Protein AF-A0AAX4JAD9-F1 (afdb_monomer_lite)

pLDDT: mean 75.51, std 16.8, range [24.16, 95.12]

Sequence (651 aa):
MHLKKEKTKTSPIKDITSKIKRYEIIDINIVDFFQIFEHEDFYIQFYLLKTNKLTNYSINKKILHKIIEMVKNIKNFTLIKYNQIDLNVNIMTWLKKNIQNFTHPLDIISILQECEVNNEDIDFFRNYFGYNIIYKEYKKLIDLQSTENLSIILKLLDNNKICHNRLLDVYKQLNYYLENNLLDRNFLFCCRILYYLLDYDFKMFSDDYKDFLLGYSVYLIDLMFSQDTFKIFESSDLELLIELIKLIYQLGSSKYKKGIYLRCIEESIHLFTNIYEDTMMMIFILKILDFTDGSYDESDTLELLHDNLENFTISTQFKTFSDYDFMIENFLKYKYKILNKIKMKFNKSFDIVKIYNDLYNNDLYNEIILRFINKSTLDLLLDNLLIIINNSKNKIQFINILFRDMNLSYLYLYLITLKDNHKDVLYFVVYFINMDFRNTEKYFEMLMMIYFMFIEVEDIYLQMSRVKIINQCINLQEIDTRVIFKEMKKYGKRHKNIFILFYFLSEKLNIENKEDFLFIYQYLLEDLRNIKKTKRPNQEIIKTCTVGESTFTYKDSADYYKLRNFIYLTAINLISNFKNEEKVDMVKSQDFDNLMILIFYLKKHDISIDLIKEDIFRYVFICTKRERKKLYDIIFTDKKSIIKLKGLYRI

Secondary structure (DSSP, 8-state):
-----------HHHHHHHHHTTS--S-B--SSGGGGGGSS-HHHHHHHHHHB------B-HHHHHHHHHHHHHHHH-HHHHHTT--HHHHHHHHHHHHGGGBS-HHHHHHHHTTS---HHHHHHHH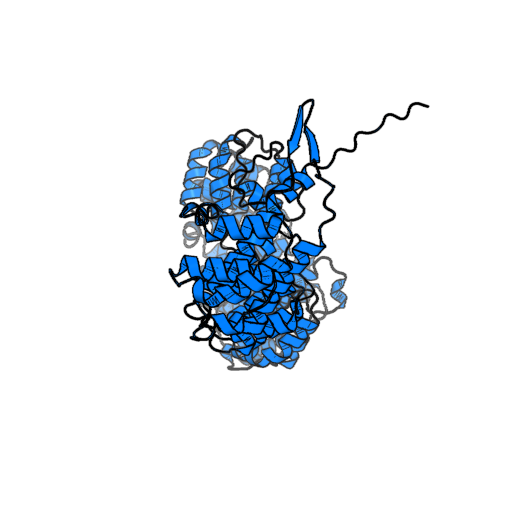HHH-HHHHHHHHHHHHHTT--TTHHHHHHHH--HHHHHHHHHHHHHHHHHHHHTT--SHHHHHHHHHHHHHHHH-GGGTTTTSHHHHHHHHHHHHHHHT-TTHHHHS-HHHHHHHHHHHHHHHTT--HHHHHHHHHHHHHHHHTT-SS-HHHHHHHHHHHHHHHHS---S--HHHHHHHHHHHHH----GGGGGSTTHHHHHHHHHHHHHHHHHHHHHHHTPPP-HHHHHHHHHH-GGGHHHHHHTS-HHHHHHHHHHHHHHHHH-S-GGGGHHHHHHS--HHHHHHHHHHTTT-HHHHHHHHHHHHHS-----HHHHHHHHHHHHHS--SS-HHHHHHHHHHHHHHHH-S---HHHHHHHHHHHGGG-THHHHHHHHHGGG--B--HHHHHHHHHHHHHHHHHHHHT--TT---EEEEEETTEEEEEETTHHHHHHHHHHHHHHHHHHHHB--TTHHHHT--S-HHHHHHHHHHHHHTT--GGGGHHHHHHHHHHS-HHHHHHHHHHHH---GGGG-GGGG---

Radius of gyration: 34.05 Å; chains: 1; bounding box: 86×63×98 Å

Foldseek 3Di:
DDDDPDDPPPDVLVVVLVVLLPDDPQEDADPPLCSLLVDPDLVSSLVCLLRHPDQDAAQDPVNLVSLLVSLQVLVVDPLCVQLPPPVQVSVLVSCVSRVVNYPDLVSSLLNVLSHDADLVSLVVSLVVCDLVNLVVVQVVCVVVLHCRSVLSSLSSNVDVVVLVVVLVVLLVVLVVCVVVVDDAVVNLSSLSSLLSSCVSCVPSCLPPCLVVLLVVLVVLLVLLLDLVNPVHDDLVSNVSSLSSSLSSLVSDDPVSLLVLLVVLLVSLLVLLDQDPSSLSSNLSSLSNNLSGDPPRDDPPSLVSSLVSLLPGDHDPVCVPDPCVVVSLLSSLLSSLSSNLVSCVVVVHAHDLVSLLVSCQVCLVNNLSNLVRHDPVSVVVCLVVVLVSLLPHPCNLSCLVNDLVVDDLVSLQSSCVSCLVPLVSLLSNLSSLLPDDDDDDLSSLLVLLCLLQRRQPDSDSSSVVSNVSSLVSQLPDPADPVVSLLVSCVVVDLPGPCNLVSLLSCLLRDQDADPVSLLVVLVSLVVVVVVLVVPDPPPDQPFDFDDDDPDTDTDTPPPVSVVVLVSSLSSSLSSLVNHPDPCSLVSQDDLDLSSLVSSLVNCVVVVHDPVVCVVSLVVNCVVDDPVSNVVVCCSNPDPDPPVPPVVVVPPD

Organism: NCBI:txid6039

Structure (mmCIF, N/CA/C/O backbone):
data_AF-A0AAX4JAD9-F1
#
_entry.id   AF-A0AAX4JAD9-F1
#
loop_
_atom_site.group_PDB
_atom_site.id
_atom_site.type_symbol
_atom_site.label_atom_id
_atom_site.label_alt_id
_atom_site.label_comp_id
_atom_site.label_asym_id
_atom_site.label_entity_id
_atom_site.label_seq_id
_atom_site.pdbx_PDB_ins_code
_atom_site.Cartn_x
_atom_site.Cartn_y
_atom_site.Cartn_z
_atom_site.occupancy
_atom_site.B_iso_or_equiv
_atom_site.auth_seq_id
_atom_site.auth_comp_id
_atom_site.auth_asym_id
_atom_site.auth_atom_id
_atom_site.pdbx_PDB_model_num
ATOM 1 N N . MET A 1 1 ? -45.388 40.787 0.051 1.00 34.94 1 MET A N 1
ATOM 2 C CA . MET A 1 1 ? -44.097 40.225 0.505 1.00 34.94 1 MET A CA 1
ATOM 3 C C . MET A 1 1 ? -44.351 38.791 0.982 1.00 34.94 1 MET A C 1
ATOM 5 O O . MET A 1 1 ? -44.603 38.565 2.154 1.00 34.94 1 MET A O 1
ATOM 9 N N . HIS A 1 2 ? -44.423 37.833 0.051 1.00 26.22 2 HIS A N 1
ATOM 10 C CA . HIS A 1 2 ? -44.664 36.416 0.355 1.00 26.22 2 HIS A CA 1
ATOM 11 C C . HIS A 1 2 ? -43.341 35.662 0.232 1.00 26.22 2 HIS A C 1
ATOM 13 O O . HIS A 1 2 ? -42.935 35.285 -0.865 1.00 26.22 2 HIS A O 1
ATOM 19 N N . LEU A 1 3 ? -42.658 35.460 1.357 1.00 25.95 3 LEU A N 1
ATOM 20 C CA . LEU A 1 3 ? -41.527 34.542 1.420 1.00 25.95 3 LEU A CA 1
ATOM 21 C C . LEU A 1 3 ? -42.075 33.111 1.450 1.00 25.95 3 LEU A C 1
ATOM 23 O O . LEU A 1 3 ? -42.625 32.654 2.454 1.00 25.95 3 LEU A O 1
ATOM 27 N N . LYS A 1 4 ? -41.941 32.416 0.315 1.00 25.16 4 LYS A N 1
ATOM 28 C CA . LYS A 1 4 ? -42.013 30.955 0.245 1.00 25.16 4 LYS A CA 1
ATOM 29 C C . LYS A 1 4 ? -40.990 30.397 1.238 1.00 25.16 4 LYS A C 1
ATOM 31 O O . LYS A 1 4 ? -39.801 30.658 1.098 1.00 25.16 4 LYS A O 1
ATOM 36 N N . LYS A 1 5 ? -41.449 29.627 2.227 1.00 27.47 5 LYS A N 1
ATOM 37 C CA . LYS A 1 5 ? -40.569 28.781 3.040 1.00 27.47 5 LYS A CA 1
ATOM 38 C C . LYS A 1 5 ? -39.924 27.749 2.117 1.00 27.47 5 LYS A C 1
ATOM 40 O O . LYS A 1 5 ? -40.599 26.830 1.652 1.00 27.47 5 LYS A O 1
ATOM 45 N N . GLU A 1 6 ? -38.635 27.912 1.848 1.00 24.22 6 GLU A N 1
ATOM 46 C CA . GLU A 1 6 ? -37.802 26.847 1.306 1.00 24.22 6 GLU A CA 1
ATOM 47 C C . GLU A 1 6 ? -37.842 25.660 2.273 1.00 24.22 6 GLU A C 1
ATOM 49 O O . GLU A 1 6 ? -37.534 25.779 3.460 1.00 24.22 6 GLU A O 1
ATOM 54 N N . LYS A 1 7 ? -38.272 24.501 1.765 1.00 27.75 7 LYS A N 1
ATOM 55 C CA . LYS A 1 7 ? -38.085 23.222 2.443 1.00 27.75 7 LYS A CA 1
ATOM 56 C C . LYS A 1 7 ? -36.581 22.971 2.509 1.00 27.75 7 LYS A C 1
ATOM 58 O O . LYS A 1 7 ? -35.972 22.642 1.493 1.00 27.75 7 LYS A O 1
ATOM 63 N N . THR A 1 8 ? -35.991 23.091 3.692 1.00 27.39 8 THR A N 1
ATOM 64 C CA . THR A 1 8 ? -34.659 22.559 3.968 1.00 27.39 8 THR A CA 1
ATOM 65 C C . THR A 1 8 ? -34.714 21.041 3.794 1.00 27.39 8 THR A C 1
ATOM 67 O O . THR A 1 8 ? -35.231 20.314 4.640 1.00 27.39 8 THR A O 1
ATOM 70 N N . LYS A 1 9 ? -34.231 20.552 2.645 1.00 28.08 9 LYS A N 1
ATOM 71 C CA . LYS A 1 9 ? -33.938 19.132 2.432 1.00 28.08 9 LYS A CA 1
ATOM 72 C C . LYS A 1 9 ? -32.896 18.727 3.476 1.00 28.08 9 LYS A C 1
ATOM 74 O O . LYS A 1 9 ? -31.725 19.075 3.350 1.00 28.08 9 LYS A O 1
ATOM 79 N N . THR A 1 10 ? -33.307 18.015 4.519 1.00 29.52 10 THR A N 1
ATOM 80 C CA . THR A 1 10 ? -32.375 17.249 5.348 1.00 29.52 10 THR A CA 1
ATOM 81 C C . THR A 1 10 ? -31.686 16.240 4.435 1.00 29.52 10 THR A C 1
ATOM 83 O O . THR A 1 10 ? -32.356 15.442 3.783 1.00 29.52 10 THR A O 1
ATOM 86 N N . SER A 1 11 ? -30.363 16.350 4.319 1.00 33.59 11 SER A N 1
ATOM 87 C CA . SER A 1 11 ? -29.562 15.520 3.421 1.00 33.59 11 SER A CA 1
ATOM 88 C C . SER A 1 11 ? -29.758 14.024 3.740 1.00 33.59 11 SER A C 1
ATOM 90 O O . SER A 1 11 ? -29.594 13.644 4.906 1.00 33.59 11 SER A O 1
ATOM 92 N N . PRO A 1 12 ? -30.065 13.172 2.739 1.00 39.09 12 PRO A N 1
ATOM 93 C CA . PRO A 1 12 ? -30.174 11.718 2.908 1.00 39.09 12 PRO A CA 1
ATOM 94 C C . PRO A 1 12 ? -28.892 11.077 3.474 1.00 39.09 12 PRO A C 1
ATOM 96 O O . PRO A 1 12 ? -28.956 10.017 4.097 1.00 39.09 12 PRO A O 1
ATOM 99 N N . ILE A 1 13 ? -27.747 11.763 3.368 1.00 37.16 13 ILE A N 1
ATOM 100 C CA . ILE A 1 13 ? -26.450 11.330 3.900 1.00 37.16 13 ILE A CA 1
ATOM 101 C C . ILE A 1 13 ? -26.501 11.146 5.425 1.00 37.16 13 ILE A C 1
ATOM 103 O O . ILE A 1 13 ? -25.987 10.145 5.924 1.00 37.16 13 ILE A O 1
ATOM 107 N N . LYS A 1 14 ? -27.155 12.053 6.179 1.00 40.59 14 LYS A N 1
ATOM 108 C CA . LYS A 1 14 ? -27.240 11.967 7.659 1.00 40.59 14 LYS A CA 1
ATOM 109 C C . LYS A 1 14 ? -28.060 10.759 8.132 1.00 40.59 14 LYS A C 1
ATOM 111 O O . LYS A 1 14 ? -27.740 10.146 9.155 1.00 40.59 14 LYS A O 1
ATOM 116 N N . ASP A 1 15 ? -29.086 10.383 7.373 1.00 45.97 15 ASP A N 1
ATOM 117 C CA . ASP A 1 15 ? -29.900 9.197 7.654 1.00 45.97 15 ASP A CA 1
ATOM 118 C C . ASP A 1 15 ? -29.130 7.905 7.360 1.00 45.97 15 ASP A C 1
ATOM 120 O O . ASP A 1 15 ? -29.244 6.935 8.107 1.00 45.97 15 ASP A O 1
ATOM 124 N N . ILE A 1 16 ? -28.290 7.891 6.323 1.00 42.91 16 ILE A N 1
ATOM 125 C CA . ILE A 1 16 ? -27.426 6.746 6.009 1.00 42.91 16 ILE A CA 1
ATOM 126 C C . ILE A 1 16 ? -26.334 6.589 7.074 1.00 42.91 16 ILE A C 1
ATOM 128 O O . ILE A 1 16 ? -26.167 5.494 7.602 1.00 42.91 16 ILE A O 1
ATOM 132 N N . THR A 1 17 ? -25.661 7.669 7.491 1.00 43.66 17 THR A N 1
ATOM 133 C CA . THR A 1 17 ? -24.629 7.589 8.547 1.00 43.66 17 THR A CA 1
ATOM 134 C C . THR A 1 17 ? -25.208 7.094 9.870 1.00 43.66 17 THR A C 1
ATOM 136 O O . THR A 1 17 ? -24.592 6.275 10.547 1.00 43.66 17 THR A O 1
ATOM 139 N N . SER A 1 18 ? -26.408 7.550 10.243 1.00 45.84 18 SER A N 1
ATOM 140 C CA . SER A 1 18 ? -27.072 7.095 11.472 1.00 45.84 18 SER A CA 1
ATOM 141 C C . SER A 1 18 ? -27.578 5.646 11.398 1.00 45.84 18 SER A C 1
ATOM 143 O O . SER A 1 18 ? -27.602 4.971 12.429 1.00 45.84 18 SER A O 1
ATOM 145 N N . LYS A 1 19 ? -27.934 5.147 10.203 1.00 40.69 19 LYS A N 1
ATOM 146 C CA . LYS A 1 19 ? -28.262 3.731 9.953 1.00 40.69 19 LYS A CA 1
ATOM 147 C C . LYS A 1 19 ? -27.032 2.836 9.995 1.00 40.69 19 LYS A C 1
ATOM 149 O O . LYS A 1 19 ? -27.097 1.792 10.635 1.00 40.69 19 LYS A O 1
ATOM 154 N N . ILE A 1 20 ? -25.925 3.274 9.386 1.00 43.06 20 ILE A N 1
ATOM 155 C CA . ILE A 1 20 ? -24.638 2.584 9.473 1.00 43.06 20 ILE A CA 1
ATOM 156 C C . ILE A 1 20 ? -24.274 2.442 10.944 1.00 43.06 20 ILE A C 1
ATOM 158 O O . ILE A 1 20 ? -24.153 1.316 11.406 1.00 43.06 20 ILE A O 1
ATOM 162 N N . LYS A 1 21 ? -24.253 3.537 11.723 1.00 42.38 21 LYS A N 1
ATOM 163 C CA . LYS A 1 21 ? -23.887 3.539 13.156 1.00 42.38 21 LYS A CA 1
ATOM 164 C C . LYS A 1 21 ? -24.645 2.542 14.052 1.00 42.38 21 LYS A C 1
ATOM 166 O O . LYS A 1 21 ? -24.225 2.361 15.192 1.00 42.38 21 LYS A O 1
ATOM 171 N N . ARG A 1 22 ? -25.766 1.953 13.611 1.00 38.94 22 ARG A N 1
ATOM 172 C CA . ARG A 1 22 ? -26.661 1.189 14.490 1.00 38.94 22 ARG A CA 1
ATOM 173 C C . ARG A 1 22 ? -26.522 -0.334 14.444 1.00 38.94 22 ARG A C 1
ATOM 175 O O . ARG A 1 22 ? -26.687 -0.898 15.513 1.00 38.94 22 ARG A O 1
ATOM 182 N N . TYR A 1 23 ? -26.198 -1.001 13.334 1.00 35.66 23 TYR A N 1
ATOM 183 C CA . TYR A 1 23 ? -26.095 -2.478 13.276 1.00 35.66 23 TYR A CA 1
ATOM 184 C C . TYR A 1 23 ? -25.267 -2.942 12.066 1.00 35.66 23 TYR A C 1
ATOM 186 O O . TYR A 1 23 ? -25.132 -2.188 11.105 1.00 35.66 23 TYR A O 1
ATOM 194 N N . GLU A 1 24 ? -24.752 -4.182 12.093 1.00 43.28 24 GLU A N 1
ATOM 195 C CA . GLU A 1 24 ? -24.221 -4.880 10.910 1.00 43.28 24 GLU A CA 1
ATOM 196 C C . GLU A 1 24 ? -25.248 -4.804 9.775 1.00 43.28 24 GLU A C 1
ATOM 198 O O . GLU A 1 24 ? -26.319 -5.413 9.839 1.00 43.28 24 GLU A O 1
ATOM 203 N N . ILE A 1 25 ? -24.968 -3.996 8.751 1.00 44.91 25 ILE A N 1
ATOM 204 C CA . ILE A 1 25 ? -25.953 -3.750 7.705 1.00 44.91 25 ILE A CA 1
ATOM 205 C C . ILE A 1 25 ? -25.851 -4.850 6.664 1.00 44.91 25 ILE A C 1
ATOM 207 O O . ILE A 1 25 ? -25.028 -4.808 5.754 1.00 44.91 25 ILE A O 1
ATOM 211 N N . ILE A 1 26 ? -26.708 -5.850 6.811 1.00 42.03 26 ILE A N 1
ATOM 212 C CA . ILE A 1 26 ? -26.819 -6.933 5.833 1.00 42.03 26 ILE A CA 1
ATOM 213 C C . ILE A 1 26 ? -27.614 -6.451 4.594 1.00 42.03 26 ILE A C 1
ATOM 215 O O . ILE A 1 26 ? -27.424 -6.975 3.499 1.00 42.03 26 ILE A O 1
ATOM 219 N N . ASP A 1 27 ? -28.403 -5.368 4.712 1.00 48.84 27 ASP A N 1
ATOM 220 C CA . ASP A 1 27 ? -29.393 -4.956 3.705 1.00 48.84 27 ASP A CA 1
ATOM 221 C C . ASP A 1 27 ? -29.451 -3.425 3.474 1.00 48.84 27 ASP A C 1
ATOM 223 O O . ASP A 1 27 ? -30.402 -2.754 3.883 1.00 48.84 27 ASP A O 1
ATOM 227 N N . ILE A 1 28 ? -28.456 -2.841 2.796 1.00 57.03 28 ILE A N 1
ATOM 228 C CA . ILE A 1 28 ? -28.526 -1.435 2.351 1.00 57.03 28 ILE A CA 1
ATOM 229 C C . ILE A 1 28 ? -29.305 -1.362 1.034 1.00 57.03 28 ILE A C 1
ATOM 231 O O . ILE A 1 28 ? -28.994 -2.080 0.089 1.00 57.03 28 ILE A O 1
ATOM 235 N N . ASN A 1 29 ? -30.305 -0.481 0.951 1.00 60.66 29 ASN A N 1
ATOM 236 C CA . ASN A 1 29 ? -31.033 -0.189 -0.288 1.00 60.66 29 ASN A CA 1
ATOM 237 C C . ASN A 1 29 ? -31.021 1.323 -0.550 1.00 60.66 29 ASN A C 1
ATOM 239 O O . ASN A 1 29 ? -31.973 2.036 -0.222 1.00 60.66 29 ASN A O 1
ATOM 243 N N . ILE A 1 30 ? -29.896 1.826 -1.062 1.00 64.81 30 ILE A N 1
ATOM 244 C CA . ILE A 1 30 ? -29.758 3.234 -1.457 1.00 64.81 30 ILE A CA 1
ATOM 245 C C . ILE A 1 30 ? -30.312 3.348 -2.871 1.00 64.81 30 ILE A C 1
ATOM 247 O O . ILE A 1 30 ? -29.649 2.899 -3.796 1.00 64.81 30 ILE A O 1
ATOM 251 N N . VAL A 1 31 ? -31.514 3.918 -3.013 1.00 63.16 31 VAL A N 1
ATOM 252 C CA . VAL A 1 31 ? -32.269 4.012 -4.281 1.00 63.16 31 VAL A CA 1
ATOM 253 C C . VAL A 1 31 ? -31.596 4.934 -5.301 1.00 63.16 31 VAL A C 1
ATOM 255 O O . VAL A 1 31 ? -31.645 4.670 -6.498 1.00 63.16 31 VAL A O 1
ATOM 258 N N . ASP A 1 32 ? -30.951 6.002 -4.835 1.00 69.44 32 ASP A N 1
ATOM 259 C CA . ASP A 1 32 ? -30.186 6.912 -5.685 1.00 69.44 32 ASP A CA 1
ATOM 260 C C . ASP A 1 32 ? -28.699 6.569 -5.592 1.00 69.44 32 ASP A C 1
ATOM 262 O O . ASP A 1 32 ? -28.012 6.951 -4.645 1.00 69.44 32 ASP A O 1
ATOM 266 N N . PHE A 1 33 ? -28.212 5.815 -6.578 1.00 69.62 33 PHE A N 1
ATOM 267 C CA . PHE A 1 33 ? -26.854 5.270 -6.594 1.00 69.62 33 PHE A CA 1
ATOM 268 C C . PHE A 1 33 ? -25.765 6.349 -6.442 1.00 69.62 33 PHE A C 1
ATOM 270 O O . PHE A 1 33 ? -24.702 6.068 -5.892 1.00 69.62 33 PHE A O 1
ATOM 277 N N . PHE A 1 34 ? -26.029 7.596 -6.854 1.00 73.81 34 PHE A N 1
ATOM 278 C CA . PHE A 1 34 ? -25.085 8.704 -6.676 1.00 73.81 34 PHE A CA 1
ATOM 279 C C . PHE A 1 34 ? -24.829 9.068 -5.212 1.00 73.81 34 PHE A C 1
ATOM 281 O O . PHE A 1 34 ? -23.722 9.498 -4.898 1.00 73.81 34 PHE A O 1
ATOM 288 N N . GLN A 1 35 ? -25.795 8.847 -4.316 1.00 72.19 35 GLN A N 1
ATOM 289 C CA . GLN A 1 35 ? -25.660 9.173 -2.890 1.00 72.19 35 GLN A CA 1
ATOM 290 C C . GLN A 1 35 ? -24.545 8.377 -2.208 1.00 72.19 35 GLN A C 1
ATOM 292 O O . GLN A 1 35 ? -23.999 8.826 -1.204 1.00 72.19 35 GLN A O 1
ATOM 297 N N . ILE A 1 36 ? -24.161 7.223 -2.769 1.00 72.50 36 ILE A N 1
ATOM 298 C CA . ILE A 1 36 ? -22.989 6.471 -2.309 1.00 72.50 36 ILE A CA 1
ATOM 299 C C . ILE A 1 36 ? -21.741 7.355 -2.366 1.00 72.50 36 ILE A C 1
ATOM 301 O O . ILE A 1 36 ? -20.986 7.405 -1.401 1.00 72.50 36 ILE A O 1
ATOM 305 N N . PHE A 1 37 ? -21.554 8.086 -3.466 1.00 77.19 37 PHE A N 1
ATOM 306 C CA . PHE A 1 37 ? -20.348 8.868 -3.745 1.00 77.19 37 PHE A CA 1
ATOM 307 C C . PHE A 1 37 ? -20.382 10.293 -3.180 1.00 77.19 37 PHE A C 1
ATOM 309 O O . PHE A 1 37 ? -19.437 11.051 -3.388 1.00 77.19 37 PHE A O 1
ATOM 316 N N . GLU A 1 38 ? -21.451 10.671 -2.476 1.00 72.31 38 GLU A N 1
ATOM 317 C CA . GLU A 1 38 ? -21.503 11.926 -1.714 1.00 72.31 38 GLU A CA 1
ATOM 318 C C . GLU A 1 38 ? -20.736 11.822 -0.383 1.00 72.31 38 GLU A C 1
ATOM 320 O O . GLU A 1 38 ? -20.447 12.837 0.248 1.00 72.31 38 GLU A O 1
ATOM 325 N N . HIS A 1 39 ? -20.392 10.606 0.055 1.00 63.53 39 HIS A N 1
ATOM 326 C CA . HIS A 1 39 ? -19.544 10.391 1.224 1.00 63.53 39 HIS A CA 1
ATOM 327 C C . HIS A 1 39 ? -18.091 10.778 0.930 1.00 63.53 39 HIS A C 1
ATOM 329 O O . HIS A 1 39 ? -17.524 10.316 -0.049 1.00 63.53 39 HIS A O 1
ATOM 335 N N . GLU A 1 40 ? -17.454 11.558 1.805 1.00 68.00 40 GLU A N 1
ATOM 336 C CA . GLU A 1 40 ? -16.035 11.936 1.649 1.00 68.00 40 GLU A CA 1
ATOM 337 C C . GLU A 1 40 ? -15.074 10.746 1.813 1.00 68.00 40 GLU A C 1
ATOM 339 O O . GLU A 1 40 ? -13.974 10.742 1.267 1.00 68.00 40 GLU A O 1
ATOM 344 N N . ASP A 1 41 ? -15.491 9.716 2.548 1.00 62.44 41 ASP A N 1
ATOM 345 C CA . ASP A 1 41 ? -14.664 8.551 2.840 1.00 62.44 41 ASP A CA 1
ATOM 346 C C . ASP A 1 41 ? -14.920 7.416 1.831 1.00 62.44 41 ASP A C 1
ATOM 348 O O . ASP A 1 41 ? -15.983 6.784 1.806 1.00 62.44 41 ASP A O 1
ATOM 352 N N . PHE A 1 42 ? -13.899 7.145 1.011 1.00 71.00 42 PHE A N 1
ATOM 353 C CA . PHE A 1 42 ? -13.903 6.123 -0.037 1.00 71.00 42 PHE A CA 1
ATOM 354 C C . PHE A 1 42 ? -14.153 4.700 0.482 1.00 71.00 42 PHE A C 1
ATOM 356 O O . PHE A 1 42 ? -14.730 3.887 -0.236 1.00 71.00 42 PHE A O 1
ATOM 363 N N . TYR A 1 43 ? -13.784 4.378 1.726 1.00 66.50 43 TYR A N 1
ATOM 364 C CA . TYR A 1 43 ? -14.073 3.065 2.304 1.00 66.50 43 TYR A CA 1
ATOM 365 C C . TYR A 1 43 ? -15.577 2.876 2.508 1.00 66.50 43 TYR A C 1
ATOM 367 O O . TYR A 1 43 ? -16.122 1.810 2.213 1.00 66.50 43 TYR A O 1
ATOM 375 N N . ILE A 1 44 ? -16.262 3.924 2.979 1.00 67.38 44 ILE A N 1
ATOM 376 C CA . ILE A 1 44 ? -17.722 3.916 3.125 1.00 67.38 44 ILE A CA 1
ATOM 377 C C . ILE A 1 44 ? -18.356 3.758 1.753 1.00 67.38 44 ILE A C 1
ATOM 379 O O . ILE A 1 44 ? -19.219 2.898 1.592 1.00 67.38 44 ILE A O 1
ATOM 383 N N . GLN A 1 45 ? -17.885 4.520 0.760 1.00 75.56 45 GLN A N 1
ATOM 384 C CA . GLN A 1 45 ? -18.364 4.396 -0.618 1.00 75.56 45 GLN A CA 1
ATOM 385 C C . GLN A 1 45 ? -18.267 2.942 -1.102 1.00 75.56 45 GLN A C 1
ATOM 387 O O . GLN A 1 45 ? -19.253 2.390 -1.580 1.00 75.56 45 GLN A O 1
ATOM 392 N N . PHE A 1 46 ? -17.120 2.285 -0.904 1.00 75.94 46 PHE A N 1
ATOM 393 C CA . PHE A 1 46 ? -16.912 0.898 -1.319 1.00 75.94 46 PHE A CA 1
ATOM 394 C C . PHE A 1 46 ? -17.773 -0.105 -0.545 1.00 75.94 46 PHE A C 1
ATOM 396 O O . PHE A 1 46 ? -18.355 -1.014 -1.139 1.00 75.94 46 PHE A O 1
ATOM 403 N N . TYR A 1 47 ? -17.894 0.055 0.774 1.00 71.19 47 TYR A N 1
ATOM 404 C CA . TYR A 1 47 ? -18.763 -0.793 1.587 1.00 71.19 47 TYR A CA 1
ATOM 405 C C . TYR A 1 47 ? -20.222 -0.681 1.134 1.00 71.19 47 TYR A C 1
ATOM 407 O O . TYR A 1 47 ? -20.881 -1.701 0.922 1.00 71.19 47 TYR A O 1
ATOM 415 N N . LEU A 1 48 ? -20.706 0.547 0.925 1.00 73.62 48 LEU A N 1
ATOM 416 C CA . LEU A 1 48 ? -22.038 0.815 0.391 1.00 73.62 48 LEU A CA 1
ATOM 417 C C . LEU A 1 48 ? -22.194 0.209 -1.006 1.00 73.62 48 LEU A C 1
ATOM 419 O O . LEU A 1 48 ? -23.180 -0.474 -1.254 1.00 73.62 48 LEU A O 1
ATOM 423 N N . LEU A 1 49 ? -21.207 0.375 -1.889 1.00 79.38 49 LEU A N 1
ATOM 424 C CA . LEU A 1 49 ? -21.205 -0.188 -3.241 1.00 79.38 49 LEU A CA 1
ATOM 425 C C . LEU A 1 49 ? -21.370 -1.716 -3.228 1.00 79.38 49 LEU A C 1
ATOM 427 O O . LEU A 1 49 ? -22.190 -2.259 -3.968 1.00 79.38 49 LEU A O 1
ATOM 431 N N . LYS A 1 50 ? -20.616 -2.406 -2.364 1.00 74.31 50 LYS A N 1
ATOM 432 C CA . LYS A 1 50 ? -20.636 -3.869 -2.232 1.00 74.31 50 LYS A CA 1
ATOM 433 C C . LYS A 1 50 ? -21.941 -4.392 -1.626 1.00 74.31 50 LYS A C 1
ATOM 435 O O . LYS A 1 50 ? -22.419 -5.452 -2.027 1.00 74.31 50 LYS A O 1
ATOM 440 N N . THR A 1 51 ? -22.481 -3.694 -0.631 1.00 68.75 51 THR A N 1
ATOM 441 C CA . THR A 1 51 ? -23.628 -4.162 0.169 1.00 68.75 51 THR A CA 1
ATOM 442 C C . THR A 1 51 ? -24.980 -3.671 -0.345 1.00 68.75 51 THR A C 1
ATOM 444 O O . THR A 1 51 ? -26.013 -4.176 0.098 1.00 68.75 51 THR A O 1
ATOM 447 N N . ASN A 1 52 ? -25.002 -2.726 -1.292 1.00 71.75 52 ASN A N 1
ATOM 448 C CA . ASN A 1 52 ? -26.246 -2.213 -1.851 1.00 71.75 52 ASN A CA 1
ATOM 449 C C . ASN A 1 52 ? -26.994 -3.309 -2.632 1.00 71.75 52 ASN A C 1
ATOM 451 O O . ASN A 1 52 ? -26.446 -3.962 -3.523 1.00 71.75 52 ASN A O 1
ATOM 455 N N . LYS A 1 53 ? -28.272 -3.502 -2.298 1.00 65.88 53 LYS A N 1
ATOM 456 C CA . LYS A 1 53 ? -29.154 -4.511 -2.901 1.00 65.88 53 LYS A CA 1
ATOM 457 C C . LYS A 1 53 ? -29.788 -4.091 -4.222 1.00 65.88 53 LYS A C 1
ATOM 459 O O . LYS A 1 53 ? -30.498 -4.904 -4.810 1.00 65.88 53 LYS A O 1
ATOM 464 N N . LEU A 1 54 ? -29.576 -2.857 -4.677 1.00 64.81 54 LEU A N 1
ATOM 465 C CA . LEU A 1 54 ? -30.193 -2.367 -5.906 1.00 64.81 54 LEU A CA 1
ATOM 466 C C . LEU A 1 54 ? -29.912 -3.291 -7.097 1.00 64.81 54 LEU A C 1
ATOM 468 O O . LEU A 1 54 ? -28.762 -3.546 -7.446 1.00 64.81 54 LEU A O 1
ATOM 472 N N . THR A 1 55 ? -30.983 -3.747 -7.740 1.00 59.81 55 THR A N 1
ATOM 473 C CA . THR A 1 55 ? -30.926 -4.603 -8.929 1.00 59.81 55 THR A CA 1
ATOM 474 C C . THR A 1 55 ? -31.107 -3.834 -10.237 1.00 59.81 55 THR A C 1
ATOM 476 O O . THR A 1 55 ? -30.621 -4.307 -11.253 1.00 59.81 55 THR A O 1
ATOM 479 N N . ASN A 1 56 ? -31.727 -2.643 -10.221 1.00 64.00 56 ASN A N 1
ATOM 480 C CA . ASN A 1 56 ? -32.071 -1.888 -11.434 1.00 64.00 56 ASN A CA 1
ATOM 481 C C . ASN A 1 56 ? -31.610 -0.423 -11.344 1.00 64.00 56 ASN A C 1
ATOM 483 O O . ASN A 1 56 ? -32.331 0.428 -10.821 1.00 64.00 56 ASN A O 1
ATOM 487 N N . TYR A 1 57 ? -30.425 -0.117 -11.870 1.00 75.25 57 TYR A N 1
ATOM 488 C CA . TYR A 1 57 ? -29.925 1.251 -12.045 1.00 75.25 57 TYR A CA 1
ATOM 489 C C . TYR A 1 57 ? -29.068 1.330 -13.311 1.00 75.25 57 TYR A C 1
ATOM 491 O O . TYR A 1 57 ? -28.522 0.327 -13.748 1.00 75.25 57 TYR A O 1
ATOM 499 N N . SER A 1 58 ? -28.944 2.515 -13.908 1.00 77.75 58 SER A N 1
ATOM 500 C CA . SER A 1 58 ? -28.044 2.736 -15.045 1.00 77.75 58 SER A CA 1
ATOM 501 C C . SER A 1 58 ? -26.767 3.425 -14.580 1.00 77.75 58 SER A C 1
ATOM 503 O O . SER A 1 58 ? -26.829 4.515 -14.002 1.00 77.75 58 SER A O 1
ATOM 505 N N . ILE A 1 59 ? -25.611 2.839 -14.875 1.00 81.50 59 ILE A N 1
ATOM 506 C CA . ILE A 1 59 ? -24.311 3.462 -14.624 1.00 81.50 59 ILE A CA 1
ATOM 507 C C . ILE A 1 59 ? -24.000 4.392 -15.794 1.00 81.50 59 ILE A C 1
ATOM 509 O O . ILE A 1 59 ? -23.761 3.945 -16.910 1.00 81.50 59 ILE A O 1
ATOM 513 N N . ASN A 1 60 ? -24.016 5.700 -15.539 1.00 82.56 60 ASN A N 1
ATOM 514 C CA . ASN A 1 60 ? -23.594 6.702 -16.516 1.00 82.56 60 ASN A CA 1
ATOM 515 C C . ASN A 1 60 ? -22.110 7.073 -16.327 1.00 82.56 60 ASN A C 1
ATOM 517 O O . ASN A 1 60 ? -21.492 6.732 -15.318 1.00 82.56 60 ASN A O 1
ATOM 521 N N . LYS A 1 61 ? -21.553 7.859 -17.258 1.00 82.12 61 LYS A N 1
ATOM 522 C CA . LYS A 1 61 ? -20.143 8.296 -17.220 1.00 82.12 61 LYS A CA 1
ATOM 523 C C . LYS A 1 61 ? -19.721 8.995 -15.920 1.00 82.12 61 LYS A C 1
ATOM 525 O O . LYS A 1 61 ? -18.581 8.842 -15.497 1.00 82.12 61 LYS A O 1
ATOM 530 N N . LYS A 1 62 ? -20.612 9.762 -15.276 1.00 83.00 62 LYS A N 1
ATOM 531 C CA . LYS A 1 62 ? -20.292 10.448 -14.010 1.00 83.00 62 LYS A CA 1
ATOM 532 C C . LYS A 1 62 ? -20.157 9.450 -12.858 1.00 83.00 62 LYS A C 1
ATOM 534 O O . LYS A 1 62 ? -19.221 9.562 -12.075 1.00 83.00 62 LYS A O 1
ATOM 539 N N . ILE A 1 63 ? -21.065 8.473 -12.778 1.00 83.56 63 ILE A N 1
ATOM 540 C CA . ILE A 1 63 ? -20.990 7.374 -11.803 1.00 83.56 63 ILE A CA 1
ATOM 541 C C . ILE A 1 63 ? -19.730 6.547 -12.049 1.00 83.56 63 ILE A C 1
ATOM 543 O O . ILE A 1 63 ? -18.988 6.271 -11.114 1.00 83.56 63 ILE A O 1
ATOM 547 N N . LEU A 1 64 ? -19.466 6.192 -13.308 1.00 86.19 64 LEU A N 1
ATOM 548 C CA . LEU A 1 64 ? -18.275 5.446 -13.704 1.00 86.19 64 LEU A CA 1
ATOM 549 C C . LEU A 1 64 ? -16.994 6.139 -13.226 1.00 86.19 64 LEU A C 1
ATOM 551 O O . LEU A 1 64 ? -16.151 5.504 -12.600 1.00 86.19 64 LEU A O 1
ATOM 555 N N . HIS A 1 65 ? -16.875 7.446 -13.472 1.00 86.75 65 HIS A N 1
ATOM 556 C CA . HIS A 1 65 ? -15.724 8.221 -13.021 1.00 86.75 65 HIS A CA 1
ATOM 557 C C . HIS A 1 65 ? -15.561 8.165 -11.498 1.00 86.75 65 HIS A C 1
ATOM 559 O O . HIS A 1 65 ? -14.453 7.966 -11.014 1.00 86.75 65 HIS A O 1
ATOM 565 N N . LYS A 1 66 ? -16.665 8.255 -10.744 1.00 86.88 66 LYS A N 1
ATOM 566 C CA . LYS A 1 66 ? -16.647 8.132 -9.282 1.00 86.88 66 LYS A CA 1
ATOM 567 C C . LYS A 1 66 ? -16.257 6.735 -8.796 1.00 86.88 66 LYS A C 1
ATOM 569 O O . LYS A 1 66 ? -15.514 6.631 -7.827 1.00 86.88 66 LYS A O 1
ATOM 574 N N . ILE A 1 67 ? -16.687 5.673 -9.479 1.00 87.44 67 ILE A N 1
ATOM 575 C CA . ILE A 1 67 ? -16.252 4.299 -9.178 1.00 87.44 67 ILE A CA 1
ATOM 576 C C . ILE A 1 67 ? -14.746 4.154 -9.419 1.00 87.44 67 ILE A C 1
ATOM 578 O O . ILE A 1 67 ? -14.046 3.631 -8.559 1.00 87.44 67 ILE A O 1
ATOM 582 N N . ILE A 1 68 ? -14.240 4.635 -10.558 1.00 87.69 68 ILE A N 1
ATOM 583 C CA . ILE A 1 68 ? -12.811 4.578 -10.901 1.00 87.69 68 ILE A CA 1
ATOM 584 C C . ILE A 1 68 ? -11.978 5.377 -9.894 1.00 87.69 68 ILE A C 1
ATOM 586 O O . ILE A 1 68 ? -10.990 4.865 -9.375 1.00 87.69 68 ILE A O 1
ATOM 590 N N . GLU A 1 69 ? -12.398 6.604 -9.578 1.00 87.06 69 GLU A N 1
ATOM 591 C CA . GLU A 1 69 ? -11.771 7.457 -8.564 1.00 87.06 69 GLU A CA 1
ATOM 592 C C . GLU A 1 69 ? -11.726 6.743 -7.205 1.00 87.06 69 GLU A C 1
ATOM 594 O O . GLU A 1 69 ? -10.674 6.669 -6.572 1.00 87.06 69 GLU A O 1
ATOM 599 N N . MET A 1 70 ? -12.843 6.139 -6.795 1.00 86.00 70 MET A N 1
ATOM 600 C CA . MET A 1 70 ? -12.931 5.357 -5.567 1.00 86.00 70 MET A CA 1
ATOM 601 C C . MET A 1 70 ? -11.961 4.167 -5.580 1.00 86.00 70 MET A C 1
ATOM 603 O O . MET A 1 70 ? -11.205 4.014 -4.626 1.00 86.00 70 MET A O 1
ATOM 607 N N . VAL A 1 71 ? -11.935 3.348 -6.640 1.00 84.31 71 VAL A N 1
ATOM 608 C CA . VAL A 1 71 ? -11.034 2.183 -6.753 1.00 84.31 71 VAL A CA 1
ATOM 609 C C . VAL A 1 71 ? -9.565 2.614 -6.715 1.00 84.31 71 VAL A C 1
ATOM 611 O O . VAL A 1 71 ? -8.792 2.031 -5.954 1.00 84.31 71 VAL A O 1
ATOM 614 N N . LYS A 1 72 ? -9.187 3.662 -7.460 1.00 82.25 72 LYS A N 1
ATOM 615 C CA . LYS A 1 72 ? -7.827 4.231 -7.460 1.00 82.25 72 LYS A CA 1
ATOM 616 C C . LYS A 1 72 ? -7.406 4.688 -6.074 1.00 82.25 72 LYS A C 1
ATOM 618 O O . LYS A 1 72 ? -6.365 4.272 -5.569 1.00 82.25 72 LYS A O 1
ATOM 623 N N . ASN A 1 73 ? -8.239 5.508 -5.439 1.00 77.00 73 ASN A N 1
ATOM 624 C CA . ASN A 1 73 ? -7.935 6.047 -4.122 1.00 77.00 73 ASN A CA 1
ATOM 625 C C . ASN A 1 73 ? -7.820 4.924 -3.096 1.00 77.00 73 ASN A C 1
ATOM 627 O O . ASN A 1 73 ? -6.854 4.876 -2.342 1.00 77.00 73 ASN A O 1
ATOM 631 N N . ILE A 1 74 ? -8.737 3.961 -3.121 1.00 71.69 74 ILE A N 1
ATOM 632 C CA . ILE A 1 74 ? -8.692 2.782 -2.258 1.00 71.69 74 ILE A CA 1
ATOM 633 C C . ILE A 1 74 ? -7.415 1.955 -2.458 1.00 71.69 74 ILE A C 1
ATOM 635 O O . ILE A 1 74 ? -6.820 1.546 -1.463 1.00 71.69 74 ILE A O 1
ATOM 639 N N . LYS A 1 75 ? -6.973 1.719 -3.701 1.00 71.25 75 LYS A N 1
ATOM 640 C CA . LYS A 1 75 ? -5.705 1.018 -3.981 1.00 71.25 75 LYS A CA 1
ATOM 641 C C . LYS A 1 75 ? -4.497 1.752 -3.407 1.00 71.25 75 LYS A C 1
ATOM 643 O O . LYS A 1 75 ? -3.571 1.106 -2.915 1.00 71.25 75 LYS A O 1
ATOM 648 N N . ASN A 1 76 ? -4.531 3.081 -3.454 1.00 65.12 76 ASN A N 1
ATOM 649 C CA . ASN A 1 76 ? -3.480 3.937 -2.916 1.00 65.12 76 ASN A CA 1
ATOM 650 C C . ASN A 1 76 ? -3.528 4.028 -1.382 1.00 65.12 76 ASN A C 1
ATOM 652 O O . ASN A 1 76 ? -2.507 4.289 -0.750 1.00 65.12 76 ASN A O 1
ATOM 656 N N . PHE A 1 77 ? -4.681 3.768 -0.756 1.00 62.72 77 PHE A N 1
ATOM 657 C CA . PHE A 1 77 ? -4.804 3.743 0.698 1.00 62.72 77 PHE A CA 1
ATOM 658 C C . PHE A 1 77 ? -4.304 2.421 1.298 1.00 62.72 77 PHE A C 1
ATOM 660 O O . PHE A 1 77 ? -4.898 1.350 1.155 1.00 62.72 77 PHE A O 1
ATOM 667 N N . THR A 1 78 ? -3.253 2.530 2.111 1.00 48.34 78 THR A N 1
ATOM 668 C CA . THR A 1 78 ? -2.618 1.448 2.880 1.00 48.34 78 THR A CA 1
ATOM 669 C C . THR A 1 78 ? -3.587 0.669 3.781 1.00 48.34 78 THR A C 1
ATOM 671 O O . THR A 1 78 ? -3.299 -0.472 4.136 1.00 48.34 78 THR A O 1
ATOM 674 N N . LEU A 1 79 ? -4.757 1.234 4.124 1.00 45.59 79 LEU A N 1
ATOM 675 C CA . LEU A 1 79 ? -5.780 0.590 4.965 1.00 45.59 79 LEU A CA 1
ATOM 676 C C . LEU A 1 79 ? -6.343 -0.697 4.332 1.00 45.59 79 LEU A C 1
ATOM 678 O O . LEU A 1 79 ? -6.701 -1.632 5.047 1.00 45.59 79 LEU A O 1
ATOM 682 N N . ILE A 1 80 ? -6.465 -0.753 2.999 1.00 43.56 80 ILE A N 1
ATOM 683 C CA . ILE A 1 80 ? -7.283 -1.777 2.324 1.00 43.56 80 ILE A CA 1
ATOM 684 C C . ILE A 1 80 ? -6.493 -3.036 1.969 1.00 43.56 80 ILE A C 1
ATOM 686 O O . ILE A 1 80 ? -7.047 -4.128 2.078 1.00 43.56 80 ILE A O 1
ATOM 690 N N . LYS A 1 81 ? -5.179 -2.927 1.723 1.00 45.84 81 LYS A N 1
ATOM 691 C CA . LYS A 1 81 ? -4.297 -4.108 1.618 1.00 45.84 81 LYS A CA 1
ATOM 692 C C . LYS A 1 81 ? -4.361 -5.017 2.852 1.00 45.84 81 LYS A C 1
ATOM 694 O O . LYS A 1 81 ? -4.149 -6.217 2.726 1.00 45.84 81 LYS A O 1
ATOM 699 N N . TYR A 1 82 ? -4.665 -4.460 4.026 1.00 44.22 82 TYR A N 1
ATOM 700 C CA . TYR A 1 82 ? -4.545 -5.158 5.309 1.00 44.22 82 TYR A CA 1
ATOM 701 C C . TYR A 1 82 ? -5.881 -5.423 6.019 1.00 44.22 82 TYR A C 1
ATOM 703 O O . TYR A 1 82 ? -5.943 -6.285 6.892 1.00 44.22 82 TYR A O 1
ATOM 711 N N . ASN A 1 83 ? -6.977 -4.779 5.598 1.00 42.97 83 ASN A N 1
ATOM 712 C CA . ASN A 1 83 ? -8.332 -5.071 6.087 1.00 42.97 83 ASN A CA 1
ATOM 713 C C . ASN A 1 83 ? -8.945 -6.364 5.506 1.00 42.97 83 ASN A C 1
ATOM 715 O O . ASN A 1 83 ? -10.147 -6.582 5.656 1.00 42.97 83 ASN A O 1
ATOM 719 N N . GLN A 1 84 ? -8.153 -7.206 4.824 1.00 50.31 84 GLN A N 1
ATOM 720 C CA . GLN A 1 84 ? -8.616 -8.406 4.102 1.00 50.31 84 GLN A CA 1
ATOM 721 C C . GLN A 1 84 ? -9.750 -8.125 3.100 1.00 50.31 84 GLN A C 1
ATOM 723 O O . GLN A 1 84 ? -10.466 -9.032 2.672 1.00 50.31 84 GLN A O 1
ATOM 728 N N . ILE A 1 85 ? -9.934 -6.865 2.701 1.00 55.03 85 ILE A N 1
ATOM 729 C CA . ILE A 1 85 ? -10.782 -6.548 1.566 1.00 55.03 85 ILE A CA 1
ATOM 730 C C . ILE A 1 85 ? -9.940 -6.873 0.353 1.00 55.03 85 ILE A C 1
ATOM 732 O O . ILE A 1 85 ? -9.106 -6.077 -0.071 1.00 55.03 85 ILE A O 1
ATOM 736 N N . ASP A 1 86 ? -10.173 -8.056 -0.198 1.00 67.44 86 ASP A N 1
ATOM 737 C CA . ASP A 1 86 ? -9.728 -8.361 -1.543 1.00 67.44 86 ASP A CA 1
ATOM 738 C C . ASP A 1 86 ? -10.491 -7.439 -2.499 1.00 67.44 86 ASP A C 1
ATOM 740 O O . ASP A 1 86 ? -11.609 -7.729 -2.934 1.00 67.44 86 ASP A O 1
ATOM 744 N N . LEU A 1 87 ? -9.957 -6.232 -2.683 1.00 77.12 87 LEU A N 1
ATOM 745 C CA . LEU A 1 87 ? -10.577 -5.181 -3.472 1.00 77.12 87 LEU A CA 1
ATOM 746 C C . LEU A 1 87 ? -10.854 -5.699 -4.877 1.00 77.12 87 LEU A C 1
ATOM 748 O O . LEU A 1 87 ? -11.970 -5.541 -5.360 1.00 77.12 87 LEU A O 1
ATOM 752 N N . ASN A 1 88 ? -9.857 -6.342 -5.489 1.00 81.56 88 ASN A N 1
ATOM 753 C CA . ASN A 1 88 ? -9.963 -6.880 -6.835 1.00 81.56 88 ASN A CA 1
ATOM 754 C C . ASN A 1 88 ? -11.103 -7.908 -6.888 1.00 81.56 88 ASN A C 1
ATOM 756 O O . ASN A 1 88 ? -12.051 -7.703 -7.641 1.00 81.56 88 ASN A O 1
ATOM 760 N N . VAL A 1 89 ? -11.114 -8.929 -6.020 1.00 83.44 89 VAL A N 1
ATOM 761 C CA . VAL A 1 89 ? -12.179 -9.954 -6.015 1.00 83.44 89 VAL A CA 1
ATOM 762 C C . VAL A 1 89 ? -13.559 -9.361 -5.738 1.00 83.44 89 VAL A C 1
ATOM 764 O O . VAL A 1 89 ? -14.543 -9.737 -6.378 1.00 83.44 89 VAL A O 1
ATOM 767 N N . ASN A 1 90 ? -13.670 -8.413 -4.808 1.00 82.94 90 ASN A N 1
ATOM 768 C CA . ASN A 1 90 ? -14.952 -7.793 -4.478 1.00 82.94 90 ASN A CA 1
ATOM 769 C C . ASN A 1 90 ? -15.479 -6.910 -5.616 1.00 82.94 90 ASN A C 1
ATOM 771 O O . ASN A 1 90 ? -16.674 -6.967 -5.912 1.00 82.94 90 ASN A O 1
ATOM 775 N N . ILE A 1 91 ? -14.612 -6.126 -6.265 1.00 87.38 91 ILE A N 1
ATOM 776 C CA . ILE A 1 91 ? -14.980 -5.326 -7.438 1.00 87.38 91 ILE A CA 1
ATOM 777 C C . ILE A 1 91 ? -15.348 -6.244 -8.605 1.00 87.38 91 ILE A C 1
ATOM 779 O O . ILE A 1 91 ? -16.373 -6.003 -9.233 1.00 87.38 91 ILE A O 1
ATOM 783 N N . MET A 1 92 ? -14.609 -7.332 -8.851 1.00 89.56 92 MET A N 1
ATOM 784 C CA . MET A 1 92 ? -14.955 -8.313 -9.889 1.00 89.56 92 MET A CA 1
ATOM 785 C C . MET A 1 92 ? -16.310 -8.965 -9.622 1.00 89.56 92 MET A C 1
ATOM 787 O O . MET A 1 92 ? -17.165 -9.011 -10.503 1.00 89.56 92 MET A O 1
ATOM 791 N N . THR A 1 93 ? -16.556 -9.400 -8.386 1.00 88.12 93 THR A N 1
ATOM 792 C CA . THR A 1 93 ? -17.847 -9.976 -7.981 1.00 88.12 93 THR A CA 1
ATOM 793 C C . THR A 1 93 ? -18.983 -8.974 -8.185 1.00 88.12 93 THR A C 1
ATOM 795 O O . THR A 1 93 ? -20.047 -9.319 -8.706 1.00 88.12 93 THR A O 1
ATOM 798 N N . TRP A 1 94 ? -18.755 -7.716 -7.805 1.00 87.62 94 TRP A N 1
ATOM 799 C CA . TRP A 1 94 ? -19.715 -6.640 -8.000 1.00 87.62 94 TRP A CA 1
ATOM 800 C C . TRP A 1 94 ? -19.964 -6.355 -9.491 1.00 87.62 94 TRP A C 1
ATOM 802 O O . TRP A 1 94 ? -21.126 -6.280 -9.892 1.00 87.62 94 TRP A O 1
ATOM 812 N N . LEU A 1 95 ? -18.921 -6.278 -10.324 1.00 90.19 95 LEU A N 1
ATOM 813 C CA . LEU A 1 95 ? -19.029 -6.078 -11.773 1.00 90.19 95 LEU A CA 1
ATOM 814 C C . LEU A 1 95 ? -19.832 -7.196 -12.435 1.00 90.19 95 LEU A C 1
ATOM 816 O O . LEU A 1 95 ? -20.792 -6.913 -13.146 1.00 90.19 95 LEU A O 1
ATOM 820 N N . LYS A 1 96 ? -19.496 -8.462 -12.156 1.00 89.94 96 LYS A N 1
ATOM 821 C CA . LYS A 1 96 ? -20.205 -9.629 -12.706 1.00 89.94 96 LYS A CA 1
ATOM 822 C C . LYS A 1 96 ? -21.692 -9.610 -12.349 1.00 89.94 96 LYS A C 1
ATOM 824 O O . LYS A 1 96 ? -22.533 -9.891 -13.198 1.00 89.94 96 LYS A O 1
ATOM 829 N N . LYS A 1 97 ? -22.028 -9.230 -11.111 1.00 87.12 97 LYS A N 1
ATOM 830 C CA . LYS A 1 97 ? -23.417 -9.139 -10.636 1.00 87.12 97 LYS A CA 1
ATOM 831 C C . LYS A 1 97 ? -24.197 -7.982 -11.271 1.00 87.12 97 LYS A C 1
ATOM 833 O O . LYS A 1 97 ? -25.407 -8.093 -11.436 1.00 87.12 97 LYS A O 1
ATOM 838 N N . ASN A 1 98 ? -23.524 -6.884 -11.612 1.00 85.38 98 ASN A N 1
ATOM 839 C CA . ASN A 1 98 ? -24.149 -5.646 -12.089 1.00 85.38 98 ASN A CA 1
ATOM 840 C C . ASN A 1 98 ? -23.883 -5.366 -13.574 1.00 85.38 98 ASN A C 1
ATOM 842 O O . ASN A 1 98 ? -24.119 -4.255 -14.037 1.00 85.38 98 ASN A O 1
ATOM 846 N N . ILE A 1 99 ? -23.406 -6.347 -14.341 1.00 87.06 99 ILE A N 1
ATOM 847 C CA . ILE A 1 99 ? -22.935 -6.129 -15.714 1.00 87.06 99 ILE A CA 1
ATOM 848 C C . ILE A 1 99 ? -24.023 -5.573 -16.650 1.00 87.06 99 ILE A C 1
ATOM 850 O O . ILE A 1 99 ? -23.739 -4.794 -17.555 1.00 87.06 99 ILE A O 1
ATOM 854 N N . GLN A 1 100 ? -25.285 -5.915 -16.374 1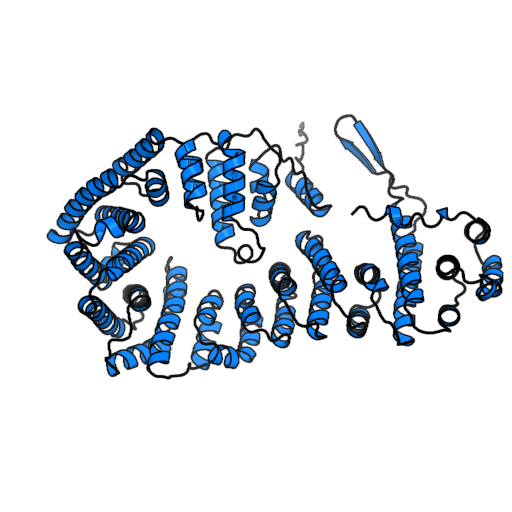.00 85.50 100 GLN A N 1
ATOM 855 C CA . GLN A 1 100 ? -26.467 -5.463 -17.116 1.00 85.50 100 GLN A CA 1
ATOM 856 C C . GLN A 1 100 ? -26.802 -3.980 -16.879 1.00 85.50 100 GLN A C 1
ATOM 858 O O . GLN A 1 100 ? -27.538 -3.386 -17.662 1.00 85.50 100 GLN A O 1
ATOM 863 N N . ASN A 1 101 ? -26.255 -3.375 -15.821 1.00 85.25 101 ASN A N 1
ATOM 864 C CA . ASN A 1 101 ? -26.490 -1.978 -15.448 1.00 85.25 101 ASN A CA 1
ATOM 865 C C . ASN A 1 101 ? -25.573 -0.998 -16.203 1.00 85.25 101 ASN A C 1
ATOM 867 O O . ASN A 1 101 ? -25.734 0.220 -16.085 1.00 85.25 101 ASN A O 1
ATOM 871 N N . PHE A 1 102 ? -24.605 -1.509 -16.970 1.00 86.38 102 PHE A N 1
ATOM 872 C CA . PHE A 1 102 ? -23.688 -0.705 -17.772 1.00 86.38 102 PHE A CA 1
ATOM 873 C C . PHE A 1 102 ? -24.250 -0.437 -19.165 1.00 86.38 102 PHE A C 1
ATOM 875 O O . PHE A 1 102 ? -24.739 -1.338 -19.845 1.00 86.38 102 PHE A O 1
ATOM 882 N N . THR A 1 103 ? -24.132 0.812 -19.614 1.00 79.94 103 THR A N 1
ATOM 883 C CA . THR A 1 103 ? -24.587 1.225 -20.946 1.00 79.94 103 THR A CA 1
ATOM 884 C C . THR A 1 103 ? -23.644 0.794 -22.061 1.00 79.94 103 THR A C 1
ATOM 886 O O . THR A 1 103 ? -24.101 0.482 -23.161 1.00 79.94 103 THR A O 1
ATOM 889 N N . HIS A 1 104 ? -22.334 0.764 -21.796 1.00 82.38 104 HIS A N 1
ATOM 890 C CA . HIS A 1 104 ? -21.330 0.409 -22.789 1.00 82.38 104 HIS A CA 1
ATOM 891 C C . HIS A 1 104 ? -20.294 -0.573 -22.221 1.00 82.38 104 HIS A C 1
ATOM 893 O O . HIS A 1 104 ? -19.824 -0.381 -21.102 1.00 82.38 104 HIS A O 1
ATOM 899 N N . PRO A 1 105 ? -19.853 -1.577 -23.004 1.00 81.00 105 PRO A N 1
ATOM 900 C CA . PRO A 1 105 ? -18.747 -2.466 -22.633 1.00 81.00 105 PRO A CA 1
ATOM 901 C C . PRO A 1 105 ? -17.469 -1.730 -22.207 1.00 81.00 105 PRO A C 1
ATOM 903 O O . PRO A 1 105 ? -16.798 -2.160 -21.273 1.00 81.00 105 PRO A O 1
ATOM 906 N N . LEU A 1 106 ? -17.174 -0.584 -22.836 1.00 81.38 106 LEU A N 1
ATOM 907 C CA . LEU A 1 106 ? -16.051 0.287 -22.471 1.00 81.38 106 LEU A CA 1
ATOM 908 C C . LEU A 1 106 ? -16.088 0.738 -21.008 1.00 81.38 106 LEU A C 1
ATOM 910 O O . LEU A 1 106 ? -15.038 0.849 -20.387 1.00 81.38 106 LEU A O 1
ATOM 914 N N . ASP A 1 107 ? -17.279 0.962 -20.451 1.00 86.88 107 ASP A N 1
ATOM 915 C CA . ASP A 1 107 ? -17.428 1.408 -19.067 1.00 86.88 107 ASP A CA 1
ATOM 916 C C . ASP A 1 107 ? -16.917 0.325 -18.098 1.00 86.88 107 ASP A C 1
ATOM 918 O O . ASP A 1 107 ? -16.264 0.624 -17.102 1.00 86.88 107 ASP A O 1
ATOM 922 N N . ILE A 1 108 ? -17.153 -0.950 -18.423 1.00 88.50 108 ILE A N 1
ATOM 923 C CA . ILE A 1 108 ? -16.646 -2.090 -17.650 1.00 88.50 108 ILE A CA 1
ATOM 924 C C . ILE A 1 108 ? -15.135 -2.216 -17.847 1.00 88.50 108 ILE A C 1
ATOM 926 O O . ILE A 1 108 ? -14.405 -2.354 -16.870 1.00 88.50 108 ILE A O 1
ATOM 930 N N . ILE A 1 109 ? -14.661 -2.112 -19.092 1.00 88.44 109 ILE A N 1
ATOM 931 C CA . ILE A 1 109 ? -13.235 -2.182 -19.438 1.00 88.44 109 ILE A CA 1
ATOM 932 C C . ILE A 1 109 ? -12.423 -1.135 -18.656 1.00 88.44 109 ILE A C 1
ATOM 934 O O . ILE A 1 109 ? -11.379 -1.478 -18.105 1.00 88.44 109 ILE A O 1
ATOM 938 N N . SER A 1 110 ? -12.920 0.100 -18.527 1.00 88.25 110 SER A N 1
ATOM 939 C CA . SER A 1 110 ? -12.252 1.147 -17.742 1.00 88.25 110 SER A CA 1
ATOM 940 C C . SER A 1 110 ? -12.155 0.823 -16.247 1.00 88.25 110 SER A C 1
ATOM 942 O O . SER A 1 110 ? -11.219 1.268 -15.596 1.00 88.25 110 SER A O 1
ATOM 944 N N . ILE A 1 111 ? -13.082 0.042 -15.678 1.00 88.88 111 ILE A N 1
ATOM 945 C CA . ILE A 1 111 ? -12.969 -0.431 -14.285 1.00 88.88 111 ILE A CA 1
ATOM 946 C C . ILE A 1 111 ? -11.997 -1.615 -14.197 1.00 88.88 111 ILE A C 1
ATOM 948 O O . ILE A 1 111 ? -11.205 -1.688 -13.258 1.00 88.88 111 ILE A O 1
ATOM 952 N N . LEU A 1 112 ? -12.030 -2.530 -15.175 1.00 90.19 112 LEU A N 1
ATOM 953 C CA . LEU A 1 112 ? -11.113 -3.674 -15.243 1.00 90.19 112 LEU A CA 1
ATOM 954 C C . LEU A 1 112 ? -9.652 -3.229 -15.327 1.00 90.19 112 LEU A C 1
ATOM 956 O O . LEU A 1 112 ? -8.810 -3.822 -14.663 1.00 90.19 112 LEU A O 1
ATOM 960 N N . GLN A 1 113 ? -9.367 -2.166 -16.084 1.00 87.56 113 GLN A N 1
ATOM 961 C CA . GLN A 1 113 ? -8.036 -1.562 -16.195 1.00 87.56 113 GLN A CA 1
ATOM 962 C C . GLN A 1 113 ? -7.451 -1.171 -14.831 1.00 87.56 113 GLN A C 1
ATOM 964 O O . GLN A 1 113 ? -6.244 -1.244 -14.618 1.00 87.56 113 GLN A O 1
ATOM 969 N N . GLU A 1 114 ? -8.312 -0.775 -13.898 1.00 87.12 114 GLU A N 1
ATOM 970 C CA . GLU A 1 114 ? -7.926 -0.334 -12.562 1.00 87.12 114 GLU A CA 1
ATOM 971 C C . GLU A 1 114 ? -7.837 -1.484 -11.564 1.00 87.12 114 GLU A C 1
ATOM 973 O O . GLU A 1 114 ? -7.555 -1.246 -10.394 1.00 87.12 114 GLU A O 1
ATOM 978 N N . CYS A 1 115 ? -8.058 -2.730 -11.985 1.00 84.31 115 CYS A N 1
ATOM 979 C CA . CYS A 1 115 ? -8.052 -3.923 -11.144 1.00 84.31 115 CYS A CA 1
ATOM 980 C C . CYS A 1 115 ? -6.988 -4.924 -11.616 1.00 84.31 115 CYS A C 1
ATOM 982 O O . CYS A 1 115 ? -6.630 -4.974 -12.788 1.00 84.31 115 CYS A O 1
ATOM 984 N N . GLU A 1 116 ? -6.475 -5.749 -10.704 1.00 82.12 116 GLU A N 1
ATOM 985 C CA . GLU A 1 116 ? -5.698 -6.923 -11.124 1.00 82.12 116 GLU A CA 1
ATOM 986 C C . GLU A 1 116 ? -6.697 -8.028 -11.478 1.00 82.12 116 GLU A C 1
ATOM 988 O O . GLU A 1 116 ? -7.404 -8.528 -10.603 1.00 82.12 116 GLU A O 1
ATOM 993 N N . VAL A 1 117 ? -6.808 -8.342 -12.769 1.00 85.31 117 VAL A N 1
ATOM 994 C CA . VAL A 1 117 ? -7.804 -9.282 -13.303 1.00 85.31 117 VAL A CA 1
ATOM 995 C C . VAL A 1 117 ? -7.133 -10.627 -13.570 1.00 85.31 117 VAL A C 1
ATOM 997 O O . VAL A 1 117 ? -6.117 -10.681 -14.266 1.00 85.31 117 VAL A O 1
ATOM 1000 N N . ASN A 1 118 ? -7.682 -11.704 -13.007 1.00 87.81 118 ASN A N 1
ATOM 1001 C CA . ASN A 1 118 ? -7.185 -13.061 -13.238 1.00 87.81 118 ASN A CA 1
ATOM 1002 C C . ASN A 1 118 ? -7.720 -13.638 -14.568 1.00 87.81 118 ASN A C 1
ATOM 1004 O O . ASN A 1 118 ? -8.616 -13.070 -15.195 1.00 87.81 118 ASN A O 1
ATOM 1008 N N . ASN A 1 119 ? -7.181 -14.780 -15.005 1.00 87.31 119 ASN A N 1
ATOM 1009 C CA . ASN A 1 119 ? -7.573 -15.387 -16.284 1.00 87.31 119 ASN A CA 1
ATOM 1010 C C . ASN A 1 119 ? -9.046 -15.834 -16.312 1.00 87.31 119 ASN A C 1
ATOM 1012 O O . ASN A 1 119 ? -9.704 -15.675 -17.334 1.00 87.31 119 ASN A O 1
ATOM 1016 N N . GLU A 1 120 ? -9.589 -16.321 -15.191 1.00 90.12 120 GLU A N 1
ATOM 1017 C CA . GLU A 1 120 ? -10.999 -16.736 -15.101 1.00 90.12 120 GLU A CA 1
ATOM 1018 C C . GLU A 1 120 ? -11.963 -15.555 -15.307 1.00 90.12 120 GLU A C 1
ATOM 1020 O O . GLU A 1 120 ? -12.990 -15.670 -15.980 1.00 90.12 120 GLU A O 1
ATOM 1025 N N . ASP A 1 121 ? -11.631 -14.397 -14.737 1.00 91.75 121 ASP A N 1
ATOM 1026 C CA . ASP A 1 121 ? -12.360 -13.149 -14.918 1.00 91.75 121 ASP A CA 1
ATOM 1027 C C . ASP A 1 121 ? -12.224 -12.647 -16.363 1.00 91.75 121 ASP A C 1
ATOM 1029 O O . ASP A 1 121 ? -13.229 -12.267 -16.966 1.00 91.75 121 ASP A O 1
ATOM 1033 N N . ILE A 1 122 ? -11.017 -12.695 -16.945 1.00 90.31 122 ILE A N 1
ATOM 1034 C CA . ILE A 1 122 ? -10.775 -12.334 -18.354 1.00 90.31 122 ILE A CA 1
ATOM 1035 C C . ILE A 1 122 ? -11.661 -13.171 -19.281 1.00 90.31 122 ILE A C 1
ATOM 1037 O O . ILE A 1 122 ? -12.354 -12.602 -20.126 1.00 90.31 122 ILE A O 1
ATOM 1041 N N . ASP A 1 123 ? -11.698 -14.492 -19.103 1.00 90.44 123 ASP A N 1
ATOM 1042 C CA . ASP A 1 123 ? -12.511 -15.389 -19.928 1.00 90.44 123 ASP A CA 1
ATOM 1043 C C . ASP A 1 123 ? -14.010 -15.116 -19.768 1.00 90.44 123 ASP A C 1
ATOM 1045 O O . ASP A 1 123 ? -14.755 -15.113 -20.753 1.00 90.44 123 ASP A O 1
ATOM 1049 N N . PHE A 1 124 ? -14.467 -14.815 -18.549 1.00 93.50 124 PHE A N 1
ATOM 1050 C CA . PHE A 1 124 ? -15.848 -14.397 -18.314 1.00 93.50 124 PHE A CA 1
ATOM 1051 C C . PHE A 1 124 ? -16.206 -13.140 -19.122 1.00 93.50 124 PHE A C 1
ATOM 1053 O O . PHE A 1 124 ? -17.196 -13.138 -19.860 1.00 93.50 124 PHE A O 1
ATOM 1060 N N . PHE A 1 125 ? -15.405 -12.074 -19.014 1.00 92.56 125 PHE A N 1
ATOM 1061 C CA . PHE A 1 125 ? -15.686 -10.811 -19.703 1.00 92.56 125 PHE A CA 1
ATOM 1062 C C . PHE A 1 125 ? -15.522 -10.931 -21.221 1.00 92.56 125 PHE A C 1
ATOM 1064 O O . PHE A 1 125 ? -16.322 -10.365 -21.966 1.00 92.56 125 PHE A O 1
ATOM 1071 N N . ARG A 1 126 ? -14.553 -11.723 -21.693 1.00 90.88 126 ARG A N 1
ATOM 1072 C CA . ARG A 1 126 ? -14.365 -12.040 -23.114 1.00 90.88 126 ARG A CA 1
ATOM 1073 C C . ARG A 1 126 ? -15.610 -12.695 -23.707 1.00 90.88 126 ARG A C 1
ATOM 1075 O O . ARG A 1 126 ? -16.113 -12.238 -24.735 1.00 90.88 126 ARG A O 1
ATOM 1082 N N . ASN A 1 127 ? -16.133 -13.719 -23.033 1.00 90.44 127 ASN A N 1
ATOM 1083 C CA . ASN A 1 127 ? -17.350 -14.413 -23.447 1.00 90.44 127 ASN A CA 1
ATOM 1084 C C . ASN A 1 127 ? -18.579 -13.495 -23.411 1.00 90.44 127 ASN A C 1
ATOM 1086 O O . ASN A 1 127 ? -19.429 -13.579 -24.294 1.00 90.44 127 ASN A O 1
ATOM 1090 N N . TYR A 1 128 ? -18.659 -12.596 -22.427 1.00 90.56 128 TYR A N 1
ATOM 1091 C CA . TYR A 1 128 ? -19.767 -11.651 -22.306 1.00 90.56 128 TYR A CA 1
ATOM 1092 C C . TYR A 1 128 ? -19.769 -10.580 -23.407 1.00 90.56 128 TYR A C 1
ATOM 1094 O O . TYR A 1 128 ? -20.807 -10.326 -24.015 1.00 90.56 128 TYR A O 1
ATOM 1102 N N . PHE A 1 129 ? -18.626 -9.939 -23.675 1.00 90.44 129 PHE A N 1
ATOM 1103 C CA . PHE A 1 129 ? -18.540 -8.891 -24.699 1.00 90.44 129 PHE A CA 1
ATOM 1104 C C . PHE A 1 129 ? -18.617 -9.455 -26.116 1.00 90.44 129 PHE A C 1
ATOM 1106 O O . PHE A 1 129 ? -19.163 -8.812 -27.009 1.00 90.44 129 PHE A O 1
ATOM 1113 N N . GLY A 1 130 ? -18.052 -10.641 -26.334 1.00 89.56 130 GLY A N 1
ATOM 1114 C CA . GLY A 1 130 ? -17.864 -11.200 -27.660 1.00 89.56 130 GLY A CA 1
ATOM 1115 C C . GLY A 1 130 ? -16.725 -10.522 -28.430 1.00 89.56 130 GLY A C 1
ATOM 1116 O O . GLY A 1 130 ? -16.485 -9.313 -28.354 1.00 89.56 130 GLY A O 1
ATOM 1117 N N . TYR A 1 131 ? -16.032 -11.323 -29.237 1.00 88.31 131 TYR A N 1
ATOM 1118 C CA . TYR A 1 131 ? -14.820 -10.914 -29.949 1.00 88.31 131 TYR A CA 1
ATOM 1119 C C . TYR A 1 131 ? -15.007 -9.677 -30.846 1.00 88.31 131 TYR A C 1
ATOM 1121 O O . TYR A 1 131 ? -14.153 -8.795 -30.885 1.00 88.31 131 TYR A O 1
ATOM 1129 N N . ASN A 1 132 ? -16.152 -9.566 -31.530 1.00 88.19 132 ASN A N 1
ATOM 1130 C CA . ASN A 1 132 ? -16.433 -8.461 -32.455 1.00 88.19 132 ASN A CA 1
ATOM 1131 C C . ASN A 1 132 ? -16.429 -7.088 -31.771 1.00 88.19 132 ASN A C 1
ATOM 1133 O O . ASN A 1 132 ? -15.956 -6.113 -32.354 1.00 88.19 132 ASN A O 1
ATOM 1137 N N . ILE A 1 133 ? -16.960 -7.004 -30.546 1.00 88.81 133 ILE A N 1
ATOM 1138 C CA . ILE A 1 133 ? -16.995 -5.753 -29.782 1.00 88.81 133 ILE A CA 1
ATOM 1139 C C . ILE A 1 133 ? -15.579 -5.395 -29.331 1.00 88.81 133 ILE A C 1
ATOM 1141 O O . ILE A 1 133 ? -15.136 -4.271 -29.558 1.00 88.81 133 ILE A O 1
ATOM 1145 N N . ILE A 1 134 ? -14.853 -6.366 -28.771 1.00 89.69 134 ILE A N 1
ATOM 1146 C CA . ILE A 1 134 ? -13.474 -6.183 -28.300 1.00 89.69 134 ILE A CA 1
ATOM 1147 C C . ILE A 1 134 ? -12.575 -5.704 -29.449 1.00 89.69 134 ILE A C 1
ATOM 1149 O O . ILE A 1 134 ? -11.858 -4.715 -29.310 1.00 89.69 134 ILE A O 1
ATOM 1153 N N . TYR A 1 135 ? -12.665 -6.347 -30.617 1.00 89.19 135 TYR A N 1
ATOM 1154 C CA . TYR A 1 135 ? -11.884 -5.973 -31.796 1.00 89.19 135 TYR A CA 1
ATOM 1155 C C . TYR A 1 135 ? -12.243 -4.581 -32.336 1.00 89.19 135 TYR A C 1
ATOM 1157 O O . TYR A 1 135 ? -11.358 -3.826 -32.741 1.00 89.19 135 TYR A O 1
ATOM 1165 N N . LYS A 1 136 ? -13.530 -4.208 -32.329 1.00 89.19 136 LYS A N 1
ATOM 1166 C CA . LYS A 1 136 ? -13.966 -2.871 -32.756 1.00 89.19 136 LYS A CA 1
ATOM 1167 C C . LYS A 1 136 ? -13.381 -1.777 -31.860 1.00 89.19 136 LYS A C 1
ATOM 1169 O O . LYS A 1 136 ? -12.937 -0.755 -32.381 1.00 89.19 136 LYS A O 1
ATOM 1174 N N . GLU A 1 137 ? -13.352 -1.999 -30.547 1.00 87.75 137 GLU A N 1
ATOM 1175 C CA . GLU A 1 137 ? -12.741 -1.054 -29.605 1.00 87.75 137 GLU A CA 1
ATOM 1176 C C . GLU A 1 137 ? -11.218 -1.007 -29.748 1.00 87.75 137 GLU A C 1
ATOM 1178 O O . GLU A 1 137 ? -10.655 0.083 -29.817 1.00 87.75 137 GLU A O 1
ATOM 1183 N N . TYR A 1 138 ? -10.556 -2.157 -29.916 1.00 88.50 138 TYR A N 1
ATOM 1184 C CA . TYR A 1 138 ? -9.130 -2.204 -30.251 1.00 88.50 138 TYR A CA 1
ATOM 1185 C C . TYR A 1 138 ? -8.812 -1.362 -31.495 1.00 88.50 138 TYR A C 1
ATOM 1187 O O . TYR A 1 138 ? -7.958 -0.480 -31.448 1.00 88.50 138 TYR A O 1
ATOM 1195 N N . LYS A 1 139 ? -9.536 -1.578 -32.601 1.00 87.38 139 LYS A N 1
ATOM 1196 C CA . LYS A 1 139 ? -9.318 -0.834 -33.848 1.00 87.38 139 LYS A CA 1
ATOM 1197 C C . LYS A 1 139 ? -9.505 0.670 -33.647 1.00 87.38 139 LYS A C 1
ATOM 1199 O O . LYS A 1 139 ? -8.690 1.457 -34.112 1.00 87.38 139 LYS A O 1
ATOM 1204 N N . LYS A 1 140 ? -10.542 1.065 -32.909 1.00 86.88 140 LYS A N 1
ATOM 1205 C CA . LYS A 1 140 ? -10.819 2.468 -32.598 1.00 86.88 140 LYS A CA 1
ATOM 1206 C C . LYS A 1 140 ? -9.691 3.120 -31.793 1.00 86.88 140 LYS A C 1
ATOM 1208 O O . LYS A 1 140 ? -9.357 4.266 -32.071 1.00 86.88 140 LYS A O 1
ATOM 1213 N N . LEU A 1 141 ? -9.101 2.416 -30.825 1.00 83.94 141 LEU A N 1
ATOM 1214 C CA . LEU A 1 141 ? -7.943 2.918 -30.075 1.00 83.94 141 LEU A CA 1
ATOM 1215 C C . LEU A 1 141 ? -6.738 3.154 -30.984 1.00 83.94 141 LEU A C 1
ATOM 1217 O O . LEU A 1 141 ? -6.095 4.197 -30.894 1.00 83.94 141 LEU A O 1
ATOM 1221 N N . ILE A 1 142 ? -6.479 2.219 -31.899 1.00 81.81 142 ILE A N 1
ATOM 1222 C CA . ILE A 1 142 ? -5.406 2.347 -32.884 1.00 81.81 142 ILE A CA 1
ATOM 1223 C C . ILE A 1 142 ? -5.644 3.536 -33.826 1.00 81.81 142 ILE A C 1
ATOM 1225 O O . ILE A 1 142 ? -4.730 4.337 -34.021 1.00 81.81 142 ILE A O 1
ATOM 1229 N N . ASP A 1 143 ? -6.859 3.681 -34.360 1.00 82.62 143 ASP A N 1
ATOM 1230 C CA . ASP A 1 143 ? -7.226 4.768 -35.279 1.00 82.62 143 ASP A CA 1
ATOM 1231 C C . ASP A 1 143 ? -7.155 6.150 -34.597 1.00 82.62 143 ASP A C 1
ATOM 1233 O O . ASP A 1 143 ? -6.745 7.130 -35.214 1.00 82.62 143 ASP A O 1
ATOM 1237 N N . LEU A 1 144 ? -7.530 6.232 -33.315 1.00 82.25 144 LEU A N 1
ATOM 1238 C CA . LEU A 1 144 ? -7.495 7.465 -32.516 1.00 82.25 144 LEU A CA 1
ATOM 1239 C C . LEU A 1 144 ? -6.130 7.759 -31.887 1.00 82.25 144 LEU A C 1
ATOM 1241 O O . LEU A 1 144 ? -6.009 8.740 -31.156 1.00 82.25 144 LEU A O 1
ATOM 1245 N N . GLN A 1 145 ? -5.133 6.904 -32.116 1.00 81.69 145 GLN A N 1
ATOM 1246 C CA . GLN A 1 145 ? -3.843 6.961 -31.432 1.00 81.69 145 GLN A CA 1
ATOM 1247 C C . GLN A 1 145 ? -3.978 7.063 -29.897 1.00 81.69 145 GLN A C 1
ATOM 1249 O O . GLN A 1 145 ? -3.263 7.810 -29.232 1.00 81.69 145 GLN A O 1
ATOM 1254 N N . SER A 1 146 ? -4.912 6.303 -29.316 1.00 82.31 146 SER A N 1
ATOM 1255 C CA . SER A 1 146 ? -5.138 6.249 -27.870 1.00 82.31 146 SER A CA 1
ATOM 1256 C C . SER A 1 146 ? -4.643 4.931 -27.288 1.00 82.31 146 SER A C 1
ATOM 1258 O O . SER A 1 146 ? -4.851 3.861 -27.858 1.00 82.31 146 SER A 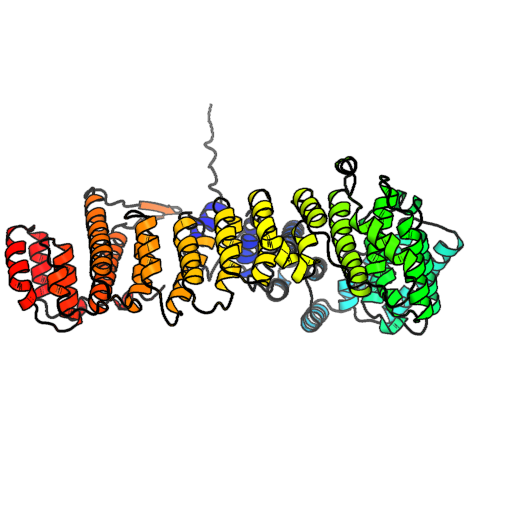O 1
ATOM 1260 N N . THR A 1 147 ? -4.009 5.004 -26.120 1.00 83.56 147 THR A N 1
ATOM 1261 C CA . THR A 1 147 ? -3.598 3.828 -25.341 1.00 83.56 147 THR A CA 1
ATOM 1262 C C . THR A 1 147 ? -4.483 3.585 -24.121 1.00 83.56 147 THR A C 1
ATOM 1264 O O . THR A 1 147 ? -4.182 2.711 -23.309 1.00 83.56 147 THR A O 1
ATOM 1267 N N . GLU A 1 148 ? -5.567 4.350 -23.968 1.00 83.94 148 GLU A N 1
ATOM 1268 C CA . GLU A 1 148 ? -6.521 4.180 -22.872 1.00 83.94 148 GLU A CA 1
ATOM 1269 C C . GLU A 1 148 ? -7.113 2.762 -22.917 1.00 83.94 148 GLU A C 1
ATOM 1271 O O . GLU A 1 148 ? -7.664 2.347 -23.934 1.00 83.94 148 GLU A O 1
ATOM 1276 N N . ASN A 1 149 ? -6.972 2.005 -21.824 1.00 86.56 149 ASN A N 1
ATOM 1277 C CA . ASN A 1 149 ? -7.413 0.609 -21.697 1.00 86.56 149 ASN A CA 1
ATOM 1278 C C . ASN A 1 149 ? -6.751 -0.408 -22.653 1.00 86.56 149 ASN A C 1
ATOM 1280 O O . ASN A 1 149 ? -7.223 -1.543 -22.763 1.00 86.56 149 ASN A O 1
ATOM 1284 N N . LEU A 1 150 ? -5.666 -0.049 -23.350 1.00 87.69 150 LEU A N 1
ATOM 1285 C CA . LEU A 1 150 ? -5.061 -0.945 -24.341 1.00 87.69 150 LEU A CA 1
ATOM 1286 C C . LEU A 1 150 ? -4.556 -2.254 -23.711 1.00 87.69 150 LEU A C 1
ATOM 1288 O O . LEU A 1 150 ? -4.764 -3.317 -24.293 1.00 87.69 150 LEU A O 1
ATOM 1292 N N . SER A 1 151 ? -3.962 -2.208 -22.512 1.00 87.31 151 SER A N 1
ATOM 1293 C CA . SER A 1 151 ? -3.437 -3.413 -21.851 1.00 87.31 151 SER A CA 1
ATOM 1294 C C . SER A 1 151 ? -4.525 -4.451 -21.567 1.00 87.31 151 SER A C 1
ATOM 1296 O O . SER A 1 151 ? -4.347 -5.629 -21.878 1.00 87.31 151 SER A O 1
ATOM 1298 N N . ILE A 1 152 ? -5.672 -4.037 -21.017 1.00 90.00 152 ILE A N 1
ATOM 1299 C CA . ILE A 1 152 ? -6.777 -4.962 -20.749 1.00 90.00 152 ILE A CA 1
ATOM 1300 C C . ILE A 1 152 ? -7.460 -5.421 -22.045 1.00 90.00 152 ILE A C 1
ATOM 1302 O O . ILE A 1 152 ? -7.860 -6.579 -22.148 1.00 90.00 152 ILE A O 1
ATOM 1306 N N . ILE A 1 153 ? -7.544 -4.561 -23.067 1.00 90.38 153 ILE A N 1
ATOM 1307 C CA . ILE A 1 153 ? -8.128 -4.925 -24.366 1.00 90.38 153 ILE A CA 1
ATOM 1308 C C . ILE A 1 153 ? -7.284 -5.980 -25.080 1.00 90.38 153 ILE A C 1
ATOM 1310 O O . ILE A 1 153 ? -7.858 -6.909 -25.641 1.00 90.38 153 ILE A O 1
ATOM 1314 N N . LEU A 1 154 ? -5.951 -5.894 -25.025 1.00 89.25 154 LEU A N 1
ATOM 1315 C CA . LEU A 1 154 ? -5.070 -6.927 -25.580 1.00 89.25 154 LEU A CA 1
ATOM 1316 C C . LEU A 1 154 ? -5.296 -8.284 -24.892 1.00 89.25 154 LEU A C 1
ATOM 1318 O O . LEU A 1 154 ? -5.485 -9.288 -25.579 1.00 89.25 154 LEU A O 1
ATOM 1322 N N . LYS A 1 155 ? -5.402 -8.301 -23.554 1.00 89.38 155 LYS A N 1
ATOM 1323 C CA . LYS A 1 155 ? -5.733 -9.512 -22.773 1.00 89.38 155 LYS A CA 1
ATOM 1324 C C . LYS A 1 155 ? -7.107 -10.095 -23.129 1.00 89.38 155 LYS A C 1
ATOM 1326 O O . LYS A 1 155 ? -7.270 -11.312 -23.214 1.00 89.38 155 LYS A O 1
ATOM 1331 N N . LEU A 1 156 ? -8.104 -9.237 -23.349 1.00 89.50 156 LEU A N 1
ATOM 1332 C CA . LEU A 1 156 ? -9.444 -9.654 -23.765 1.00 89.50 156 LEU A CA 1
ATOM 1333 C C . LEU A 1 156 ? -9.471 -10.180 -25.208 1.00 89.50 156 LEU A C 1
ATOM 1335 O O . LEU A 1 156 ? -10.195 -11.137 -25.473 1.00 89.50 156 LEU A O 1
ATOM 1339 N N . LEU A 1 157 ? -8.708 -9.566 -26.121 1.00 89.31 157 LEU A N 1
ATOM 1340 C CA . LEU A 1 157 ? -8.664 -9.912 -27.545 1.00 89.31 157 LEU A CA 1
ATOM 1341 C C . LEU A 1 157 ? -8.053 -11.293 -27.781 1.00 89.31 157 LEU A C 1
ATOM 1343 O O . LEU A 1 157 ? -8.568 -12.048 -28.597 1.00 89.31 157 LEU A O 1
ATOM 1347 N N . ASP A 1 158 ? -6.957 -11.593 -27.091 1.00 84.56 158 ASP A N 1
ATOM 1348 C CA . ASP A 1 158 ? -6.275 -12.888 -27.135 1.00 84.56 158 ASP A CA 1
ATOM 1349 C C . ASP A 1 158 ? -5.930 -13.395 -28.551 1.00 84.56 158 ASP A C 1
ATOM 1351 O O . ASP A 1 158 ? -6.227 -14.529 -28.930 1.00 84.56 158 ASP A O 1
ATOM 1355 N N . ASN A 1 159 ? -5.394 -12.509 -29.402 1.00 83.62 159 ASN A N 1
ATOM 1356 C CA . ASN A 1 159 ? -5.120 -12.813 -30.809 1.00 83.62 159 ASN A CA 1
ATOM 1357 C C . ASN A 1 159 ? -3.702 -12.412 -31.230 1.00 83.62 159 ASN A C 1
ATOM 1359 O O . ASN A 1 159 ? -3.456 -11.305 -31.721 1.00 83.62 159 ASN A O 1
ATOM 1363 N N . ASN A 1 160 ? -2.795 -13.382 -31.146 1.00 80.44 160 ASN A N 1
ATOM 1364 C CA . ASN A 1 160 ? -1.377 -13.219 -31.462 1.00 80.44 160 ASN A CA 1
ATOM 1365 C C . ASN A 1 160 ? -1.112 -12.740 -32.898 1.00 80.44 160 ASN A C 1
ATOM 1367 O O . ASN A 1 160 ? -0.185 -11.968 -33.129 1.00 80.44 160 ASN A O 1
ATOM 1371 N N . LYS A 1 161 ? -1.944 -13.120 -33.878 1.00 81.94 161 LYS A N 1
ATOM 1372 C CA . LYS A 1 161 ? -1.754 -12.701 -35.278 1.00 81.94 161 LYS A CA 1
ATOM 1373 C C . LYS A 1 161 ? -1.970 -11.197 -35.462 1.00 81.94 161 LYS A C 1
ATOM 1375 O O . LYS A 1 161 ? -1.213 -10.547 -36.180 1.00 81.94 161 LYS A O 1
ATOM 1380 N N . ILE A 1 162 ? -3.003 -10.641 -34.828 1.00 83.00 162 ILE A N 1
ATOM 1381 C CA . ILE A 1 162 ? -3.279 -9.197 -34.881 1.00 83.00 162 ILE A CA 1
ATOM 1382 C C . ILE A 1 162 ? -2.171 -8.429 -34.161 1.00 83.00 162 ILE A C 1
ATOM 1384 O O . ILE A 1 162 ? -1.665 -7.447 -34.705 1.00 83.00 162 ILE A O 1
ATOM 1388 N N . CYS A 1 163 ? -1.758 -8.909 -32.985 1.00 79.06 163 CYS A N 1
ATOM 1389 C CA . CYS A 1 163 ? -0.663 -8.321 -32.219 1.00 79.06 163 CYS A CA 1
ATOM 1390 C C . CYS A 1 163 ? 0.641 -8.283 -33.032 1.00 79.06 163 CYS A C 1
ATOM 1392 O O . CYS A 1 163 ? 1.286 -7.240 -33.101 1.00 79.06 163 CYS A O 1
ATOM 1394 N N . HIS A 1 164 ? 0.977 -9.372 -33.728 1.00 79.38 164 HIS A N 1
ATOM 1395 C CA . HIS A 1 164 ? 2.163 -9.453 -34.584 1.00 79.38 164 HIS A CA 1
ATOM 1396 C C . HIS A 1 164 ? 2.139 -8.469 -35.756 1.00 79.38 164 HIS A C 1
ATOM 1398 O O . HIS A 1 164 ? 3.115 -7.762 -35.995 1.00 79.38 164 HIS A O 1
ATOM 1404 N N . ASN A 1 165 ? 1.018 -8.377 -36.475 1.00 83.19 165 ASN A N 1
ATOM 1405 C CA . ASN A 1 165 ? 0.895 -7.416 -37.571 1.00 83.19 165 ASN A CA 1
ATOM 1406 C C . ASN A 1 165 ? 1.058 -5.978 -37.073 1.00 83.19 165 ASN A C 1
ATOM 1408 O O . ASN A 1 165 ? 1.733 -5.173 -37.708 1.00 83.19 165 ASN A O 1
ATOM 1412 N N . ARG A 1 166 ? 0.470 -5.656 -35.914 1.00 84.00 166 ARG A N 1
ATOM 1413 C CA . ARG A 1 166 ? 0.592 -4.313 -35.349 1.00 84.00 166 ARG A CA 1
ATOM 1414 C C . ARG A 1 166 ? 2.015 -4.004 -34.902 1.00 84.00 166 ARG A C 1
ATOM 1416 O O . ARG A 1 166 ? 2.477 -2.881 -35.084 1.00 84.00 166 ARG A O 1
ATOM 1423 N N . LEU A 1 167 ? 2.702 -4.987 -34.335 1.00 80.44 167 LEU A N 1
ATOM 1424 C CA . LEU A 1 167 ? 4.099 -4.863 -33.952 1.00 80.44 167 LEU A CA 1
ATOM 1425 C C . LEU A 1 167 ? 4.979 -4.491 -35.155 1.00 80.44 167 LEU A C 1
ATOM 1427 O O . LEU A 1 167 ? 5.788 -3.575 -35.052 1.00 80.44 167 LEU A O 1
ATOM 1431 N N . LEU A 1 168 ? 4.786 -5.149 -36.302 1.00 81.62 168 LEU A N 1
ATOM 1432 C CA . LEU A 1 168 ? 5.510 -4.838 -37.540 1.00 81.62 168 LEU A CA 1
ATOM 1433 C C . LEU A 1 168 ? 5.341 -3.375 -37.969 1.00 81.62 168 LEU A C 1
ATOM 1435 O O . LEU A 1 168 ? 6.310 -2.736 -38.382 1.00 81.62 168 LEU A O 1
ATOM 1439 N N . ASP A 1 169 ? 4.127 -2.837 -37.861 1.00 85.94 169 ASP A N 1
ATOM 1440 C CA . ASP A 1 169 ? 3.858 -1.431 -38.173 1.00 85.94 169 ASP A CA 1
ATOM 1441 C C . ASP A 1 169 ? 4.580 -0.492 -37.199 1.00 85.94 169 ASP A C 1
ATOM 1443 O O . ASP A 1 169 ? 5.223 0.469 -37.625 1.00 85.94 169 ASP A O 1
ATOM 1447 N N . VAL A 1 170 ? 4.519 -0.797 -35.898 1.00 86.19 170 VAL A N 1
ATOM 1448 C CA . VAL A 1 170 ? 5.205 -0.026 -34.851 1.00 86.19 170 VAL A CA 1
ATOM 1449 C C . VAL A 1 170 ? 6.716 -0.055 -35.063 1.00 86.19 170 VAL A C 1
ATOM 1451 O O . VAL A 1 170 ? 7.359 0.984 -34.970 1.00 86.19 170 VAL A O 1
ATOM 1454 N N . TYR A 1 171 ? 7.293 -1.199 -35.434 1.00 83.62 171 TYR A N 1
ATOM 1455 C CA . TYR A 1 171 ? 8.722 -1.296 -35.730 1.00 83.62 171 TYR A CA 1
ATOM 1456 C C . TYR A 1 171 ? 9.153 -0.428 -36.904 1.00 83.62 171 TYR A C 1
ATOM 1458 O O . TYR A 1 171 ? 10.179 0.241 -36.822 1.00 83.62 171 TYR A O 1
ATOM 1466 N N . LYS A 1 172 ? 8.383 -0.409 -37.996 1.00 86.31 172 LYS A N 1
ATOM 1467 C CA . LYS A 1 172 ? 8.687 0.463 -39.140 1.00 86.31 172 LYS A CA 1
ATOM 1468 C C . LYS A 1 172 ? 8.678 1.935 -38.733 1.00 86.31 172 LYS A C 1
ATOM 1470 O O . LYS A 1 172 ? 9.557 2.683 -39.147 1.00 86.31 172 LYS A O 1
ATOM 1475 N N . GLN A 1 173 ? 7.713 2.333 -37.906 1.00 88.75 173 GLN A N 1
ATOM 1476 C CA . GLN A 1 173 ? 7.620 3.701 -37.398 1.00 88.75 173 GLN A CA 1
ATOM 1477 C C . GLN A 1 173 ? 8.785 4.036 -36.465 1.00 88.75 173 GLN A C 1
ATOM 1479 O O . GLN A 1 173 ? 9.429 5.062 -36.651 1.00 88.75 173 GLN A O 1
ATOM 1484 N N . LEU A 1 174 ? 9.109 3.159 -35.513 1.00 88.19 174 LEU A N 1
ATOM 1485 C CA . LEU A 1 174 ? 10.239 3.357 -34.604 1.00 88.19 174 LEU A CA 1
ATOM 1486 C C . LEU A 1 174 ? 11.572 3.438 -35.354 1.00 88.19 174 LEU A C 1
ATOM 1488 O O . LEU A 1 174 ? 12.340 4.349 -35.078 1.00 88.19 174 LEU A O 1
ATOM 1492 N N . ASN A 1 175 ? 11.816 2.580 -36.350 1.00 85.56 175 ASN A N 1
ATOM 1493 C CA . ASN A 1 175 ? 13.002 2.690 -37.208 1.00 85.56 175 ASN A CA 1
ATOM 1494 C C . ASN A 1 175 ? 13.088 4.046 -37.912 1.00 85.56 175 ASN A C 1
ATOM 1496 O O . ASN A 1 175 ? 14.146 4.663 -37.916 1.00 85.56 175 ASN A O 1
ATOM 1500 N N . TYR A 1 176 ? 11.970 4.552 -38.436 1.00 88.00 176 TYR A N 1
ATOM 1501 C CA . TYR A 1 176 ? 11.938 5.884 -39.031 1.00 88.00 176 TYR A CA 1
ATOM 1502 C C . TYR A 1 176 ? 12.298 6.986 -38.017 1.00 88.00 176 TYR A C 1
ATOM 1504 O O . TYR A 1 176 ? 13.075 7.882 -38.345 1.00 88.00 176 TYR A O 1
ATOM 1512 N N . TYR A 1 177 ? 11.780 6.926 -36.784 1.00 86.56 177 TYR A N 1
ATOM 1513 C CA . TYR A 1 177 ? 12.137 7.895 -35.736 1.00 86.56 177 TYR A CA 1
ATOM 1514 C C . TYR A 1 177 ? 13.625 7.829 -35.367 1.00 86.56 177 TYR A C 1
ATOM 1516 O O . TYR A 1 177 ? 14.253 8.877 -35.214 1.00 86.56 177 TYR A O 1
ATOM 1524 N N . LEU A 1 178 ? 14.189 6.618 -35.286 1.00 83.31 178 LEU A N 1
ATOM 1525 C CA . LEU A 1 178 ? 15.610 6.380 -35.010 1.00 83.31 178 LEU A CA 1
ATOM 1526 C C . LEU A 1 178 ? 16.511 6.949 -36.111 1.00 83.31 178 LEU A C 1
ATOM 1528 O O . LEU A 1 178 ? 17.427 7.709 -35.820 1.00 83.31 178 LEU A O 1
ATOM 1532 N N . GLU A 1 179 ? 16.238 6.617 -37.375 1.00 84.56 179 GLU A N 1
ATOM 1533 C CA . GLU A 1 179 ? 17.049 7.051 -38.522 1.00 84.56 179 GLU A CA 1
ATOM 1534 C C . GLU A 1 179 ? 17.065 8.577 -38.690 1.00 84.56 179 GLU A C 1
ATOM 1536 O O . GLU A 1 179 ? 18.055 9.141 -39.154 1.00 84.56 179 GLU A O 1
ATOM 1541 N N . ASN A 1 180 ? 15.981 9.251 -38.294 1.00 83.12 180 ASN A N 1
ATOM 1542 C CA . ASN A 1 180 ? 15.817 10.695 -38.461 1.00 83.12 180 ASN A CA 1
ATOM 1543 C C . ASN A 1 180 ? 16.041 11.504 -37.169 1.00 83.12 180 ASN A C 1
ATOM 1545 O O . ASN A 1 180 ? 15.875 12.722 -37.198 1.00 83.12 180 ASN A O 1
ATOM 1549 N N . ASN A 1 181 ? 16.409 10.864 -36.049 1.00 76.12 181 ASN A N 1
ATOM 1550 C CA . ASN A 1 181 ? 16.567 11.497 -34.729 1.00 76.12 181 ASN A CA 1
ATOM 1551 C C . ASN A 1 181 ? 15.369 12.379 -34.318 1.00 76.12 181 ASN A C 1
ATOM 1553 O O . ASN A 1 181 ? 15.529 13.496 -33.823 1.00 76.12 181 ASN A O 1
ATOM 1557 N N . LEU A 1 182 ? 14.151 11.886 -34.545 1.00 81.69 182 LEU A N 1
ATOM 1558 C CA . LEU A 1 182 ? 12.915 12.613 -34.258 1.00 81.69 182 LEU A CA 1
ATOM 1559 C C . LEU A 1 182 ? 12.348 12.202 -32.892 1.00 81.69 182 LEU A C 1
ATOM 1561 O O . LEU A 1 182 ? 11.942 11.056 -32.709 1.00 81.69 182 LEU A O 1
ATOM 1565 N N . LEU A 1 183 ? 12.265 13.156 -31.960 1.00 80.94 183 LEU A N 1
ATOM 1566 C CA . LEU A 1 183 ? 11.665 12.975 -30.634 1.00 80.94 183 LEU A CA 1
ATOM 1567 C C . LEU A 1 183 ? 10.401 13.827 -30.515 1.00 80.94 183 LEU A C 1
ATOM 1569 O O . LEU A 1 183 ? 10.466 15.043 -30.342 1.00 80.94 183 LEU A O 1
ATOM 1573 N N . ASP A 1 184 ? 9.239 13.187 -30.628 1.00 81.19 184 ASP A N 1
ATOM 1574 C CA . ASP A 1 184 ? 7.936 13.836 -30.499 1.00 81.19 184 ASP A CA 1
ATOM 1575 C C . ASP A 1 184 ? 6.926 12.954 -29.736 1.00 81.19 184 ASP A C 1
ATOM 1577 O O . ASP A 1 184 ? 7.234 11.868 -29.235 1.00 81.19 184 ASP A O 1
ATOM 1581 N N . ARG A 1 185 ? 5.676 13.419 -29.639 1.00 79.81 185 ARG A N 1
ATOM 1582 C CA . ARG A 1 185 ? 4.596 12.659 -28.988 1.00 79.81 185 ARG A CA 1
ATOM 1583 C C . ARG A 1 185 ? 4.222 11.371 -29.731 1.00 79.81 185 ARG A C 1
ATOM 1585 O O . ARG A 1 185 ? 3.719 10.441 -29.103 1.00 79.81 185 ARG A O 1
ATOM 1592 N N . ASN A 1 186 ? 4.461 11.292 -31.039 1.00 84.88 186 ASN A N 1
ATOM 1593 C CA . ASN A 1 186 ? 4.160 10.099 -31.828 1.00 84.88 186 ASN A CA 1
ATOM 1594 C C . ASN A 1 186 ? 5.196 8.997 -31.586 1.00 84.88 186 ASN A C 1
ATOM 1596 O O . ASN A 1 186 ? 4.828 7.824 -31.507 1.00 84.88 186 ASN A O 1
ATOM 1600 N N . PHE A 1 187 ? 6.464 9.369 -31.394 1.00 88.19 187 PHE A N 1
ATOM 1601 C CA . PHE A 1 187 ? 7.502 8.459 -30.919 1.00 88.19 187 PHE A CA 1
ATOM 1602 C C . PHE A 1 187 ? 7.088 7.813 -29.589 1.00 88.19 187 PHE A C 1
ATOM 1604 O O . PHE A 1 187 ? 7.039 6.586 -29.484 1.00 88.19 187 PHE A O 1
ATOM 1611 N N . LEU A 1 188 ? 6.674 8.621 -28.605 1.00 87.25 188 LEU A N 1
ATOM 1612 C CA . LEU A 1 188 ? 6.179 8.107 -27.323 1.00 87.25 188 LEU A CA 1
ATOM 1613 C C . LEU A 1 188 ? 4.961 7.200 -27.489 1.00 87.25 188 LEU A C 1
ATOM 1615 O O . LEU A 1 188 ? 4.887 6.148 -26.860 1.00 87.25 188 LEU A O 1
ATOM 1619 N N . PHE A 1 189 ? 4.013 7.568 -28.349 1.00 86.44 189 PHE A N 1
ATOM 1620 C CA . PHE A 1 189 ? 2.863 6.719 -28.644 1.00 86.44 189 PHE A CA 1
ATOM 1621 C C . PHE A 1 189 ? 3.284 5.340 -29.186 1.00 86.44 189 PHE A C 1
ATOM 1623 O O . PHE A 1 189 ? 2.762 4.314 -28.740 1.00 86.44 189 PHE A O 1
ATOM 1630 N N . CYS A 1 190 ? 4.276 5.295 -30.079 1.00 89.81 190 CYS A N 1
ATOM 1631 C CA . CYS A 1 190 ? 4.844 4.045 -30.582 1.00 89.81 190 CYS A CA 1
ATOM 1632 C C . CYS A 1 190 ? 5.514 3.231 -29.462 1.00 89.81 190 CYS A C 1
ATOM 1634 O O . CYS A 1 190 ? 5.270 2.027 -29.364 1.00 89.81 190 CYS A O 1
ATOM 1636 N N . CYS A 1 191 ? 6.275 3.878 -28.570 1.00 91.44 191 CYS A N 1
ATOM 1637 C CA . CYS A 1 191 ? 6.844 3.237 -27.378 1.00 91.44 191 CYS A CA 1
ATOM 1638 C C . CYS A 1 191 ? 5.765 2.638 -26.473 1.00 91.44 191 CYS A C 1
ATOM 1640 O O . CYS A 1 191 ? 5.914 1.512 -26.003 1.00 91.44 191 CYS A O 1
ATOM 1642 N N . ARG A 1 192 ? 4.659 3.361 -26.250 1.00 90.25 192 ARG A N 1
ATOM 1643 C CA . ARG A 1 192 ? 3.533 2.889 -25.432 1.00 90.25 192 ARG A CA 1
ATOM 1644 C C . ARG A 1 192 ? 2.889 1.646 -26.031 1.00 90.25 192 ARG A C 1
ATOM 1646 O O . ARG A 1 192 ? 2.659 0.679 -25.310 1.00 90.25 192 ARG A O 1
ATOM 1653 N N . ILE A 1 193 ? 2.622 1.640 -27.340 1.00 89.69 193 ILE A N 1
ATOM 1654 C CA . ILE A 1 193 ? 2.084 0.442 -28.000 1.00 89.69 193 ILE A CA 1
ATOM 1655 C C . ILE A 1 193 ? 3.071 -0.719 -27.878 1.00 89.69 193 ILE A C 1
ATOM 1657 O O . ILE A 1 193 ? 2.653 -1.821 -27.527 1.00 89.69 193 ILE A O 1
ATOM 1661 N N . LEU A 1 194 ? 4.358 -0.483 -28.150 1.00 90.88 194 LEU A N 1
ATOM 1662 C CA . LEU A 1 194 ? 5.378 -1.524 -28.058 1.00 90.88 194 LEU A CA 1
ATOM 1663 C C . LEU A 1 194 ? 5.433 -2.123 -26.647 1.00 90.88 194 LEU A C 1
ATOM 1665 O O . LEU A 1 194 ? 5.410 -3.342 -26.511 1.00 90.88 194 LEU A O 1
ATOM 1669 N N . TYR A 1 195 ? 5.422 -1.281 -25.611 1.00 91.62 195 TYR A N 1
ATOM 1670 C CA . TYR A 1 195 ? 5.361 -1.708 -24.214 1.00 91.62 195 TYR A CA 1
ATOM 1671 C C . TYR A 1 195 ? 4.166 -2.632 -23.948 1.00 91.62 195 TYR A C 1
ATOM 1673 O O . TYR A 1 195 ? 4.356 -3.747 -23.469 1.00 91.62 195 TYR A O 1
ATOM 1681 N N . TYR A 1 196 ? 2.948 -2.222 -24.318 1.00 89.31 196 TYR A N 1
ATOM 1682 C CA . TYR A 1 196 ? 1.752 -3.035 -24.075 1.00 89.31 196 TYR A CA 1
ATOM 1683 C C . TYR A 1 196 ? 1.719 -4.338 -24.884 1.00 89.31 196 TYR A C 1
ATOM 1685 O O . TYR A 1 196 ? 1.191 -5.336 -24.399 1.00 89.31 196 TYR A O 1
ATOM 1693 N N . LEU A 1 197 ? 2.275 -4.350 -26.100 1.00 88.12 197 LEU A N 1
ATOM 1694 C CA . LEU A 1 197 ? 2.403 -5.576 -26.891 1.00 88.12 197 LEU A CA 1
ATOM 1695 C C . LEU A 1 197 ? 3.389 -6.550 -26.236 1.00 88.12 197 LEU A C 1
ATOM 1697 O O . LEU A 1 197 ? 3.054 -7.723 -26.080 1.00 88.12 197 LEU A O 1
ATOM 1701 N N . LEU A 1 198 ? 4.562 -6.063 -25.815 1.00 86.88 198 LEU A N 1
ATOM 1702 C CA . LEU A 1 198 ? 5.577 -6.875 -25.139 1.00 86.88 198 LEU A CA 1
ATOM 1703 C C . LEU A 1 198 ? 5.088 -7.407 -23.783 1.00 86.88 198 LEU A C 1
ATOM 1705 O O . LEU A 1 198 ? 5.381 -8.552 -23.458 1.00 86.88 198 LEU A O 1
ATOM 1709 N N . ASP A 1 199 ? 4.331 -6.615 -23.017 1.00 85.38 199 ASP A N 1
ATOM 1710 C CA . ASP A 1 199 ? 3.735 -7.041 -21.739 1.00 85.38 199 ASP A CA 1
ATOM 1711 C C . ASP A 1 199 ? 2.655 -8.124 -21.926 1.00 85.38 199 ASP A C 1
ATOM 1713 O O . ASP A 1 199 ? 2.517 -9.020 -21.094 1.00 85.38 199 ASP A O 1
ATOM 1717 N N . TYR A 1 200 ? 1.904 -8.078 -23.034 1.00 83.94 200 TYR A N 1
ATOM 1718 C CA . TYR A 1 200 ? 0.849 -9.049 -23.334 1.00 83.94 200 TYR A CA 1
ATOM 1719 C C . TYR A 1 200 ? 1.390 -10.449 -23.685 1.00 83.94 200 TYR A C 1
ATOM 1721 O O . TYR A 1 200 ? 0.943 -11.426 -23.087 1.00 83.94 200 TYR A O 1
ATOM 1729 N N . ASP A 1 201 ? 2.336 -10.566 -24.627 1.00 78.56 201 ASP A N 1
ATOM 1730 C CA . ASP A 1 201 ? 2.907 -11.867 -25.027 1.00 78.56 201 ASP A CA 1
ATOM 1731 C C . ASP A 1 201 ? 4.398 -11.771 -25.382 1.00 78.56 201 ASP A C 1
ATOM 1733 O O . ASP A 1 201 ? 4.815 -11.921 -26.530 1.00 78.56 201 ASP A O 1
ATOM 1737 N N . PHE A 1 202 ? 5.230 -11.538 -24.366 1.00 73.06 202 PHE A N 1
ATOM 1738 C CA . PHE A 1 202 ? 6.680 -11.371 -24.509 1.00 73.06 202 PHE A CA 1
ATOM 1739 C C . PHE A 1 202 ? 7.382 -12.503 -25.280 1.00 73.06 202 PHE A C 1
ATOM 1741 O O . PHE A 1 202 ? 8.344 -12.260 -26.011 1.00 73.06 202 PHE A O 1
ATOM 1748 N N . LYS A 1 203 ? 6.900 -13.747 -25.139 1.00 72.12 203 LYS A N 1
ATOM 1749 C CA . LYS A 1 203 ? 7.510 -14.933 -25.764 1.00 72.12 203 LYS A CA 1
ATOM 1750 C C . LYS A 1 203 ? 7.414 -14.899 -27.282 1.00 72.12 203 LYS A C 1
ATOM 1752 O O . LYS A 1 203 ? 8.299 -15.411 -27.954 1.00 72.12 203 LYS A O 1
ATOM 1757 N N . MET A 1 204 ? 6.370 -14.273 -27.822 1.00 68.00 204 MET A N 1
ATOM 1758 C CA . MET A 1 204 ? 6.202 -14.123 -29.264 1.00 68.00 204 MET A CA 1
ATOM 1759 C C . MET A 1 204 ? 7.308 -13.264 -29.898 1.00 68.00 204 MET A C 1
ATOM 1761 O O . MET A 1 204 ? 7.559 -13.361 -31.096 1.00 68.00 204 MET A O 1
ATOM 1765 N N . PHE A 1 205 ? 7.966 -12.411 -29.110 1.00 66.25 205 PHE A N 1
ATOM 1766 C CA . PHE A 1 205 ? 8.862 -11.3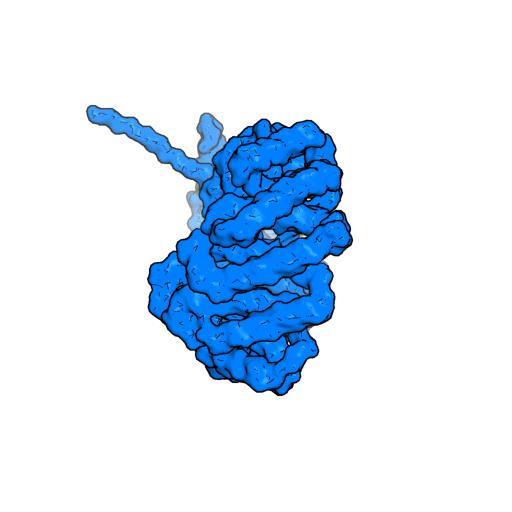74 -29.619 1.00 66.25 205 PHE A CA 1
ATOM 1767 C C . PHE A 1 205 ? 10.346 -11.647 -29.347 1.00 66.25 205 PHE A C 1
ATOM 1769 O O . PHE A 1 205 ? 11.198 -10.973 -29.928 1.00 66.25 205 PHE A O 1
ATOM 1776 N N . SER A 1 206 ? 10.668 -12.623 -28.490 1.00 64.81 206 SER A N 1
ATOM 1777 C CA . SER A 1 206 ? 12.033 -12.848 -27.998 1.00 64.81 206 SER A CA 1
ATOM 1778 C C . SER A 1 206 ? 13.006 -13.397 -29.035 1.00 64.81 206 SER A C 1
ATOM 1780 O O . SER A 1 206 ? 14.210 -13.242 -28.833 1.00 64.81 206 SER A O 1
ATOM 1782 N N . ASP A 1 207 ? 12.511 -14.026 -30.103 1.00 70.88 207 ASP A N 1
ATOM 1783 C CA . ASP A 1 207 ? 13.347 -14.785 -31.040 1.00 70.88 207 ASP A CA 1
ATOM 1784 C C . ASP A 1 207 ? 13.523 -14.050 -32.379 1.00 70.88 207 ASP A C 1
ATOM 1786 O O . ASP A 1 207 ? 14.655 -13.838 -32.810 1.00 70.88 207 ASP A O 1
ATOM 1790 N N . ASP A 1 208 ? 12.438 -13.559 -32.989 1.00 72.12 208 ASP A N 1
ATOM 1791 C CA . ASP A 1 208 ? 12.484 -12.929 -34.322 1.00 72.12 208 ASP A CA 1
ATOM 1792 C C . ASP A 1 208 ? 12.971 -11.466 -34.314 1.00 72.12 208 ASP A C 1
ATOM 1794 O O . ASP A 1 208 ? 13.487 -10.974 -35.317 1.00 72.12 208 ASP A O 1
ATOM 1798 N N . TYR A 1 209 ? 12.811 -10.748 -33.195 1.00 80.00 209 TYR A N 1
ATOM 1799 C CA . TYR A 1 209 ? 13.069 -9.297 -33.110 1.00 80.00 209 TYR A CA 1
ATOM 1800 C C . TYR A 1 209 ? 14.075 -8.913 -32.028 1.00 80.00 209 TYR A C 1
ATOM 1802 O O . TYR A 1 209 ? 14.231 -7.736 -31.697 1.00 80.00 209 TYR A O 1
ATOM 1810 N N . LYS A 1 210 ? 14.769 -9.907 -31.474 1.00 84.88 210 LYS A N 1
ATOM 1811 C CA . LYS A 1 210 ? 15.658 -9.743 -30.328 1.00 84.88 210 LYS A CA 1
ATOM 1812 C C . LYS A 1 210 ? 16.701 -8.652 -30.533 1.00 84.88 210 LYS A C 1
ATOM 1814 O O . LYS A 1 210 ? 16.836 -7.769 -29.692 1.00 84.88 210 LYS A O 1
ATOM 1819 N N . ASP A 1 211 ? 17.420 -8.707 -31.649 1.00 86.25 211 ASP A N 1
ATOM 1820 C CA . ASP A 1 211 ? 18.533 -7.797 -31.915 1.00 86.25 211 ASP A CA 1
ATOM 1821 C C . ASP A 1 211 ? 18.054 -6.356 -32.095 1.00 86.25 211 ASP A C 1
ATOM 1823 O O . ASP A 1 211 ? 18.666 -5.436 -31.551 1.00 86.25 211 ASP A O 1
ATOM 1827 N N . PHE A 1 212 ? 16.918 -6.162 -32.777 1.00 87.25 212 PHE A N 1
ATOM 1828 C CA . PHE A 1 212 ? 16.287 -4.849 -32.881 1.00 87.25 212 PHE A CA 1
ATOM 1829 C C . PHE A 1 212 ? 15.894 -4.322 -31.501 1.00 87.25 212 PHE A C 1
ATOM 1831 O O . PHE A 1 212 ? 16.255 -3.202 -31.160 1.00 87.25 212 PHE A O 1
ATOM 1838 N N . LEU A 1 213 ? 15.184 -5.122 -30.696 1.00 89.69 213 LEU A N 1
ATOM 1839 C CA . LEU A 1 213 ? 14.739 -4.707 -29.366 1.00 89.69 213 LEU A CA 1
ATOM 1840 C C . LEU A 1 213 ? 15.936 -4.314 -28.493 1.00 89.69 213 LEU A C 1
ATOM 1842 O O . LEU A 1 213 ? 15.932 -3.243 -27.888 1.00 89.69 213 LEU A O 1
ATOM 1846 N N . LEU A 1 214 ? 16.993 -5.128 -28.483 1.00 90.69 214 LEU A N 1
ATOM 1847 C CA . LEU A 1 214 ? 18.221 -4.827 -27.750 1.00 90.69 214 LEU A CA 1
ATOM 1848 C C . LEU A 1 214 ? 18.893 -3.544 -28.259 1.00 90.69 214 LEU A C 1
ATOM 1850 O O . LEU A 1 214 ? 19.231 -2.691 -27.444 1.00 90.69 214 LEU A O 1
ATOM 1854 N N . GLY A 1 215 ? 19.030 -3.346 -29.572 1.00 89.94 215 GLY A N 1
ATOM 1855 C CA . GLY A 1 215 ? 19.545 -2.087 -30.125 1.00 89.94 215 GLY A CA 1
ATOM 1856 C C . GLY A 1 215 ? 18.682 -0.881 -29.740 1.00 89.94 215 GLY A C 1
ATOM 1857 O O . GLY A 1 215 ? 19.193 0.146 -29.297 1.00 89.94 215 GLY A O 1
ATOM 1858 N N . TYR A 1 216 ? 17.362 -1.039 -29.806 1.00 90.56 216 TYR A N 1
ATOM 1859 C CA . TYR A 1 216 ? 16.398 -0.004 -29.459 1.00 90.56 216 TYR A CA 1
ATOM 1860 C C . TYR A 1 216 ? 16.472 0.395 -27.986 1.00 90.56 216 TYR A C 1
ATOM 1862 O O . TYR A 1 216 ? 16.455 1.575 -27.655 1.00 90.56 216 TYR A O 1
ATOM 1870 N N . SER A 1 217 ? 16.617 -0.571 -27.083 1.00 92.62 217 SER A N 1
ATOM 1871 C CA . SER A 1 217 ? 16.788 -0.272 -25.661 1.00 92.62 217 SER A CA 1
ATOM 1872 C C . SER A 1 217 ? 18.070 0.506 -25.355 1.00 92.62 217 SER A C 1
ATOM 1874 O O . SER A 1 217 ? 18.051 1.334 -24.452 1.00 92.62 217 SER A O 1
ATOM 1876 N N . VAL A 1 218 ? 19.158 0.295 -26.111 1.00 92.00 218 VAL A N 1
ATOM 1877 C CA . VAL A 1 218 ? 20.376 1.114 -25.980 1.00 92.00 218 VAL A CA 1
ATOM 1878 C C . VAL A 1 218 ? 20.075 2.551 -26.384 1.00 92.00 218 VAL A C 1
ATOM 1880 O O . VAL A 1 218 ? 20.393 3.460 -25.628 1.00 92.00 218 VAL A O 1
ATOM 1883 N N . TYR A 1 219 ? 19.378 2.753 -27.504 1.00 91.31 219 TYR A N 1
ATOM 1884 C CA . TYR A 1 219 ? 18.939 4.086 -27.914 1.00 91.31 219 TYR A CA 1
ATOM 1885 C C . TYR A 1 219 ? 18.044 4.758 -26.862 1.00 91.31 219 TYR A C 1
ATOM 1887 O O . TYR A 1 219 ? 18.246 5.921 -26.528 1.00 91.31 219 TYR A O 1
ATOM 1895 N N . LEU A 1 220 ? 17.081 4.033 -26.284 1.00 92.19 220 LEU A N 1
ATOM 1896 C CA . LEU A 1 220 ? 16.239 4.578 -25.215 1.00 92.19 220 LEU A CA 1
ATOM 1897 C C . LEU A 1 220 ? 17.057 4.985 -23.983 1.00 92.19 220 LEU A C 1
ATOM 1899 O O . LEU A 1 220 ? 16.746 5.994 -23.357 1.00 92.19 220 LEU A O 1
ATOM 1903 N N . ILE A 1 221 ? 18.099 4.225 -23.641 1.00 91.62 221 ILE A N 1
ATOM 1904 C CA . ILE A 1 221 ? 19.032 4.575 -22.565 1.00 91.62 221 ILE A CA 1
ATOM 1905 C C . ILE A 1 221 ? 19.840 5.828 -22.933 1.00 91.62 221 ILE A C 1
ATOM 1907 O O . ILE A 1 221 ? 20.000 6.701 -22.086 1.00 91.62 221 ILE A O 1
ATOM 1911 N N . ASP A 1 222 ? 20.276 5.969 -24.187 1.00 90.50 222 ASP A N 1
ATOM 1912 C CA . ASP A 1 222 ? 20.976 7.170 -24.671 1.00 90.50 222 ASP A CA 1
ATOM 1913 C C . ASP A 1 222 ? 20.118 8.421 -24.527 1.00 90.50 222 ASP A C 1
ATOM 1915 O O . ASP A 1 222 ? 20.606 9.466 -24.098 1.00 90.50 222 ASP A O 1
ATOM 1919 N N . LEU A 1 223 ? 18.821 8.304 -24.820 1.00 89.44 223 LEU A N 1
ATOM 1920 C CA . LEU A 1 223 ? 17.875 9.384 -24.570 1.00 89.44 223 LEU A CA 1
ATOM 1921 C C . LEU A 1 223 ? 17.814 9.743 -23.086 1.00 89.44 223 LEU A C 1
ATOM 1923 O O . LEU A 1 223 ? 17.738 10.925 -22.761 1.00 89.44 223 LEU A O 1
ATOM 1927 N N . MET A 1 224 ? 17.877 8.761 -22.182 1.00 90.44 224 MET A N 1
ATOM 1928 C CA . MET A 1 224 ? 17.865 9.043 -20.744 1.00 90.44 224 MET A CA 1
ATOM 1929 C C . MET A 1 224 ? 19.119 9.785 -20.283 1.00 90.44 224 MET A C 1
ATOM 1931 O O . MET A 1 224 ? 19.048 10.420 -19.243 1.00 90.44 224 MET A O 1
ATOM 1935 N N . PHE A 1 225 ? 20.224 9.747 -21.034 1.00 89.88 225 PHE A N 1
ATOM 1936 C CA . PHE A 1 225 ? 21.447 10.504 -20.738 1.00 89.88 225 PHE A CA 1
ATOM 1937 C C . PHE A 1 225 ? 21.470 11.919 -21.342 1.00 89.88 225 PHE A C 1
ATOM 1939 O O . PHE A 1 225 ? 22.428 12.664 -21.146 1.00 89.88 225 PHE A O 1
ATOM 1946 N N . SER A 1 226 ? 20.432 12.313 -22.084 1.00 87.69 226 SER A N 1
ATOM 1947 C CA . SER A 1 226 ? 20.345 13.635 -22.704 1.00 87.69 226 SER A CA 1
ATOM 1948 C C . SER A 1 226 ? 19.447 14.573 -21.902 1.00 87.69 226 SER A C 1
ATOM 1950 O O . SER A 1 226 ? 18.265 14.297 -21.694 1.00 87.69 226 SER A O 1
ATOM 1952 N N . GLN A 1 227 ? 19.975 15.744 -21.536 1.00 83.56 227 GLN A N 1
ATOM 1953 C CA . GLN A 1 227 ? 19.193 16.799 -20.880 1.00 83.56 227 GLN A CA 1
ATOM 1954 C C . GLN A 1 227 ? 18.003 17.274 -21.733 1.00 83.56 227 GLN A C 1
ATOM 1956 O O . GLN A 1 227 ? 16.974 17.670 -21.188 1.00 83.56 227 GLN A O 1
ATOM 1961 N N . ASP A 1 228 ? 18.108 17.223 -23.067 1.00 83.25 228 ASP A N 1
ATOM 1962 C CA . ASP A 1 228 ? 17.031 17.669 -23.961 1.00 83.25 228 ASP A CA 1
ATOM 1963 C C . ASP A 1 228 ? 15.790 16.775 -23.874 1.00 83.25 228 ASP A C 1
ATOM 1965 O O . ASP A 1 228 ? 14.668 17.256 -24.037 1.00 83.25 228 ASP A O 1
ATOM 1969 N N . THR A 1 229 ? 15.960 15.504 -23.515 1.00 84.50 229 THR A N 1
ATOM 1970 C CA . THR A 1 229 ? 14.857 14.566 -23.285 1.00 84.50 229 THR A CA 1
ATOM 1971 C C . THR A 1 229 ? 13.912 15.072 -22.192 1.00 84.50 229 THR A C 1
ATOM 1973 O O . THR A 1 229 ? 12.692 15.025 -22.353 1.00 84.50 229 THR A O 1
ATOM 1976 N N . PHE A 1 230 ? 14.463 15.643 -21.119 1.00 80.81 230 PHE A N 1
ATOM 1977 C CA . PHE A 1 230 ? 13.711 16.177 -19.976 1.00 80.81 230 PHE A CA 1
ATOM 1978 C C . PHE A 1 230 ? 13.021 17.514 -20.262 1.00 80.81 230 PHE A C 1
ATOM 1980 O O . PHE A 1 230 ? 12.160 17.939 -19.497 1.00 80.81 230 PHE A O 1
ATOM 1987 N N . LYS A 1 231 ? 13.372 18.173 -21.374 1.00 77.62 231 LYS A N 1
ATOM 1988 C CA . LYS A 1 231 ? 12.672 19.368 -21.865 1.00 77.62 231 LYS A CA 1
ATOM 1989 C C . LYS A 1 231 ? 11.461 19.014 -22.727 1.00 77.62 231 LYS A C 1
ATOM 1991 O O . LYS A 1 231 ? 10.550 19.828 -22.855 1.00 77.62 231 LYS A O 1
ATOM 1996 N N . ILE A 1 232 ? 11.480 17.839 -23.361 1.00 79.31 232 ILE A N 1
ATOM 1997 C CA . ILE A 1 232 ? 10.476 17.416 -24.348 1.00 79.31 232 ILE A CA 1
ATOM 1998 C C . ILE A 1 232 ? 9.412 16.520 -23.707 1.00 79.31 232 ILE A C 1
ATOM 2000 O O . ILE A 1 232 ? 8.234 16.628 -24.055 1.00 79.31 232 ILE A O 1
ATOM 2004 N N . PHE A 1 233 ? 9.813 15.635 -22.793 1.00 82.75 233 PHE A N 1
ATOM 2005 C CA . PHE A 1 233 ? 8.943 14.617 -22.208 1.00 82.75 233 PHE A CA 1
ATOM 2006 C C . PHE A 1 233 ? 8.609 14.900 -20.747 1.00 82.75 233 PHE A C 1
ATOM 2008 O O . PHE A 1 233 ? 9.439 15.385 -19.979 1.00 82.75 233 PHE A O 1
ATOM 2015 N N . GLU A 1 234 ? 7.384 14.550 -20.356 1.00 84.50 234 GLU A N 1
ATOM 2016 C CA . GLU A 1 234 ? 6.943 14.630 -18.966 1.00 84.50 234 GLU A CA 1
ATOM 2017 C C . GLU A 1 234 ? 7.492 13.445 -18.155 1.00 84.50 234 GLU A C 1
ATOM 2019 O O . GLU A 1 234 ? 7.810 12.382 -18.695 1.00 84.50 234 GLU A O 1
ATOM 2024 N N . SER A 1 235 ? 7.550 13.586 -16.829 1.00 83.56 235 SER A N 1
ATOM 2025 C CA . SER A 1 235 ? 8.006 12.525 -15.917 1.00 83.56 235 SER A CA 1
ATOM 2026 C C . SER A 1 235 ? 7.287 11.184 -16.142 1.00 83.56 235 SER A C 1
ATOM 2028 O O . SER A 1 235 ? 7.931 10.134 -16.147 1.00 83.56 235 SER A O 1
ATOM 2030 N N . SER A 1 236 ? 5.978 11.218 -16.411 1.00 84.12 236 SER A N 1
ATOM 2031 C CA . SER A 1 236 ? 5.160 10.027 -16.688 1.00 84.12 236 SER A CA 1
ATOM 2032 C C . SER A 1 236 ? 5.523 9.305 -17.995 1.00 84.12 236 SER A C 1
ATOM 2034 O O . SER A 1 236 ? 5.436 8.078 -18.069 1.00 84.12 236 SER A O 1
ATOM 2036 N N . ASP A 1 237 ? 5.973 10.037 -19.016 1.00 86.38 237 ASP A N 1
ATOM 2037 C CA . ASP A 1 237 ? 6.410 9.457 -20.288 1.00 86.38 237 ASP A CA 1
ATOM 2038 C C . ASP A 1 237 ? 7.728 8.698 -20.118 1.00 86.38 237 ASP A C 1
ATOM 2040 O O . ASP A 1 237 ? 7.902 7.595 -20.639 1.00 86.38 237 ASP A O 1
ATOM 2044 N N . LEU A 1 238 ? 8.637 9.263 -19.327 1.00 88.19 238 LEU A N 1
ATOM 2045 C CA . LEU A 1 238 ? 9.946 8.686 -19.034 1.00 88.19 238 LEU A CA 1
ATOM 2046 C C . LEU A 1 238 ? 9.840 7.415 -18.184 1.00 88.19 238 LEU A C 1
ATOM 2048 O O . LEU A 1 238 ? 10.586 6.460 -18.399 1.00 88.19 238 LEU A O 1
ATOM 2052 N N . GLU A 1 239 ? 8.872 7.350 -17.264 1.00 89.88 239 GLU A N 1
ATOM 2053 C CA . GLU A 1 239 ? 8.586 6.113 -16.526 1.00 89.88 239 GLU A CA 1
ATOM 2054 C C . GLU A 1 239 ? 8.214 4.955 -17.450 1.00 89.88 239 GLU A C 1
ATOM 2056 O O . GLU A 1 239 ? 8.689 3.833 -17.260 1.00 89.88 239 GLU A O 1
ATOM 2061 N N . LEU A 1 240 ? 7.415 5.227 -18.481 1.00 89.81 240 LEU A N 1
ATOM 2062 C CA . LEU A 1 240 ? 7.045 4.214 -19.459 1.00 89.81 240 LEU A CA 1
ATOM 2063 C C . LEU A 1 240 ? 8.251 3.745 -20.281 1.00 89.81 240 LEU A C 1
ATOM 2065 O O . LEU A 1 240 ? 8.388 2.545 -20.529 1.00 89.81 240 LEU A O 1
ATOM 2069 N N . LEU A 1 241 ? 9.147 4.658 -20.671 1.00 92.44 241 LEU A N 1
ATOM 2070 C CA . LEU A 1 241 ? 10.379 4.281 -21.370 1.00 92.44 241 LEU A CA 1
ATOM 2071 C C . LEU A 1 241 ? 11.244 3.345 -20.518 1.00 92.44 241 LEU A C 1
ATOM 2073 O O . LEU A 1 241 ? 11.805 2.388 -21.044 1.00 92.44 241 LEU A O 1
ATOM 2077 N N . ILE A 1 242 ? 11.299 3.550 -19.203 1.00 93.62 242 ILE A N 1
ATOM 2078 C CA . ILE A 1 242 ? 12.069 2.688 -18.296 1.00 93.62 242 ILE A CA 1
ATOM 2079 C C . ILE A 1 242 ? 11.435 1.318 -18.121 1.00 93.62 242 ILE A C 1
ATOM 2081 O O . ILE A 1 242 ? 12.156 0.321 -18.128 1.00 93.62 242 ILE A O 1
ATOM 2085 N N . GLU A 1 243 ? 10.112 1.234 -17.992 1.00 92.88 243 GLU A N 1
ATOM 2086 C CA . GLU A 1 243 ? 9.440 -0.068 -17.946 1.00 92.88 243 GLU A CA 1
ATOM 2087 C C . GLU A 1 243 ? 9.608 -0.831 -19.271 1.00 92.88 243 GLU A C 1
ATOM 2089 O O . GLU A 1 243 ? 9.822 -2.044 -19.259 1.00 92.88 243 GLU A O 1
ATOM 2094 N N . LEU A 1 244 ? 9.634 -0.129 -20.410 1.00 93.56 244 LEU A N 1
ATOM 2095 C CA . LEU A 1 244 ? 9.976 -0.718 -21.705 1.00 93.56 244 LEU A CA 1
ATOM 2096 C C . LEU A 1 244 ? 11.434 -1.211 -21.757 1.00 93.56 244 LEU A C 1
ATOM 2098 O O . LEU A 1 244 ? 11.671 -2.356 -22.147 1.00 93.56 244 LEU A O 1
ATOM 2102 N N . ILE A 1 245 ? 12.404 -0.398 -21.317 1.00 94.25 245 ILE A N 1
ATOM 2103 C CA . ILE A 1 245 ? 13.818 -0.804 -21.211 1.00 94.25 245 ILE A CA 1
ATOM 2104 C C . ILE A 1 245 ? 13.937 -2.058 -20.340 1.00 94.25 245 ILE A C 1
ATOM 2106 O O . ILE A 1 245 ? 14.616 -3.007 -20.718 1.00 94.25 245 ILE A O 1
ATOM 2110 N N . LYS A 1 246 ? 13.254 -2.094 -19.195 1.00 93.06 246 LYS A N 1
ATOM 2111 C CA . LYS A 1 246 ? 13.277 -3.212 -18.247 1.00 93.06 246 LYS A CA 1
ATOM 2112 C C . LYS A 1 246 ? 12.703 -4.503 -18.829 1.00 93.06 246 LYS A C 1
ATOM 2114 O O . LYS A 1 246 ? 13.273 -5.564 -18.579 1.00 93.06 246 LYS A O 1
ATOM 2119 N N . LEU A 1 247 ? 11.618 -4.434 -19.608 1.00 90.62 247 LEU A N 1
ATOM 2120 C CA . LEU A 1 247 ? 11.091 -5.595 -20.338 1.00 90.62 247 LEU A CA 1
ATOM 2121 C C . LEU A 1 247 ? 12.127 -6.121 -21.338 1.00 90.62 247 LEU A C 1
ATOM 2123 O O . LEU A 1 247 ? 12.452 -7.307 -21.332 1.00 90.62 247 LEU A O 1
ATOM 2127 N N . ILE A 1 248 ? 12.707 -5.235 -22.150 1.00 91.31 248 ILE A N 1
ATOM 2128 C CA . ILE A 1 248 ? 13.696 -5.614 -23.168 1.00 91.31 248 ILE A CA 1
ATOM 2129 C C . ILE A 1 248 ? 14.992 -6.143 -22.534 1.00 91.31 248 ILE A C 1
ATOM 2131 O O . ILE A 1 248 ? 15.578 -7.102 -23.037 1.00 91.31 248 ILE A O 1
ATOM 2135 N N . TYR A 1 249 ? 15.418 -5.579 -21.401 1.00 90.12 249 TYR A N 1
ATOM 2136 C CA . TYR A 1 249 ? 16.638 -5.961 -20.685 1.00 90.12 249 TYR A CA 1
ATOM 2137 C C . TYR A 1 249 ? 16.689 -7.461 -20.359 1.00 90.12 249 TYR A C 1
ATOM 2139 O O . TYR A 1 249 ? 17.766 -8.066 -20.340 1.00 90.12 249 TYR A O 1
ATOM 2147 N N . GLN A 1 250 ? 15.528 -8.094 -20.156 1.00 87.81 250 GLN A N 1
ATOM 2148 C CA . GLN A 1 250 ? 15.426 -9.530 -19.894 1.00 87.81 250 GLN A CA 1
ATOM 2149 C C . GLN A 1 250 ? 15.898 -10.398 -21.073 1.00 87.81 250 GLN A C 1
ATOM 2151 O O . GLN A 1 250 ? 16.393 -11.500 -20.841 1.00 87.81 250 GLN A O 1
ATOM 2156 N N . LEU A 1 251 ? 15.820 -9.898 -22.315 1.00 85.81 251 LEU A N 1
ATOM 2157 C CA . LEU A 1 251 ? 16.325 -10.579 -23.518 1.00 85.81 251 LEU A CA 1
ATOM 2158 C C . LEU A 1 251 ? 17.855 -10.542 -23.623 1.00 85.81 251 LEU A C 1
ATOM 2160 O O . LEU A 1 251 ? 18.457 -11.333 -24.357 1.00 85.81 251 LEU A O 1
ATOM 2164 N N . GLY A 1 252 ? 18.483 -9.597 -22.924 1.00 86.00 252 GLY A N 1
ATOM 2165 C CA . GLY A 1 252 ? 19.892 -9.273 -23.057 1.00 86.00 252 GLY A CA 1
ATOM 2166 C C . GLY A 1 252 ? 20.827 -10.415 -22.670 1.00 86.00 252 GLY A C 1
ATOM 2167 O O . GLY A 1 252 ? 20.644 -11.081 -21.650 1.00 86.00 252 GLY A O 1
ATOM 2168 N N . SER A 1 253 ? 21.891 -10.602 -23.455 1.00 88.62 253 SER A N 1
ATOM 2169 C CA . SER A 1 253 ? 23.020 -11.447 -23.051 1.00 88.62 253 SER A CA 1
ATOM 2170 C C . SER A 1 253 ? 23.748 -10.844 -21.843 1.00 88.62 253 SER A C 1
ATOM 2172 O O . SER A 1 253 ? 23.655 -9.643 -21.586 1.00 88.62 253 SER A O 1
ATOM 2174 N N . SER A 1 254 ? 24.541 -11.645 -21.128 1.00 88.25 254 SER A N 1
ATOM 2175 C CA . SER A 1 254 ? 25.369 -11.155 -20.013 1.00 88.25 254 SER A CA 1
ATOM 2176 C C . SER A 1 254 ? 26.270 -9.977 -20.412 1.00 88.25 254 SER A C 1
ATOM 2178 O O . SER A 1 254 ? 26.436 -9.041 -19.635 1.00 88.25 254 SER A O 1
ATOM 2180 N N . LYS A 1 255 ? 26.803 -9.977 -21.643 1.00 89.00 255 LYS A N 1
ATOM 2181 C CA . LYS A 1 255 ? 27.618 -8.878 -22.185 1.00 89.00 255 LYS A CA 1
ATOM 2182 C C . LYS A 1 255 ? 26.814 -7.585 -22.334 1.00 89.00 255 LYS A C 1
ATOM 2184 O O . LYS A 1 255 ? 27.282 -6.534 -21.911 1.00 89.00 255 LYS A O 1
ATOM 2189 N N . TYR A 1 256 ? 25.618 -7.664 -22.915 1.00 90.62 256 TYR A N 1
ATOM 2190 C CA . TYR A 1 256 ? 24.721 -6.514 -23.058 1.00 90.62 256 TYR A CA 1
ATOM 2191 C C . TYR A 1 256 ? 24.314 -5.965 -21.682 1.00 90.62 256 TYR A C 1
ATOM 2193 O O . TYR A 1 256 ? 24.430 -4.768 -21.427 1.00 90.62 256 TYR A O 1
ATOM 2201 N N . LYS A 1 257 ? 23.935 -6.859 -20.760 1.00 90.94 257 LYS A N 1
ATOM 2202 C CA . LYS A 1 257 ? 23.531 -6.504 -19.396 1.00 90.94 257 LYS A CA 1
ATOM 2203 C C . LYS A 1 257 ? 24.645 -5.795 -18.629 1.00 90.94 257 LYS A C 1
ATOM 2205 O O . LYS A 1 257 ? 24.381 -4.784 -17.981 1.00 90.94 257 LYS A O 1
ATOM 2210 N N . LYS A 1 258 ? 25.880 -6.296 -18.754 1.00 89.19 258 LYS A N 1
ATOM 2211 C CA . LYS A 1 258 ? 27.088 -5.666 -18.209 1.00 89.19 258 LYS A CA 1
ATOM 2212 C C . LYS A 1 258 ? 27.336 -4.283 -18.814 1.00 89.19 258 LYS A C 1
ATOM 2214 O O . LYS A 1 258 ? 27.635 -3.360 -18.071 1.00 89.19 258 LYS A O 1
ATOM 2219 N N . GLY A 1 259 ? 27.210 -4.138 -20.135 1.00 89.56 259 GLY A N 1
ATOM 2220 C CA . GLY A 1 259 ? 27.432 -2.861 -20.821 1.00 89.56 259 GLY A CA 1
ATOM 2221 C C . GLY A 1 259 ? 26.486 -1.758 -20.346 1.00 89.56 259 GLY A C 1
ATOM 2222 O O . GLY A 1 259 ? 26.938 -0.659 -20.048 1.00 89.56 259 GLY A O 1
ATOM 2223 N N . ILE A 1 260 ? 25.194 -2.072 -20.198 1.00 91.38 260 ILE A N 1
ATOM 2224 C CA . ILE A 1 260 ? 24.212 -1.127 -19.642 1.00 91.38 260 ILE A CA 1
ATOM 2225 C C . ILE A 1 260 ? 24.559 -0.756 -18.204 1.00 91.38 260 ILE A C 1
ATOM 2227 O O . ILE A 1 260 ? 24.554 0.421 -17.861 1.00 91.38 260 ILE A O 1
ATOM 2231 N N . TYR A 1 261 ? 24.871 -1.751 -17.371 1.00 90.38 261 TYR A N 1
ATOM 2232 C CA . TYR A 1 261 ? 25.205 -1.524 -15.968 1.00 90.38 261 TYR A CA 1
ATOM 2233 C C . TYR A 1 261 ? 26.392 -0.568 -15.802 1.00 90.38 261 TYR A C 1
ATOM 2235 O O . TYR A 1 261 ? 26.269 0.424 -15.088 1.00 90.38 261 TYR A O 1
ATOM 2243 N N . LEU A 1 262 ? 27.506 -0.841 -16.493 1.00 88.81 262 LEU A N 1
ATOM 2244 C CA . LEU A 1 262 ? 28.711 -0.010 -16.422 1.00 88.81 262 LEU A CA 1
ATOM 2245 C C . LEU A 1 262 ? 28.424 1.417 -16.873 1.00 88.81 262 LEU A C 1
ATOM 2247 O O . LEU A 1 262 ? 28.706 2.358 -16.140 1.00 88.81 262 LEU A O 1
ATOM 2251 N N . ARG A 1 263 ? 27.758 1.569 -18.018 1.00 89.94 263 ARG A N 1
ATOM 2252 C CA . ARG A 1 263 ? 27.445 2.889 -18.555 1.00 89.94 263 ARG A CA 1
ATOM 2253 C C . ARG A 1 263 ? 26.543 3.703 -17.629 1.00 89.94 263 ARG A C 1
ATOM 2255 O O . ARG A 1 263 ? 26.773 4.886 -17.426 1.00 89.94 263 ARG A O 1
ATOM 2262 N N . CYS A 1 264 ? 25.532 3.079 -17.026 1.00 92.12 264 CYS A N 1
ATOM 2263 C CA . CYS A 1 264 ? 24.682 3.756 -16.049 1.00 92.12 264 CYS A CA 1
ATOM 2264 C C . CYS A 1 264 ? 25.461 4.200 -14.800 1.00 92.12 264 CYS A C 1
ATOM 2266 O O . CYS A 1 264 ? 25.155 5.252 -14.246 1.00 92.12 264 CYS A O 1
ATOM 2268 N N . ILE A 1 265 ? 26.450 3.422 -14.349 1.00 89.81 265 ILE A N 1
ATOM 2269 C CA . ILE A 1 265 ? 27.305 3.818 -13.224 1.00 89.81 265 ILE A CA 1
ATOM 2270 C C . ILE A 1 265 ? 28.180 5.009 -13.611 1.00 89.81 265 ILE A C 1
ATOM 2272 O O . ILE A 1 265 ? 28.189 5.998 -12.878 1.00 89.81 265 ILE A O 1
ATOM 2276 N N . GLU A 1 266 ? 28.886 4.919 -14.738 1.00 88.62 266 GLU A N 1
ATOM 2277 C CA . GLU A 1 266 ? 29.780 5.972 -15.233 1.00 88.62 266 GLU A CA 1
ATOM 2278 C C . GLU A 1 266 ? 29.039 7.308 -15.347 1.00 88.62 266 GLU A C 1
ATOM 2280 O O . GLU A 1 266 ? 29.455 8.299 -14.751 1.00 88.62 266 GLU A O 1
ATOM 2285 N N . GLU A 1 267 ? 27.879 7.308 -16.008 1.00 90.44 267 GLU A N 1
ATOM 2286 C CA . GLU A 1 267 ? 27.062 8.513 -16.161 1.00 90.44 267 GLU A CA 1
ATOM 2287 C C . GLU A 1 267 ? 26.566 9.040 -14.809 1.00 90.44 267 GLU A C 1
ATOM 2289 O O . GLU A 1 267 ? 26.634 10.238 -14.551 1.00 90.44 267 GLU A O 1
ATOM 2294 N N . SER A 1 268 ? 26.129 8.163 -13.894 1.00 90.62 268 SER A N 1
ATOM 2295 C CA . SER A 1 268 ? 25.565 8.590 -12.604 1.00 90.62 268 SER A CA 1
ATOM 2296 C C . SER A 1 268 ? 26.526 9.415 -11.741 1.00 90.62 268 SER A C 1
ATOM 2298 O O . SER A 1 268 ? 26.082 10.297 -11.008 1.00 90.62 268 SER A O 1
ATOM 2300 N N . ILE A 1 269 ? 27.838 9.180 -11.845 1.00 88.38 269 ILE A N 1
ATOM 2301 C CA . ILE A 1 269 ? 28.859 9.891 -11.060 1.00 88.38 269 ILE A CA 1
ATOM 2302 C C . ILE A 1 269 ? 28.907 11.383 -11.397 1.00 88.38 269 ILE A C 1
ATOM 2304 O O . ILE A 1 269 ? 29.251 12.196 -10.538 1.00 88.38 269 ILE A O 1
ATOM 2308 N N . HIS A 1 270 ? 28.529 11.759 -12.615 1.00 89.12 270 HIS A N 1
ATOM 2309 C CA . HIS A 1 270 ? 28.583 13.142 -13.076 1.00 89.12 270 HIS A CA 1
ATOM 2310 C C . HIS A 1 270 ? 27.330 13.958 -12.719 1.00 89.12 270 HIS A C 1
ATOM 2312 O O . HIS A 1 270 ? 27.317 15.166 -12.939 1.00 89.12 270 HIS A O 1
ATOM 2318 N N . LEU A 1 271 ? 26.302 13.334 -12.130 1.00 91.25 271 LEU A N 1
ATOM 2319 C CA . LEU A 1 271 ? 24.964 13.929 -11.964 1.00 91.25 271 LEU A CA 1
ATOM 2320 C C . LEU A 1 271 ? 24.625 14.371 -10.546 1.00 91.25 271 LEU A C 1
ATOM 2322 O O . LEU A 1 271 ? 23.499 14.780 -10.268 1.00 91.25 271 LEU A O 1
ATOM 2326 N N . PHE A 1 272 ? 25.598 14.326 -9.640 1.00 89.12 272 PHE A N 1
ATOM 2327 C CA . PHE A 1 272 ? 25.455 14.814 -8.271 1.00 89.12 272 PHE A CA 1
ATOM 2328 C C . PHE A 1 272 ? 25.535 16.348 -8.212 1.00 89.12 272 PHE A C 1
ATOM 2330 O O . PHE A 1 272 ? 26.416 16.924 -7.572 1.00 89.12 272 PHE A O 1
ATOM 2337 N N . THR A 1 273 ? 24.614 17.020 -8.902 1.00 89.19 273 THR A N 1
ATOM 2338 C CA . THR A 1 273 ? 24.544 18.481 -9.029 1.00 89.19 273 THR A CA 1
ATOM 2339 C C . THR A 1 273 ? 23.236 19.023 -8.442 1.00 89.19 273 THR A C 1
ATOM 2341 O O . THR A 1 273 ? 22.299 18.285 -8.157 1.00 89.19 273 THR A O 1
ATOM 2344 N N . ASN A 1 274 ? 23.148 20.344 -8.265 1.00 84.56 274 ASN A N 1
ATOM 2345 C CA . ASN A 1 274 ? 21.903 21.022 -7.877 1.00 84.56 274 ASN A CA 1
ATOM 2346 C C . ASN A 1 274 ? 21.096 21.500 -9.102 1.00 84.56 274 ASN A C 1
ATOM 2348 O O . ASN A 1 274 ? 20.369 22.489 -9.007 1.00 84.56 274 ASN A O 1
ATOM 2352 N N . ILE A 1 275 ? 21.235 20.827 -10.248 1.00 89.56 275 ILE A N 1
ATOM 2353 C CA . ILE A 1 275 ? 20.489 21.114 -11.481 1.00 89.56 275 ILE A CA 1
ATOM 2354 C C . ILE A 1 275 ? 19.282 20.169 -11.561 1.00 89.56 275 ILE A C 1
ATOM 2356 O O . ILE A 1 275 ? 19.382 18.984 -11.234 1.00 89.56 275 ILE A O 1
ATOM 2360 N N . TYR A 1 276 ? 18.124 20.708 -11.954 1.00 88.19 276 TYR A N 1
ATOM 2361 C CA . TYR A 1 276 ? 16.860 19.968 -12.000 1.00 88.19 276 TYR A CA 1
ATOM 2362 C C . TYR A 1 276 ? 16.934 18.787 -12.977 1.00 88.19 276 TYR A C 1
ATOM 2364 O O . TYR A 1 276 ? 16.632 17.653 -12.607 1.00 88.19 276 TYR A O 1
ATOM 2372 N N . GLU A 1 277 ? 17.391 19.046 -14.201 1.00 88.69 277 GLU A N 1
ATOM 2373 C CA . GLU A 1 277 ? 17.512 18.061 -15.273 1.00 88.69 277 GLU A CA 1
ATOM 2374 C C . GLU A 1 277 ? 18.481 16.938 -14.891 1.00 88.69 277 GLU A C 1
ATOM 2376 O O . GLU A 1 277 ? 18.143 15.767 -15.047 1.00 88.69 277 GLU A O 1
ATOM 2381 N N . ASP A 1 278 ? 19.633 17.275 -14.304 1.00 91.31 278 ASP A N 1
ATOM 2382 C CA . ASP A 1 278 ? 20.611 16.286 -13.831 1.00 91.31 278 ASP A CA 1
ATOM 2383 C C . ASP A 1 278 ? 20.031 15.411 -12.713 1.00 91.31 278 ASP A C 1
ATOM 2385 O O . ASP A 1 278 ? 20.244 14.200 -12.689 1.00 91.31 278 ASP A O 1
ATOM 2389 N N . THR A 1 279 ? 19.245 16.001 -11.807 1.00 91.25 279 THR A N 1
ATOM 2390 C CA . THR A 1 279 ? 18.590 15.257 -10.722 1.00 91.25 279 THR A CA 1
ATOM 2391 C C . THR A 1 279 ? 17.533 14.300 -11.270 1.00 91.25 279 THR A C 1
ATOM 2393 O O . THR A 1 279 ? 17.483 13.139 -10.860 1.00 91.25 279 THR A O 1
ATOM 2396 N N . MET A 1 280 ? 16.708 14.750 -12.220 1.00 91.12 280 MET A N 1
ATOM 2397 C CA . MET A 1 280 ? 15.733 13.895 -12.905 1.00 91.12 280 MET A CA 1
ATOM 2398 C C . MET A 1 280 ? 16.423 12.756 -13.652 1.00 91.12 280 MET A C 1
ATOM 2400 O O . MET A 1 280 ? 16.044 11.592 -13.501 1.00 91.12 280 MET A O 1
ATOM 2404 N N . MET A 1 281 ? 17.487 13.071 -14.384 1.00 92.94 281 MET A N 1
ATOM 2405 C CA . MET A 1 281 ? 18.308 12.097 -15.085 1.00 92.94 281 MET A CA 1
ATOM 2406 C C . MET A 1 281 ? 18.894 11.056 -14.130 1.00 92.94 281 MET A C 1
ATOM 2408 O O . MET A 1 281 ? 18.702 9.855 -14.330 1.00 92.94 281 MET A O 1
ATOM 2412 N N . MET A 1 282 ? 19.501 11.497 -13.028 1.00 94.00 282 MET A N 1
ATOM 2413 C CA . MET A 1 282 ? 20.019 10.619 -11.983 1.00 94.00 282 MET A CA 1
ATOM 2414 C C . MET A 1 282 ? 18.930 9.688 -11.438 1.00 94.00 282 MET A C 1
ATOM 2416 O O . MET A 1 282 ? 19.172 8.489 -11.311 1.00 94.00 282 MET A O 1
ATOM 2420 N N . ILE A 1 283 ? 17.723 10.190 -11.148 1.00 94.25 283 ILE A N 1
ATOM 2421 C CA . ILE A 1 283 ? 16.609 9.360 -10.657 1.00 94.25 283 ILE A CA 1
ATOM 2422 C C . ILE A 1 283 ? 16.337 8.202 -11.616 1.00 94.25 283 ILE A C 1
ATOM 2424 O O . ILE A 1 283 ? 16.244 7.053 -11.183 1.00 94.25 283 ILE A O 1
ATOM 2428 N N . PHE A 1 284 ? 16.223 8.485 -12.911 1.00 94.12 284 PHE A N 1
ATOM 2429 C CA . PHE A 1 284 ? 15.917 7.480 -13.922 1.00 94.12 284 PHE A CA 1
ATOM 2430 C C . PHE A 1 284 ? 17.063 6.499 -14.169 1.00 94.12 284 PHE A C 1
ATOM 2432 O O . PHE A 1 284 ? 16.817 5.297 -14.287 1.00 94.12 284 PHE A O 1
ATOM 2439 N N . ILE A 1 285 ? 18.311 6.963 -14.122 1.00 94.38 285 ILE A N 1
ATOM 2440 C CA . ILE A 1 285 ? 19.487 6.088 -14.147 1.00 94.38 285 ILE A CA 1
ATOM 2441 C C . ILE A 1 285 ? 19.500 5.159 -12.930 1.00 94.38 285 ILE A C 1
ATOM 2443 O O . ILE A 1 285 ? 19.710 3.956 -13.081 1.00 94.38 285 ILE A O 1
ATOM 2447 N N . LEU A 1 286 ? 19.193 5.663 -11.729 1.00 94.62 286 LEU A N 1
ATOM 2448 C CA . LEU A 1 286 ? 19.070 4.829 -10.531 1.00 94.62 286 LEU A CA 1
ATOM 2449 C C . LEU A 1 286 ? 17.925 3.806 -10.664 1.00 94.62 286 LEU A C 1
ATOM 2451 O O . LEU A 1 286 ? 18.061 2.682 -10.174 1.00 94.62 286 LEU A O 1
ATOM 2455 N N . LYS A 1 287 ? 16.825 4.137 -11.366 1.00 94.56 287 LYS A N 1
ATOM 2456 C CA . LYS A 1 287 ? 15.779 3.149 -11.704 1.00 94.56 287 LYS A CA 1
ATOM 2457 C C . LYS A 1 287 ? 16.323 2.034 -12.596 1.00 94.56 287 LYS A C 1
ATOM 2459 O O . LYS A 1 287 ? 15.997 0.873 -12.360 1.00 94.56 287 LYS A O 1
ATOM 2464 N N . ILE A 1 288 ? 17.157 2.368 -13.584 1.00 94.06 288 ILE A N 1
ATOM 2465 C CA . ILE A 1 288 ? 17.805 1.383 -14.463 1.00 94.06 288 ILE A CA 1
ATOM 2466 C C . ILE A 1 288 ? 18.782 0.506 -13.668 1.00 94.06 288 ILE A C 1
ATOM 2468 O O . ILE A 1 288 ? 18.758 -0.724 -13.764 1.00 94.06 288 ILE A O 1
ATOM 2472 N N . LEU A 1 289 ? 19.579 1.109 -12.785 1.00 92.19 289 LEU A N 1
ATOM 2473 C CA . LEU A 1 289 ? 20.488 0.383 -11.895 1.00 92.19 289 LEU A CA 1
ATOM 2474 C C . LEU A 1 289 ? 19.755 -0.581 -10.936 1.00 92.19 289 LEU A C 1
ATOM 2476 O O . LEU A 1 289 ? 20.307 -1.596 -10.501 1.00 92.19 289 LEU A O 1
ATOM 2480 N N . ASP A 1 290 ? 18.488 -0.322 -10.612 1.00 92.00 290 ASP A N 1
ATOM 2481 C CA . ASP A 1 290 ? 17.706 -1.163 -9.700 1.00 92.00 290 ASP A CA 1
ATOM 2482 C C . ASP A 1 290 ? 17.319 -2.521 -10.302 1.00 92.00 290 ASP A C 1
ATOM 2484 O O . ASP A 1 290 ? 17.214 -3.498 -9.561 1.00 92.00 290 ASP A O 1
ATOM 2488 N N . PHE A 1 291 ? 17.188 -2.649 -11.622 1.00 89.94 291 PHE A N 1
ATOM 2489 C CA . PHE A 1 291 ? 16.901 -3.945 -12.260 1.00 89.94 291 PHE A CA 1
ATOM 2490 C C . PHE A 1 291 ? 18.100 -4.574 -12.977 1.00 89.94 291 PHE A C 1
ATOM 2492 O O . PHE A 1 291 ? 17.983 -5.688 -13.484 1.00 89.94 291 PHE A O 1
ATOM 2499 N N . THR A 1 292 ? 19.249 -3.900 -13.010 1.00 86.75 292 THR A N 1
ATOM 2500 C CA . THR A 1 292 ? 20.485 -4.467 -13.562 1.00 86.75 292 THR A CA 1
ATOM 2501 C C . THR A 1 292 ? 21.213 -5.348 -12.541 1.00 86.75 292 THR A C 1
ATOM 2503 O O . THR A 1 292 ? 21.156 -5.125 -11.321 1.00 86.75 292 THR A O 1
ATOM 2506 N N . ASP A 1 293 ? 21.888 -6.381 -13.051 1.00 70.25 293 ASP A N 1
ATOM 2507 C CA . ASP A 1 293 ? 22.646 -7.345 -12.251 1.00 70.25 293 ASP A CA 1
ATOM 2508 C C . ASP A 1 293 ? 23.992 -6.733 -11.807 1.00 70.25 293 ASP A C 1
ATOM 2510 O O . ASP A 1 293 ? 24.844 -6.410 -12.628 1.00 70.25 293 ASP A O 1
ATOM 2514 N N . GLY A 1 294 ? 24.200 -6.575 -10.493 1.00 60.69 294 GLY A N 1
ATOM 2515 C CA . GLY A 1 294 ? 25.374 -5.903 -9.901 1.00 60.69 294 GLY A CA 1
ATOM 2516 C C . GLY A 1 294 ? 26.655 -6.746 -9.801 1.00 60.69 294 GLY A C 1
ATOM 2517 O O . GLY A 1 294 ? 27.595 -6.370 -9.095 1.00 60.69 294 GLY A O 1
ATOM 2518 N N . SER A 1 295 ? 26.705 -7.900 -10.470 1.00 60.34 295 SER A N 1
ATOM 2519 C CA . SER A 1 295 ? 27.830 -8.848 -10.414 1.00 60.34 295 SER A CA 1
ATOM 2520 C C . SER A 1 295 ? 29.028 -8.449 -11.284 1.00 60.34 295 SER A C 1
ATOM 2522 O O . SER A 1 295 ? 29.948 -9.242 -11.461 1.00 60.34 295 SER A O 1
ATOM 2524 N N . TYR A 1 296 ? 29.007 -7.265 -11.893 1.00 59.94 296 TYR A N 1
ATOM 2525 C CA . TYR A 1 296 ? 30.050 -6.812 -12.805 1.00 59.94 296 TYR A CA 1
ATOM 2526 C C . TYR A 1 296 ? 30.939 -5.802 -12.070 1.00 59.94 296 TYR A C 1
ATOM 2528 O O . TYR A 1 296 ? 30.541 -4.672 -11.824 1.00 59.94 296 TYR A O 1
ATOM 2536 N N . ASP A 1 297 ? 32.098 -6.260 -11.606 1.00 58.19 297 ASP A N 1
ATOM 2537 C CA . ASP A 1 297 ? 33.007 -5.488 -10.754 1.00 58.19 297 ASP A CA 1
ATOM 2538 C C . ASP A 1 297 ? 33.761 -4.380 -11.497 1.00 58.19 297 ASP A C 1
ATOM 2540 O O . ASP A 1 297 ? 34.547 -4.666 -12.397 1.00 58.19 297 ASP A O 1
ATOM 2544 N N . GLU A 1 298 ? 33.580 -3.147 -11.017 1.00 60.56 298 GLU A N 1
ATOM 2545 C CA . GLU A 1 298 ? 34.597 -2.091 -10.934 1.00 60.56 298 GLU A CA 1
ATOM 2546 C C . GLU A 1 298 ? 34.501 -1.484 -9.525 1.00 60.56 298 GLU A C 1
ATOM 2548 O O . GLU A 1 298 ? 33.484 -0.878 -9.186 1.00 60.56 298 GLU A O 1
ATOM 2553 N N . SER A 1 299 ? 35.493 -1.720 -8.657 1.00 69.38 299 SER A N 1
ATOM 2554 C CA . SER A 1 299 ? 35.419 -1.343 -7.234 1.00 69.38 299 SER A CA 1
ATOM 2555 C C . SER A 1 299 ? 35.361 0.167 -7.027 1.00 69.38 299 SER A C 1
ATOM 2557 O O . SER A 1 299 ? 34.526 0.643 -6.263 1.00 69.38 299 SER A O 1
ATOM 2559 N N . ASP A 1 300 ? 36.203 0.913 -7.737 1.00 77.56 300 ASP A N 1
ATOM 2560 C CA . ASP A 1 300 ? 36.477 2.316 -7.414 1.00 77.56 300 ASP A CA 1
ATOM 2561 C C . ASP A 1 300 ? 35.326 3.222 -7.874 1.00 77.56 300 ASP A C 1
ATOM 2563 O O . ASP A 1 300 ? 34.842 4.069 -7.125 1.00 77.56 300 ASP A O 1
ATOM 2567 N N . THR A 1 301 ? 34.811 2.975 -9.080 1.00 83.81 301 THR A N 1
ATOM 2568 C CA . THR A 1 301 ? 33.645 3.660 -9.653 1.00 83.81 301 THR A CA 1
ATOM 2569 C C . THR A 1 301 ? 32.390 3.417 -8.799 1.00 83.81 301 THR A C 1
ATOM 2571 O O . THR A 1 301 ? 31.625 4.336 -8.504 1.00 83.81 301 THR A O 1
ATOM 2574 N N . LEU A 1 302 ? 32.195 2.180 -8.327 1.00 85.38 302 LEU A N 1
ATOM 2575 C CA . LEU A 1 302 ? 31.081 1.828 -7.442 1.00 85.38 302 LEU A CA 1
ATOM 2576 C C . LEU A 1 302 ? 31.209 2.426 -6.038 1.00 85.38 302 LEU A C 1
ATOM 2578 O O . LEU A 1 302 ? 30.194 2.766 -5.427 1.00 85.38 302 LEU A O 1
ATOM 2582 N N . GLU A 1 303 ? 32.426 2.537 -5.515 1.00 86.75 303 GLU A N 1
ATOM 2583 C CA . GLU A 1 303 ? 32.691 3.179 -4.230 1.00 86.75 303 GLU A CA 1
ATOM 2584 C C . GLU A 1 303 ? 32.452 4.693 -4.300 1.00 86.75 303 GLU A C 1
ATOM 2586 O O . GLU A 1 303 ? 31.789 5.246 -3.423 1.00 86.75 303 GLU A O 1
ATOM 2591 N N . LEU A 1 304 ? 32.864 5.342 -5.392 1.00 89.00 304 LEU A N 1
ATOM 2592 C CA . LEU A 1 304 ? 32.571 6.754 -5.638 1.00 89.00 304 LEU A CA 1
ATOM 2593 C C . LEU A 1 304 ? 31.062 7.010 -5.762 1.00 89.00 304 LEU A C 1
ATOM 2595 O O . LEU A 1 304 ? 30.540 7.947 -5.156 1.00 89.00 304 LEU A O 1
ATOM 2599 N N . LEU A 1 305 ? 30.342 6.153 -6.498 1.00 90.56 305 LEU A N 1
ATOM 2600 C CA . LEU A 1 305 ? 28.881 6.206 -6.570 1.00 90.56 305 LEU A CA 1
ATOM 2601 C C . LEU A 1 305 ? 28.253 6.054 -5.179 1.00 90.56 305 LEU A C 1
ATOM 2603 O O . LEU A 1 305 ? 27.343 6.806 -4.837 1.00 90.56 305 LEU A O 1
ATOM 2607 N N . HIS A 1 306 ? 28.731 5.107 -4.369 1.00 91.25 306 HIS A N 1
ATOM 2608 C CA . HIS A 1 306 ? 28.264 4.925 -2.996 1.00 91.25 306 HIS A CA 1
ATOM 2609 C C . HIS A 1 306 ? 28.429 6.198 -2.163 1.00 91.25 306 HIS A C 1
ATOM 2611 O O . HIS A 1 306 ? 27.459 6.651 -1.554 1.00 91.25 306 HIS A O 1
ATOM 2617 N N . ASP A 1 307 ? 29.632 6.768 -2.139 1.00 90.38 307 ASP A N 1
ATOM 2618 C CA . ASP A 1 307 ? 29.944 7.920 -1.297 1.00 90.38 307 ASP A CA 1
ATOM 2619 C C . ASP A 1 307 ? 29.157 9.156 -1.738 1.00 90.38 307 ASP A C 1
ATOM 2621 O O . ASP A 1 307 ? 28.572 9.853 -0.904 1.00 90.38 307 ASP A O 1
ATOM 2625 N N . ASN A 1 308 ? 29.059 9.398 -3.046 1.00 93.31 308 ASN A N 1
ATOM 2626 C CA . ASN A 1 308 ? 28.256 10.494 -3.577 1.00 93.31 308 ASN A CA 1
ATOM 2627 C C . ASN A 1 308 ? 26.768 10.301 -3.260 1.00 93.31 308 ASN A C 1
ATOM 2629 O O . ASN A 1 308 ? 26.126 11.208 -2.728 1.00 93.31 308 ASN A O 1
ATOM 2633 N N . LEU A 1 309 ? 26.222 9.108 -3.512 1.00 93.50 309 LEU A N 1
ATOM 2634 C CA . LEU A 1 309 ? 24.804 8.817 -3.312 1.00 93.50 309 LEU A CA 1
ATOM 2635 C C . LEU A 1 309 ? 24.396 8.872 -1.838 1.00 93.50 309 LEU A C 1
ATOM 2637 O O . LEU A 1 309 ? 23.310 9.357 -1.526 1.00 93.50 309 LEU A O 1
ATOM 2641 N N . GLU A 1 310 ? 25.247 8.405 -0.921 1.00 91.44 310 GLU A N 1
ATOM 2642 C CA . GLU A 1 310 ? 24.962 8.463 0.513 1.00 91.44 310 GLU A CA 1
ATOM 2643 C C . GLU A 1 310 ? 24.895 9.914 1.015 1.00 91.44 310 GLU A C 1
ATOM 2645 O O . GLU A 1 310 ? 24.030 10.244 1.830 1.00 91.44 310 GLU A O 1
ATOM 2650 N N . ASN A 1 311 ? 25.767 10.781 0.496 1.00 91.38 311 ASN A N 1
ATOM 2651 C CA . ASN A 1 311 ? 25.870 12.186 0.892 1.00 91.38 311 ASN A CA 1
ATOM 2652 C C . ASN A 1 311 ? 24.884 13.114 0.172 1.00 91.38 311 ASN A C 1
ATOM 2654 O O . ASN A 1 311 ? 24.601 14.207 0.666 1.00 91.38 311 ASN A O 1
ATOM 2658 N N . PHE A 1 312 ? 24.368 12.714 -0.989 1.00 93.12 312 PHE A N 1
ATOM 2659 C CA . PHE A 1 312 ? 23.521 13.581 -1.793 1.00 93.12 312 PHE A CA 1
ATOM 2660 C C . PHE A 1 312 ? 22.123 13.756 -1.188 1.00 93.12 312 PHE A C 1
ATOM 2662 O O . PHE A 1 312 ? 21.461 12.798 -0.766 1.00 93.12 312 PHE A O 1
ATOM 2669 N N . THR A 1 313 ? 21.662 15.007 -1.192 1.00 90.31 313 THR A N 1
ATOM 2670 C CA . THR A 1 313 ? 20.319 15.421 -0.778 1.00 90.31 313 THR A CA 1
ATOM 2671 C C . THR A 1 313 ? 19.730 16.322 -1.854 1.00 90.31 313 THR A C 1
ATOM 2673 O O . THR A 1 313 ? 20.439 17.128 -2.453 1.00 90.31 313 THR A O 1
ATOM 2676 N N . ILE A 1 314 ? 18.430 16.183 -2.114 1.00 90.00 314 ILE A N 1
ATOM 2677 C CA . ILE A 1 314 ? 17.757 17.019 -3.110 1.00 90.00 314 ILE A CA 1
ATOM 2678 C C . ILE A 1 314 ? 17.713 18.466 -2.619 1.00 90.00 314 ILE A C 1
ATOM 2680 O O . ILE A 1 314 ? 17.287 18.741 -1.494 1.00 90.00 314 ILE A O 1
ATOM 2684 N N . SER A 1 315 ? 18.083 19.395 -3.501 1.00 87.44 315 SER A N 1
ATOM 2685 C CA . SER A 1 315 ? 18.003 20.829 -3.237 1.00 87.44 315 SER A CA 1
ATOM 2686 C C . SER A 1 315 ? 16.589 21.257 -2.832 1.00 87.44 315 SER A C 1
ATOM 2688 O O . SER A 1 315 ? 15.598 20.992 -3.517 1.00 87.44 315 SER A O 1
ATOM 2690 N N . THR A 1 316 ? 16.483 22.007 -1.734 1.00 84.81 316 THR A N 1
ATOM 2691 C CA . THR A 1 316 ? 15.208 22.585 -1.275 1.00 84.81 316 THR A CA 1
ATOM 2692 C C . THR A 1 316 ? 14.639 23.611 -2.251 1.00 84.81 316 THR A C 1
ATOM 2694 O O . THR A 1 316 ? 13.441 23.887 -2.202 1.00 84.81 316 THR A O 1
ATOM 2697 N N . GLN A 1 317 ? 15.467 24.144 -3.156 1.00 86.88 317 GLN A N 1
ATOM 2698 C CA . GLN A 1 317 ? 15.042 25.064 -4.211 1.00 86.88 317 GLN A CA 1
ATOM 2699 C C . GLN A 1 317 ? 14.074 24.398 -5.190 1.00 86.88 317 GLN A C 1
ATOM 2701 O O . GLN A 1 317 ? 13.246 25.085 -5.776 1.00 86.88 317 GLN A O 1
ATOM 2706 N N . PHE A 1 318 ? 14.116 23.069 -5.323 1.00 87.88 318 PHE A N 1
ATOM 2707 C CA . PHE A 1 318 ? 13.244 22.359 -6.253 1.00 87.88 318 PHE A CA 1
ATOM 2708 C C . PHE A 1 318 ? 11.786 22.264 -5.793 1.00 87.88 318 PHE A C 1
ATOM 2710 O O . PHE A 1 318 ? 10.932 21.861 -6.576 1.00 87.88 318 PHE A O 1
ATOM 2717 N N . LYS A 1 319 ? 11.474 22.692 -4.560 1.00 86.25 319 LYS A N 1
ATOM 2718 C CA . LYS A 1 319 ? 10.102 22.760 -4.023 1.00 86.25 319 LYS A CA 1
ATOM 2719 C C . LYS A 1 319 ? 9.143 23.597 -4.871 1.00 86.25 319 LYS A C 1
ATOM 2721 O O . LYS A 1 319 ? 7.936 23.493 -4.691 1.00 86.25 319 LYS A O 1
ATOM 2726 N N . THR A 1 320 ? 9.664 24.463 -5.737 1.00 86.75 320 THR A N 1
ATOM 2727 C CA . THR A 1 320 ? 8.869 25.310 -6.631 1.00 86.75 320 THR A CA 1
ATOM 2728 C C . THR A 1 320 ? 8.413 24.595 -7.905 1.00 86.75 320 THR A C 1
ATOM 2730 O O . THR A 1 320 ? 7.510 25.102 -8.568 1.00 86.75 320 THR A O 1
ATOM 2733 N N . PHE A 1 321 ? 9.002 23.447 -8.258 1.00 85.50 321 PHE A N 1
ATOM 2734 C CA . PHE A 1 321 ? 8.597 22.669 -9.431 1.00 85.50 321 PHE A CA 1
ATOM 2735 C C . PHE A 1 321 ? 7.363 21.813 -9.128 1.00 85.50 321 PHE A C 1
ATOM 2737 O O . PHE A 1 321 ? 7.223 21.277 -8.028 1.00 85.50 321 PHE A O 1
ATOM 2744 N N . SER A 1 322 ? 6.486 21.641 -10.124 1.00 85.12 322 SER A N 1
ATOM 2745 C CA . SER A 1 322 ? 5.289 20.789 -10.017 1.00 85.12 322 SER A CA 1
ATOM 2746 C C . SER A 1 322 ? 5.622 19.333 -9.701 1.00 85.12 322 SER A C 1
ATOM 2748 O O . SER A 1 322 ? 4.859 18.655 -9.021 1.00 85.12 322 SER A O 1
ATOM 2750 N N . ASP A 1 323 ? 6.786 18.878 -10.158 1.00 85.00 323 ASP A N 1
ATOM 2751 C CA . ASP A 1 323 ? 7.193 17.475 -10.122 1.00 85.00 323 ASP A CA 1
ATOM 2752 C C . ASP A 1 323 ? 8.036 17.159 -8.873 1.00 85.00 323 ASP A C 1
ATOM 2754 O O . ASP A 1 323 ? 8.661 16.105 -8.778 1.00 85.00 323 ASP A O 1
ATOM 2758 N N . TYR A 1 324 ? 8.082 18.067 -7.892 1.00 88.69 324 TYR A N 1
ATOM 2759 C CA . TYR A 1 324 ? 8.913 17.917 -6.697 1.00 88.69 324 TYR A CA 1
ATOM 2760 C C . TYR A 1 324 ? 8.593 16.664 -5.878 1.00 88.69 324 TYR A C 1
ATOM 2762 O O . TYR A 1 324 ? 9.507 15.949 -5.463 1.00 88.69 324 TYR A O 1
ATOM 2770 N N . ASP A 1 325 ? 7.308 16.374 -5.684 1.00 88.31 325 ASP A N 1
ATOM 2771 C CA . ASP A 1 325 ? 6.873 15.187 -4.947 1.00 88.31 325 ASP A CA 1
ATOM 2772 C C . ASP A 1 325 ? 7.312 13.904 -5.661 1.00 88.31 325 ASP A C 1
ATOM 2774 O O . ASP A 1 325 ? 7.904 13.017 -5.043 1.00 88.31 325 ASP A O 1
ATOM 2778 N N . PHE A 1 326 ? 7.145 13.863 -6.988 1.00 89.06 326 PHE A N 1
ATOM 2779 C CA . PHE A 1 326 ? 7.649 12.779 -7.828 1.00 89.06 326 PHE A CA 1
ATOM 2780 C C . PHE A 1 326 ? 9.168 12.612 -7.691 1.00 89.06 326 PHE A C 1
ATOM 2782 O O . PHE A 1 326 ? 9.652 11.484 -7.545 1.00 89.06 326 PHE A O 1
ATOM 2789 N N . MET A 1 327 ? 9.918 13.720 -7.732 1.00 90.50 327 MET A N 1
ATOM 2790 C CA . MET A 1 327 ? 11.376 13.714 -7.627 1.00 90.50 327 MET A CA 1
ATOM 2791 C C . MET A 1 327 ? 11.849 13.133 -6.301 1.00 90.50 327 MET A C 1
ATOM 2793 O O . MET A 1 327 ? 12.662 12.210 -6.307 1.00 90.50 327 MET A O 1
ATOM 2797 N N . ILE A 1 328 ? 11.350 13.637 -5.168 1.00 92.06 328 ILE A N 1
ATOM 2798 C CA . ILE A 1 328 ? 11.780 13.143 -3.853 1.00 92.06 328 ILE A CA 1
ATOM 2799 C C . ILE A 1 328 ? 11.393 11.688 -3.663 1.00 92.06 328 ILE A C 1
ATOM 2801 O O . ILE A 1 328 ? 12.233 10.888 -3.248 1.00 92.06 328 ILE A O 1
ATOM 2805 N N . GLU A 1 329 ? 10.137 11.345 -3.955 1.00 91.81 329 GLU A N 1
ATOM 2806 C CA . GLU A 1 329 ? 9.626 9.992 -3.778 1.00 91.81 329 GLU A CA 1
ATOM 2807 C C . GLU A 1 329 ? 10.513 8.982 -4.513 1.00 91.81 329 GLU A C 1
ATOM 2809 O O . GLU A 1 329 ? 11.000 8.007 -3.926 1.00 91.81 329 GLU A O 1
ATOM 2814 N N . ASN A 1 330 ? 10.763 9.236 -5.800 1.00 93.12 330 ASN A N 1
ATOM 2815 C CA . ASN A 1 330 ? 11.562 8.341 -6.619 1.00 93.12 330 ASN A CA 1
ATOM 2816 C C . ASN A 1 330 ? 13.038 8.383 -6.226 1.00 93.12 330 ASN A C 1
ATOM 2818 O O . ASN A 1 330 ? 13.652 7.325 -6.089 1.00 93.12 330 ASN A O 1
ATOM 2822 N N . PHE A 1 331 ? 13.612 9.558 -5.981 1.00 95.00 331 PHE A N 1
ATOM 2823 C CA . PHE A 1 331 ? 15.004 9.648 -5.564 1.00 95.00 331 PHE A CA 1
ATOM 2824 C C . PHE A 1 331 ? 15.265 8.872 -4.276 1.00 95.00 331 PHE A C 1
ATOM 2826 O O . PHE A 1 331 ? 16.150 8.027 -4.270 1.00 95.00 331 PHE A O 1
ATOM 2833 N N . LEU A 1 332 ? 14.481 9.074 -3.211 1.00 95.12 332 LEU A N 1
ATOM 2834 C CA . LEU A 1 332 ? 14.669 8.352 -1.948 1.00 95.12 332 LEU A CA 1
ATOM 2835 C C . LEU A 1 332 ? 14.507 6.841 -2.144 1.00 95.12 332 LEU A C 1
ATOM 2837 O O . LEU A 1 332 ? 15.340 6.057 -1.686 1.00 95.12 332 LEU A O 1
ATOM 2841 N N . LYS A 1 333 ? 13.475 6.418 -2.882 1.00 94.38 333 LYS A N 1
ATOM 2842 C CA . LYS A 1 333 ? 13.235 5.006 -3.205 1.00 94.38 333 LYS A CA 1
ATOM 2843 C C . LYS A 1 333 ? 14.451 4.358 -3.860 1.00 94.38 333 LYS A C 1
ATOM 2845 O O . LYS A 1 333 ? 14.883 3.290 -3.425 1.00 94.38 333 LYS A O 1
ATOM 2850 N N . TYR A 1 334 ? 14.988 4.976 -4.908 1.00 94.69 334 TYR A N 1
ATOM 2851 C CA . TYR A 1 334 ? 16.078 4.386 -5.676 1.00 94.69 334 TYR A CA 1
ATOM 2852 C C . TYR A 1 334 ? 17.453 4.636 -5.036 1.00 94.69 334 TYR A C 1
ATOM 2854 O O . TYR A 1 334 ? 18.282 3.731 -5.070 1.00 94.69 334 TYR A O 1
ATOM 2862 N N . LYS A 1 335 ? 17.660 5.748 -4.315 1.00 95.00 335 LYS A N 1
ATOM 2863 C CA . LYS A 1 335 ? 18.829 5.994 -3.447 1.00 95.00 335 LYS A CA 1
ATOM 2864 C C . LYS A 1 335 ? 19.044 4.821 -2.498 1.00 95.00 335 LYS A C 1
ATOM 2866 O O . LYS A 1 335 ? 20.092 4.184 -2.534 1.00 95.00 335 LYS A O 1
ATOM 2871 N N . TYR A 1 336 ? 18.042 4.479 -1.687 1.00 94.12 336 TYR A N 1
ATOM 2872 C CA . TYR A 1 336 ? 18.197 3.424 -0.681 1.00 94.12 336 TYR A CA 1
ATOM 2873 C C . TYR A 1 336 ? 18.256 2.013 -1.273 1.00 94.12 336 TYR A C 1
ATOM 2875 O O . TYR A 1 336 ? 19.002 1.175 -0.767 1.00 94.12 336 TYR A O 1
ATOM 2883 N N . LYS A 1 337 ? 17.553 1.748 -2.382 1.00 92.44 337 LYS A N 1
ATOM 2884 C CA . LYS A 1 337 ? 17.688 0.480 -3.118 1.00 92.44 337 LYS A CA 1
ATOM 2885 C C . LYS A 1 337 ? 19.105 0.262 -3.642 1.00 92.44 337 LYS A C 1
ATOM 2887 O O . LYS A 1 337 ? 19.673 -0.811 -3.434 1.00 92.44 337 LYS A O 1
ATOM 2892 N N . ILE A 1 338 ? 19.684 1.273 -4.287 1.00 92.00 338 ILE A N 1
ATOM 2893 C CA . ILE A 1 338 ? 21.037 1.191 -4.841 1.00 92.00 338 ILE A CA 1
ATOM 2894 C C . ILE A 1 338 ? 22.083 1.165 -3.724 1.00 92.00 338 ILE A C 1
ATOM 2896 O O . ILE A 1 338 ? 22.959 0.302 -3.753 1.00 92.00 338 ILE A O 1
ATOM 2900 N N . LEU A 1 339 ? 21.950 2.000 -2.686 1.00 91.88 339 LEU A N 1
ATOM 2901 C CA . LEU A 1 339 ? 22.832 1.941 -1.515 1.00 91.88 339 LEU A CA 1
ATOM 2902 C C . LEU A 1 339 ? 22.815 0.557 -0.864 1.00 91.88 339 LEU A C 1
ATOM 2904 O O . LEU A 1 339 ? 23.881 0.034 -0.565 1.00 91.88 339 LEU A O 1
ATOM 2908 N N . ASN A 1 340 ? 21.652 -0.078 -0.701 1.00 89.19 340 ASN A N 1
ATOM 2909 C CA . ASN A 1 340 ? 21.584 -1.455 -0.208 1.00 89.19 340 ASN A CA 1
ATOM 2910 C C . ASN A 1 340 ? 22.378 -2.426 -1.081 1.00 89.19 340 ASN A C 1
ATOM 2912 O O . ASN A 1 340 ? 23.186 -3.188 -0.553 1.00 89.19 340 ASN A O 1
ATOM 2916 N N . LYS A 1 341 ? 22.160 -2.399 -2.405 1.00 86.88 341 LYS A N 1
ATOM 2917 C CA . LYS A 1 341 ? 22.881 -3.274 -3.342 1.00 86.88 341 LYS A CA 1
ATOM 2918 C C . LYS A 1 341 ? 24.394 -3.096 -3.214 1.00 86.88 341 LYS A C 1
ATOM 2920 O O . LYS A 1 341 ? 25.120 -4.081 -3.102 1.00 86.88 341 LYS A O 1
ATOM 2925 N N . ILE A 1 342 ? 24.860 -1.847 -3.197 1.00 88.06 342 ILE A N 1
ATOM 2926 C CA . ILE A 1 342 ? 26.288 -1.529 -3.124 1.00 88.06 342 ILE A CA 1
ATOM 2927 C C . ILE A 1 342 ? 26.868 -1.910 -1.751 1.00 88.06 342 ILE A C 1
ATOM 2929 O O . ILE A 1 342 ? 27.924 -2.534 -1.669 1.00 88.06 342 ILE A O 1
ATOM 2933 N N . LYS A 1 343 ? 26.162 -1.615 -0.658 1.00 87.31 343 LYS A N 1
ATOM 2934 C CA . LYS A 1 343 ? 26.605 -1.935 0.707 1.00 87.31 343 LYS A CA 1
ATOM 2935 C C . LYS A 1 343 ? 26.682 -3.427 0.978 1.00 87.31 343 LYS A C 1
ATOM 2937 O O . LYS A 1 343 ? 27.628 -3.856 1.628 1.00 87.31 343 LYS A O 1
ATOM 2942 N N . MET A 1 344 ? 25.742 -4.216 0.453 1.00 84.50 344 MET A N 1
ATOM 2943 C CA . MET A 1 344 ? 25.820 -5.679 0.508 1.00 84.50 344 MET A CA 1
ATOM 2944 C C . MET A 1 344 ? 27.065 -6.203 -0.211 1.00 84.50 344 MET A C 1
ATOM 2946 O O . MET A 1 344 ? 27.689 -7.144 0.263 1.00 84.50 344 MET A O 1
ATOM 2950 N N . LYS A 1 345 ? 27.447 -5.578 -1.328 1.00 83.56 345 LYS A N 1
ATOM 2951 C CA . LYS A 1 345 ? 28.636 -5.955 -2.096 1.00 83.56 345 LYS A CA 1
ATOM 2952 C C . LYS A 1 345 ? 29.939 -5.621 -1.363 1.00 83.56 345 LYS A C 1
ATOM 2954 O O . LYS A 1 345 ? 30.854 -6.436 -1.351 1.00 83.56 345 LYS A O 1
ATOM 2959 N N . PHE A 1 346 ? 30.006 -4.457 -0.715 1.00 83.88 346 PHE A N 1
ATOM 2960 C CA . PHE A 1 346 ? 31.192 -4.011 0.029 1.00 83.88 346 PHE A CA 1
ATOM 2961 C C . PHE A 1 346 ? 31.190 -4.376 1.523 1.00 83.88 346 PHE A C 1
ATOM 2963 O O . PHE A 1 346 ? 32.106 -3.980 2.239 1.00 83.88 346 PHE A O 1
ATOM 2970 N N . ASN A 1 347 ? 30.174 -5.089 2.022 1.00 83.31 347 ASN A N 1
ATOM 2971 C CA . ASN A 1 347 ? 29.956 -5.322 3.457 1.00 83.31 347 ASN A CA 1
ATOM 2972 C C . ASN A 1 347 ? 30.015 -4.030 4.309 1.00 83.31 347 ASN A C 1
ATOM 2974 O O . ASN A 1 347 ? 30.518 -4.036 5.433 1.00 83.31 347 ASN A O 1
ATOM 2978 N N . LYS A 1 348 ? 29.499 -2.911 3.778 1.00 84.69 348 LYS A N 1
ATOM 2979 C CA . LYS A 1 348 ? 29.435 -1.610 4.471 1.00 84.69 348 LYS A CA 1
ATOM 2980 C C . LYS A 1 348 ? 28.129 -1.477 5.269 1.00 84.69 348 LYS A C 1
ATOM 2982 O O . LYS A 1 348 ? 27.081 -1.974 4.859 1.00 84.69 348 LYS A O 1
ATOM 2987 N N . SER A 1 349 ? 28.166 -0.766 6.396 1.00 86.75 349 SER A N 1
ATOM 2988 C CA . SER A 1 349 ? 26.971 -0.411 7.176 1.00 86.75 349 SER A CA 1
ATOM 2989 C C . SER A 1 349 ? 26.376 0.928 6.734 1.00 86.75 349 SER A C 1
ATOM 2991 O O . SER A 1 349 ? 26.984 1.691 5.980 1.00 86.75 349 SER A O 1
ATOM 2993 N N . PHE A 1 350 ? 25.162 1.232 7.190 1.00 88.88 350 PHE A N 1
ATOM 2994 C CA . PHE A 1 350 ? 24.590 2.564 7.023 1.00 88.88 350 PHE A CA 1
ATOM 2995 C C . PHE A 1 350 ? 25.115 3.575 8.030 1.00 88.88 350 PHE A C 1
ATOM 2997 O O . PHE A 1 350 ? 25.256 3.257 9.209 1.00 88.88 350 PHE A O 1
ATOM 3004 N N . ASP A 1 351 ? 25.348 4.802 7.559 1.00 89.38 351 ASP A N 1
ATOM 3005 C CA . ASP A 1 351 ? 25.474 5.953 8.439 1.00 89.38 351 ASP A CA 1
ATOM 3006 C C . ASP A 1 351 ? 24.087 6.327 8.986 1.00 89.38 351 ASP A C 1
ATOM 3008 O O . ASP A 1 351 ? 23.212 6.843 8.282 1.00 89.38 351 ASP A O 1
ATOM 3012 N N . ILE A 1 352 ? 23.892 6.033 10.270 1.00 89.38 352 ILE A N 1
ATOM 3013 C CA . ILE A 1 352 ? 22.644 6.262 11.000 1.00 89.38 352 ILE A CA 1
ATOM 3014 C C . ILE A 1 352 ? 22.297 7.753 11.041 1.00 89.38 352 ILE A C 1
ATOM 3016 O O . ILE A 1 352 ? 21.120 8.100 10.959 1.00 89.38 352 ILE A O 1
ATOM 3020 N N . VAL A 1 353 ? 23.294 8.639 11.136 1.00 89.38 353 VAL A N 1
ATOM 3021 C CA . VAL A 1 353 ? 23.072 10.088 11.223 1.00 89.38 353 VAL A CA 1
ATOM 3022 C C . VAL A 1 353 ? 22.514 10.610 9.905 1.00 89.38 353 VAL A C 1
ATOM 3024 O O . VAL A 1 353 ? 21.560 11.387 9.903 1.00 89.38 353 VAL A O 1
ATOM 3027 N N . LYS A 1 354 ? 23.050 10.138 8.775 1.00 90.81 354 LYS A N 1
ATOM 3028 C CA . LYS A 1 354 ? 22.534 10.508 7.449 1.00 90.81 354 LYS A CA 1
ATOM 3029 C C . LYS A 1 354 ? 21.109 10.009 7.241 1.00 90.81 354 LYS A C 1
ATOM 3031 O O . LYS A 1 354 ? 20.265 10.786 6.807 1.00 90.81 354 LYS A O 1
ATOM 3036 N N . ILE A 1 355 ? 20.809 8.762 7.623 1.00 91.88 355 ILE A N 1
ATOM 3037 C CA . ILE A 1 355 ? 19.430 8.248 7.555 1.00 91.88 355 ILE A CA 1
ATOM 3038 C C . ILE A 1 355 ? 18.496 9.075 8.429 1.00 91.88 355 ILE A C 1
ATOM 3040 O O . ILE A 1 355 ? 17.415 9.448 7.985 1.00 91.88 355 ILE A O 1
ATOM 3044 N N . TYR A 1 356 ? 18.903 9.376 9.661 1.00 90.12 356 TYR A N 1
ATOM 3045 C CA . TYR A 1 356 ? 18.102 10.187 10.568 1.00 90.12 356 TYR A CA 1
ATOM 3046 C C . TYR A 1 356 ? 17.787 11.562 9.964 1.00 90.12 356 TYR A C 1
ATOM 3048 O O . TYR A 1 356 ? 16.637 11.995 9.995 1.00 90.12 356 TYR A O 1
ATOM 3056 N N . ASN A 1 357 ? 18.782 12.220 9.364 1.00 89.69 357 ASN A N 1
ATOM 3057 C CA . ASN A 1 357 ? 18.597 13.507 8.696 1.00 89.69 357 ASN A CA 1
ATOM 3058 C C . ASN A 1 357 ? 17.667 13.398 7.482 1.00 89.69 357 ASN A C 1
ATOM 3060 O O . ASN A 1 357 ? 16.794 14.248 7.313 1.00 89.69 357 ASN A O 1
ATOM 3064 N N . ASP A 1 358 ? 17.806 12.350 6.666 1.00 92.19 358 ASP A N 1
ATOM 3065 C CA . ASP A 1 358 ? 16.920 12.113 5.523 1.00 92.19 358 ASP A CA 1
ATOM 3066 C C . ASP A 1 358 ? 15.471 11.879 5.981 1.00 92.19 358 ASP A C 1
ATOM 3068 O O . ASP A 1 358 ? 14.556 12.461 5.399 1.00 92.19 358 ASP A O 1
ATOM 3072 N N . LEU A 1 359 ? 15.253 11.116 7.058 1.00 91.50 359 LEU A N 1
ATOM 3073 C CA . LEU A 1 359 ? 13.923 10.902 7.641 1.00 91.50 359 LEU A CA 1
ATOM 3074 C C . LEU A 1 359 ? 13.330 12.190 8.238 1.00 91.50 359 LEU A C 1
ATOM 3076 O O . LEU A 1 359 ? 12.154 12.505 8.066 1.00 91.50 359 LEU A O 1
ATOM 3080 N N . TYR A 1 360 ? 14.149 12.970 8.941 1.00 89.88 360 TYR A N 1
ATOM 3081 C CA . TYR A 1 360 ? 13.707 14.223 9.546 1.00 89.88 360 TYR A CA 1
ATOM 3082 C C . TYR A 1 360 ? 13.320 15.268 8.487 1.00 89.88 360 TYR A C 1
ATOM 3084 O O . TYR A 1 360 ? 12.315 15.965 8.629 1.00 89.88 360 TYR A O 1
ATOM 3092 N N . ASN A 1 361 ? 14.093 15.360 7.402 1.00 88.56 361 ASN A N 1
ATOM 3093 C CA . ASN A 1 361 ? 13.872 16.344 6.343 1.00 88.56 361 ASN A CA 1
ATOM 3094 C C . ASN A 1 361 ? 12.735 15.962 5.380 1.00 88.56 361 ASN A C 1
ATOM 3096 O O . ASN A 1 361 ? 12.150 16.85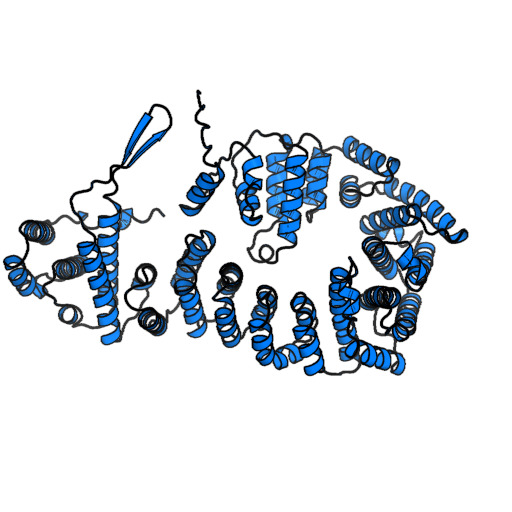3 4.759 1.00 88.56 361 ASN A O 1
ATOM 3100 N N . ASN A 1 362 ? 12.403 14.671 5.261 1.00 88.31 362 ASN A N 1
ATOM 3101 C CA . ASN A 1 362 ? 11.441 14.147 4.285 1.00 88.31 362 ASN A CA 1
ATOM 3102 C C . ASN A 1 362 ? 10.241 13.459 4.954 1.00 88.31 362 ASN A C 1
ATOM 3104 O O . ASN A 1 362 ? 9.906 12.321 4.631 1.00 88.31 362 ASN A O 1
ATOM 3108 N N . ASP A 1 363 ? 9.559 14.177 5.852 1.00 86.69 363 ASP A N 1
ATOM 3109 C CA . ASP A 1 363 ? 8.480 13.645 6.701 1.00 86.69 363 ASP A CA 1
ATOM 3110 C C . ASP A 1 363 ? 7.406 12.822 5.955 1.00 86.69 363 ASP A C 1
ATOM 3112 O O . ASP A 1 363 ? 6.952 11.788 6.440 1.00 86.69 363 ASP A O 1
ATOM 3116 N N . LEU A 1 364 ? 7.021 13.258 4.750 1.00 84.19 364 LEU A N 1
ATOM 3117 C CA . LEU A 1 364 ? 6.001 12.608 3.916 1.00 84.19 364 LEU A CA 1
ATOM 3118 C C . LEU A 1 364 ? 6.477 11.332 3.208 1.00 84.19 364 LEU A C 1
ATOM 3120 O O . LEU A 1 364 ? 5.653 10.627 2.633 1.00 84.19 364 LEU A O 1
ATOM 3124 N N . TYR A 1 365 ? 7.774 11.036 3.217 1.00 87.56 365 TYR A N 1
ATOM 3125 C CA . TYR A 1 365 ? 8.375 9.935 2.457 1.00 87.56 365 TYR A CA 1
ATOM 3126 C C . TYR A 1 365 ? 9.150 8.964 3.355 1.00 87.56 365 TYR A C 1
ATOM 3128 O O . TYR A 1 365 ? 9.920 8.129 2.877 1.00 87.56 365 TYR A O 1
ATOM 3136 N N . ASN A 1 366 ? 8.917 9.027 4.667 1.00 88.38 366 ASN A N 1
ATOM 3137 C CA . ASN A 1 366 ? 9.611 8.212 5.658 1.00 88.38 366 ASN A CA 1
ATOM 3138 C C . ASN A 1 366 ? 9.433 6.707 5.435 1.00 88.38 366 ASN A C 1
ATOM 3140 O O . ASN A 1 366 ? 10.400 5.950 5.540 1.00 88.38 366 ASN A O 1
ATOM 3144 N N . GLU A 1 367 ? 8.224 6.263 5.070 1.00 85.44 367 GLU A N 1
ATOM 3145 C CA . GLU A 1 367 ? 7.964 4.842 4.791 1.00 85.44 367 GLU A CA 1
ATOM 3146 C C . GLU A 1 367 ? 8.858 4.299 3.670 1.00 85.44 367 GLU A C 1
ATOM 3148 O O . GLU A 1 367 ? 9.292 3.148 3.719 1.00 85.44 367 GLU A O 1
ATOM 3153 N N . ILE A 1 368 ? 9.169 5.130 2.673 1.00 87.94 368 ILE A N 1
ATOM 3154 C CA . ILE A 1 368 ? 9.984 4.743 1.522 1.00 87.94 368 ILE A CA 1
ATOM 3155 C C . ILE A 1 368 ? 11.405 4.436 1.974 1.00 87.94 368 ILE A C 1
ATOM 3157 O O . ILE A 1 368 ? 11.913 3.357 1.675 1.00 87.94 368 ILE A O 1
ATOM 3161 N N . ILE A 1 369 ? 12.016 5.347 2.732 1.00 90.31 369 ILE A N 1
ATOM 3162 C CA . ILE A 1 369 ? 13.370 5.178 3.268 1.00 90.31 369 ILE A CA 1
ATOM 3163 C C . ILE A 1 369 ? 13.431 3.911 4.128 1.00 90.31 369 ILE A C 1
ATOM 3165 O O . ILE A 1 369 ? 14.224 3.005 3.871 1.00 90.31 369 ILE A O 1
ATOM 3169 N N . LEU A 1 370 ? 12.534 3.814 5.111 1.00 88.06 370 LEU A N 1
ATOM 3170 C CA . LEU A 1 370 ? 12.519 2.729 6.093 1.00 88.06 370 LEU A CA 1
ATOM 3171 C C . LEU A 1 370 ? 12.248 1.356 5.462 1.00 88.06 370 LEU A C 1
ATOM 3173 O O . LEU A 1 370 ? 12.746 0.343 5.946 1.00 88.06 370 LEU A O 1
ATOM 3177 N N . ARG A 1 371 ? 11.499 1.298 4.354 1.00 85.12 371 ARG A N 1
ATOM 3178 C CA . ARG A 1 371 ? 11.246 0.054 3.613 1.00 85.12 371 ARG A CA 1
ATOM 3179 C C . ARG A 1 371 ? 12.500 -0.516 2.949 1.00 85.12 371 ARG A C 1
ATOM 3181 O O . ARG A 1 371 ? 12.538 -1.722 2.693 1.00 85.12 371 ARG A O 1
ATOM 3188 N N . PHE A 1 372 ? 13.477 0.328 2.630 1.00 86.12 372 PHE A N 1
ATOM 3189 C CA . PHE A 1 372 ? 14.673 -0.051 1.885 1.00 86.12 372 PHE A CA 1
ATOM 3190 C C . PHE A 1 372 ? 15.952 0.020 2.714 1.00 86.12 372 PHE A C 1
ATOM 3192 O O . PHE A 1 372 ? 17.014 -0.141 2.139 1.00 86.12 372 PHE A O 1
ATOM 3199 N N . ILE A 1 373 ? 15.912 0.205 4.030 1.00 87.19 373 ILE A N 1
ATOM 3200 C CA . ILE A 1 373 ? 17.098 -0.022 4.873 1.00 87.19 373 ILE A CA 1
ATOM 3201 C C . ILE A 1 373 ? 17.137 -1.475 5.355 1.00 87.19 373 ILE A C 1
ATOM 3203 O O . ILE A 1 373 ? 16.108 -2.146 5.442 1.00 87.19 373 ILE A O 1
ATOM 3207 N N . ASN A 1 374 ? 18.332 -1.991 5.648 1.00 81.94 374 ASN A N 1
ATOM 3208 C CA . ASN A 1 374 ? 18.460 -3.341 6.197 1.00 81.94 374 ASN A CA 1
ATOM 3209 C C . ASN A 1 374 ? 17.981 -3.405 7.664 1.00 81.94 374 ASN A C 1
ATOM 3211 O O . ASN A 1 374 ? 17.967 -2.398 8.376 1.00 81.94 374 ASN A O 1
ATOM 3215 N N . LYS A 1 375 ? 17.618 -4.609 8.125 1.00 81.00 375 LYS A N 1
ATOM 3216 C CA . LYS A 1 375 ? 17.051 -4.820 9.466 1.00 81.00 375 LYS A CA 1
ATOM 3217 C C . LYS A 1 375 ? 17.971 -4.339 10.591 1.00 81.00 375 LYS A C 1
ATOM 3219 O O . LYS A 1 375 ? 17.519 -3.623 11.472 1.00 81.00 375 LYS A O 1
ATOM 3224 N N . SER A 1 376 ? 19.265 -4.651 10.522 1.00 82.50 376 SER A N 1
ATOM 3225 C CA . SER A 1 376 ? 20.234 -4.211 11.534 1.00 82.50 376 SER A CA 1
ATOM 3226 C C . SER A 1 376 ? 20.310 -2.688 11.662 1.00 82.50 376 SER A C 1
ATOM 3228 O O . SER A 1 376 ? 20.502 -2.169 12.754 1.00 82.50 376 SER A O 1
ATOM 3230 N N . THR A 1 377 ? 20.152 -1.957 10.556 1.00 85.25 377 THR A N 1
ATOM 3231 C CA . THR A 1 377 ? 20.132 -0.488 10.573 1.00 85.25 377 THR A CA 1
ATOM 3232 C C . THR A 1 377 ? 18.835 0.033 11.173 1.00 85.25 377 THR A C 1
ATOM 3234 O O . THR A 1 377 ? 18.864 0.983 11.950 1.00 85.25 377 THR A O 1
ATOM 3237 N N . LEU A 1 378 ? 17.705 -0.593 10.835 1.00 84.25 378 LEU A N 1
ATOM 3238 C CA . LEU A 1 378 ? 16.415 -0.245 11.419 1.00 84.25 378 LEU A CA 1
ATOM 3239 C C . LEU A 1 378 ? 16.425 -0.447 12.938 1.00 84.25 378 LEU A C 1
ATOM 3241 O O . LEU A 1 378 ? 15.998 0.454 13.652 1.00 84.25 378 LEU A O 1
ATOM 3245 N N . ASP A 1 379 ? 16.982 -1.560 13.425 1.00 82.12 379 ASP A N 1
ATOM 3246 C CA . ASP A 1 379 ? 17.095 -1.862 14.857 1.00 82.12 379 ASP A CA 1
ATOM 3247 C C . ASP A 1 379 ? 17.880 -0.770 15.608 1.00 82.12 379 ASP A C 1
ATOM 3249 O O . ASP A 1 379 ? 17.457 -0.317 16.670 1.00 82.12 379 ASP A O 1
ATOM 3253 N N . LEU A 1 380 ? 18.979 -0.278 15.022 1.00 84.38 380 LEU A N 1
ATOM 3254 C CA . LEU A 1 380 ? 19.775 0.825 15.579 1.00 84.38 380 LEU A CA 1
ATOM 3255 C C . LEU A 1 380 ? 19.058 2.186 15.516 1.00 84.38 380 LEU A C 1
ATOM 3257 O O . LEU A 1 380 ? 19.399 3.104 16.260 1.00 84.38 380 LEU A O 1
ATOM 3261 N N . LEU A 1 381 ? 18.072 2.329 14.629 1.00 84.44 381 LEU A N 1
ATOM 3262 C CA . LEU A 1 381 ? 17.261 3.534 14.484 1.00 84.44 381 LEU A CA 1
ATOM 3263 C C . LEU A 1 381 ? 16.014 3.531 15.368 1.00 84.44 381 LEU A C 1
ATOM 3265 O O . LEU A 1 381 ? 15.431 4.599 15.521 1.00 84.44 381 LEU A O 1
ATOM 3269 N N . LEU A 1 382 ? 15.589 2.399 15.945 1.00 79.38 382 LEU A N 1
ATOM 3270 C CA . LEU A 1 382 ? 14.289 2.276 16.626 1.00 79.38 382 LEU A CA 1
ATOM 3271 C C . LEU A 1 382 ? 14.063 3.329 17.722 1.00 79.38 382 LEU A C 1
ATOM 3273 O O . LEU A 1 382 ? 12.978 3.909 17.802 1.00 79.38 382 LEU A O 1
ATOM 3277 N N . ASP A 1 383 ? 15.084 3.626 18.528 1.00 77.12 383 ASP A N 1
ATOM 3278 C CA . ASP A 1 383 ? 14.985 4.641 19.586 1.00 77.12 383 ASP A CA 1
ATOM 3279 C C . ASP A 1 383 ? 14.800 6.052 19.007 1.00 77.12 383 ASP A C 1
ATOM 3281 O O . ASP A 1 383 ? 13.937 6.814 19.449 1.00 77.12 383 ASP A O 1
ATOM 3285 N N . ASN A 1 384 ? 15.547 6.374 17.949 1.00 81.88 384 ASN A N 1
ATOM 3286 C CA . ASN A 1 384 ? 15.434 7.643 17.230 1.00 81.88 384 ASN A CA 1
ATOM 3287 C C . ASN A 1 384 ? 14.132 7.736 16.418 1.00 81.88 384 ASN A C 1
ATOM 3289 O O . ASN A 1 384 ? 13.583 8.823 16.226 1.00 81.88 384 ASN A O 1
ATOM 3293 N N . LEU A 1 385 ? 13.608 6.598 15.965 1.00 83.06 385 LEU A N 1
ATOM 3294 C CA . LEU A 1 385 ? 12.401 6.506 15.159 1.00 83.06 385 LEU A CA 1
ATOM 3295 C C . LEU A 1 385 ? 11.187 7.017 15.934 1.00 83.06 385 LEU A C 1
ATOM 3297 O O . LEU A 1 385 ? 10.361 7.718 15.361 1.00 83.06 385 LEU A O 1
ATOM 3301 N N . LEU A 1 386 ? 11.098 6.752 17.242 1.00 82.00 386 LEU A N 1
ATOM 3302 C CA . LEU A 1 386 ? 10.025 7.302 18.079 1.00 82.00 386 LEU A CA 1
ATOM 3303 C C . LEU A 1 386 ? 10.050 8.833 18.140 1.00 82.00 386 LEU A C 1
ATOM 3305 O O . LEU A 1 386 ? 8.989 9.460 18.137 1.00 82.00 386 LEU A O 1
ATOM 3309 N N . ILE A 1 387 ? 11.240 9.440 18.158 1.00 83.94 387 ILE A N 1
ATOM 3310 C CA . ILE A 1 387 ? 11.398 10.899 18.126 1.00 83.94 387 ILE A CA 1
ATOM 3311 C C . ILE A 1 387 ? 10.930 11.443 16.773 1.00 83.94 387 ILE A C 1
ATOM 3313 O O . ILE A 1 387 ? 10.165 12.409 16.734 1.00 83.94 387 ILE A O 1
ATOM 3317 N N . ILE A 1 388 ? 11.333 10.799 15.673 1.00 85.75 388 ILE A N 1
ATOM 3318 C CA . ILE A 1 388 ? 10.890 11.158 14.318 1.00 85.75 388 ILE A CA 1
ATOM 3319 C C . ILE A 1 388 ? 9.365 11.058 14.226 1.00 85.75 388 ILE A C 1
ATOM 3321 O O . ILE A 1 388 ? 8.707 12.015 13.830 1.00 85.75 388 ILE A O 1
ATOM 3325 N N . ILE A 1 389 ? 8.786 9.944 14.673 1.00 87.00 389 ILE A N 1
ATOM 3326 C CA . ILE A 1 389 ? 7.339 9.722 14.669 1.00 87.00 389 ILE A CA 1
ATOM 3327 C C . ILE A 1 389 ? 6.610 10.808 15.458 1.00 87.00 389 ILE A C 1
ATOM 3329 O O . ILE A 1 389 ? 5.586 11.317 15.005 1.00 87.00 389 ILE A O 1
ATOM 3333 N N . ASN A 1 390 ? 7.092 11.152 16.653 1.00 84.06 390 ASN A N 1
ATOM 3334 C CA . ASN A 1 390 ? 6.410 12.129 17.494 1.00 84.06 390 ASN A CA 1
ATOM 3335 C C . ASN A 1 390 ? 6.339 13.507 16.815 1.00 84.06 390 ASN A C 1
ATOM 3337 O O . ASN A 1 390 ? 5.312 14.183 16.899 1.00 84.06 390 ASN A O 1
ATOM 3341 N N . ASN A 1 391 ? 7.397 13.875 16.088 1.00 84.75 391 ASN A N 1
ATOM 3342 C CA . ASN A 1 391 ? 7.485 15.122 15.330 1.00 84.75 391 ASN A CA 1
ATOM 3343 C C . ASN A 1 391 ? 6.852 15.044 13.929 1.00 84.75 391 ASN A C 1
ATOM 3345 O O . ASN A 1 391 ? 6.615 16.081 13.310 1.00 84.75 391 ASN A O 1
ATOM 3349 N N . SER A 1 392 ? 6.542 13.840 13.443 1.00 86.00 392 SER A N 1
ATOM 3350 C CA . SER A 1 392 ? 5.935 13.622 12.134 1.00 86.00 392 SER A CA 1
ATOM 3351 C C . SER A 1 392 ? 4.486 14.104 12.086 1.00 86.00 392 SER A C 1
ATOM 3353 O O . SER A 1 392 ? 3.678 13.836 12.991 1.00 86.00 392 SER A O 1
ATOM 3355 N N . LYS A 1 393 ? 4.130 14.773 10.985 1.00 84.06 393 LYS A N 1
ATOM 3356 C CA . LYS A 1 393 ? 2.739 15.107 10.656 1.00 84.06 393 LYS A CA 1
ATOM 3357 C C . LYS A 1 393 ? 1.985 13.899 10.108 1.00 84.06 393 LYS A C 1
ATOM 3359 O O . LYS A 1 393 ? 0.767 13.850 10.252 1.00 84.06 393 LYS A O 1
ATOM 3364 N N . ASN A 1 394 ? 2.686 12.931 9.515 1.00 81.81 394 ASN A N 1
ATOM 3365 C CA . ASN A 1 394 ? 2.090 11.775 8.853 1.00 81.81 394 ASN A CA 1
ATOM 3366 C C . ASN A 1 394 ? 2.440 10.454 9.553 1.00 81.81 394 ASN A C 1
ATOM 3368 O O . ASN A 1 394 ? 3.060 9.553 8.984 1.00 81.81 394 ASN A O 1
ATOM 3372 N N . LYS A 1 395 ? 2.017 10.325 10.816 1.00 84.44 395 LYS A N 1
ATOM 3373 C CA . LYS A 1 395 ? 2.395 9.198 11.683 1.00 84.44 395 LYS A CA 1
ATOM 3374 C C . LYS A 1 395 ? 1.969 7.835 11.133 1.00 84.44 395 LYS A C 1
ATOM 3376 O O . LYS A 1 395 ? 2.635 6.843 11.416 1.00 84.44 395 LYS A O 1
ATOM 3381 N N . ILE A 1 396 ? 0.910 7.771 10.328 1.00 80.50 396 ILE A N 1
ATOM 3382 C CA . ILE A 1 396 ? 0.369 6.539 9.732 1.00 80.50 396 ILE A CA 1
ATOM 3383 C C . ILE A 1 396 ? 1.397 5.720 8.930 1.00 80.50 396 ILE A C 1
ATOM 3385 O O . ILE A 1 396 ? 1.314 4.494 8.883 1.00 80.50 396 ILE A O 1
ATOM 3389 N N . GLN A 1 397 ? 2.394 6.383 8.339 1.00 78.88 397 GLN A N 1
ATOM 3390 C CA . GLN A 1 397 ? 3.414 5.774 7.480 1.00 78.88 397 GLN A CA 1
ATOM 3391 C C . GLN A 1 397 ? 4.322 4.789 8.225 1.00 78.88 397 GLN A C 1
ATOM 3393 O O . GLN A 1 397 ? 4.890 3.873 7.635 1.00 78.88 397 GLN A O 1
ATOM 3398 N N . PHE A 1 398 ? 4.434 4.939 9.543 1.00 82.19 398 PHE A N 1
ATOM 3399 C CA . PHE A 1 398 ? 5.316 4.120 10.370 1.00 82.19 398 PHE A CA 1
ATOM 3400 C C . PHE A 1 398 ? 4.680 2.804 10.825 1.00 82.19 398 PHE A C 1
ATOM 3402 O O . PHE A 1 398 ? 5.403 1.913 11.272 1.00 82.19 398 PHE A O 1
ATOM 3409 N N . ILE A 1 399 ? 3.355 2.651 10.691 1.00 78.44 399 ILE A N 1
ATOM 3410 C CA . ILE A 1 399 ? 2.614 1.463 11.150 1.00 78.44 399 ILE A CA 1
ATOM 3411 C C . ILE A 1 399 ? 3.229 0.201 10.549 1.00 78.44 399 ILE A C 1
ATOM 3413 O O . ILE A 1 399 ? 3.670 -0.685 11.276 1.00 78.44 399 ILE A O 1
ATOM 3417 N N . ASN A 1 400 ? 3.351 0.148 9.224 1.00 73.50 400 ASN A N 1
ATOM 3418 C CA . ASN A 1 400 ? 3.860 -1.029 8.520 1.00 73.50 400 ASN A CA 1
ATOM 3419 C C . ASN A 1 400 ? 5.253 -1.457 8.974 1.00 73.50 400 ASN A C 1
ATOM 3421 O O . ASN A 1 400 ? 5.543 -2.649 9.016 1.00 73.50 400 ASN A O 1
ATOM 3425 N N . ILE A 1 401 ? 6.117 -0.494 9.281 1.00 76.81 401 ILE A N 1
ATOM 3426 C CA . ILE A 1 401 ? 7.503 -0.753 9.671 1.00 76.81 401 ILE A CA 1
ATOM 3427 C C . ILE A 1 401 ? 7.555 -1.255 11.109 1.00 76.81 401 ILE A C 1
ATOM 3429 O O . ILE A 1 401 ? 8.132 -2.306 11.371 1.00 76.81 401 ILE A O 1
ATOM 3433 N N . LEU A 1 402 ? 6.871 -0.577 12.031 1.00 78.62 402 LEU A N 1
ATOM 3434 C CA . LEU A 1 402 ? 6.860 -0.971 13.440 1.00 78.62 402 LEU A CA 1
ATOM 3435 C C . LEU A 1 402 ? 6.225 -2.348 13.662 1.00 78.62 402 LEU A C 1
ATOM 3437 O O . LEU A 1 402 ? 6.666 -3.104 14.527 1.00 78.62 402 LEU A O 1
ATOM 3441 N N . PHE A 1 403 ? 5.209 -2.693 12.870 1.00 75.94 403 PHE A N 1
ATOM 3442 C CA . PHE A 1 403 ? 4.560 -4.001 12.933 1.00 75.94 403 PHE A CA 1
ATOM 3443 C C . PHE A 1 403 ? 5.369 -5.127 12.270 1.00 75.94 403 PHE A C 1
ATOM 3445 O O . PHE A 1 403 ? 5.120 -6.290 12.570 1.00 75.94 403 PHE A O 1
ATOM 3452 N N . ARG A 1 404 ? 6.354 -4.833 11.408 1.00 71.31 404 ARG A N 1
ATOM 3453 C CA . ARG A 1 404 ? 7.237 -5.868 10.835 1.00 71.31 404 ARG A CA 1
ATOM 3454 C C . ARG A 1 404 ? 8.248 -6.409 11.846 1.00 71.31 404 ARG A C 1
ATOM 3456 O O . ARG A 1 404 ? 8.518 -7.606 11.828 1.00 71.31 404 ARG A O 1
ATOM 3463 N N . ASP A 1 405 ? 8.769 -5.553 12.727 1.00 63.09 405 ASP A N 1
ATOM 3464 C CA . ASP A 1 405 ? 9.917 -5.881 13.591 1.00 63.09 405 ASP A CA 1
ATOM 3465 C C . ASP A 1 405 ? 9.591 -6.019 15.094 1.00 63.09 405 ASP A C 1
ATOM 3467 O O . ASP A 1 405 ? 10.477 -6.214 15.919 1.00 63.09 405 ASP A O 1
ATOM 3471 N N . MET A 1 406 ? 8.298 -6.031 15.435 1.00 66.38 406 MET A N 1
ATOM 3472 C CA . MET A 1 406 ? 7.688 -6.680 16.609 1.00 66.38 406 MET A CA 1
ATOM 3473 C C . MET A 1 406 ? 8.448 -6.587 17.941 1.00 66.38 406 MET A C 1
ATOM 3475 O O . MET A 1 406 ? 8.850 -7.588 18.538 1.00 66.38 406 MET A O 1
ATOM 3479 N N . ASN A 1 407 ? 8.487 -5.381 18.502 1.00 75.88 407 ASN A N 1
ATOM 3480 C CA . ASN A 1 407 ? 8.652 -5.194 19.939 1.00 75.88 407 ASN A CA 1
ATOM 3481 C C . ASN A 1 407 ? 7.467 -4.382 20.478 1.00 75.88 407 ASN A C 1
ATOM 3483 O O . ASN A 1 407 ? 7.287 -3.203 20.163 1.00 75.88 407 ASN A O 1
ATOM 3487 N N . LEU A 1 408 ? 6.658 -5.034 21.323 1.00 80.31 408 LEU A N 1
ATOM 3488 C CA . LEU A 1 408 ? 5.454 -4.465 21.943 1.00 80.31 408 LEU A CA 1
ATOM 3489 C C . LEU A 1 408 ? 5.728 -3.149 22.684 1.00 80.31 408 LEU A C 1
ATOM 3491 O O . LEU A 1 408 ? 4.829 -2.333 22.846 1.00 80.31 408 LEU A O 1
ATOM 3495 N N . SER A 1 409 ? 6.965 -2.908 23.123 1.00 81.62 409 SER A N 1
ATOM 3496 C CA . SER A 1 409 ? 7.362 -1.649 23.756 1.00 81.62 409 SER A CA 1
ATOM 3497 C C . SER A 1 409 ? 7.317 -0.465 22.802 1.00 81.62 409 SER A C 1
ATOM 3499 O O . SER A 1 409 ? 6.742 0.560 23.159 1.00 81.62 409 SER A O 1
ATOM 3501 N N . TYR A 1 410 ? 7.856 -0.613 21.593 1.00 82.12 410 TYR A N 1
ATOM 3502 C CA . TYR A 1 410 ? 7.813 0.452 20.593 1.00 82.12 410 TYR A CA 1
ATOM 3503 C C . TYR A 1 410 ? 6.400 0.640 20.057 1.00 82.12 410 TYR A C 1
ATOM 3505 O O . TYR A 1 410 ? 5.968 1.776 19.904 1.00 82.12 410 TYR A O 1
ATOM 3513 N N . LEU A 1 411 ? 5.641 -0.445 19.866 1.00 86.50 411 LEU A N 1
ATOM 3514 C CA . LEU A 1 411 ? 4.230 -0.349 19.479 1.00 86.50 411 LEU A CA 1
ATOM 3515 C C . LEU A 1 411 ? 3.384 0.361 20.546 1.00 86.50 411 LEU A C 1
ATOM 3517 O O . LEU A 1 411 ? 2.520 1.164 20.206 1.00 86.50 411 LEU A O 1
ATOM 3521 N N . TYR A 1 412 ? 3.649 0.112 21.831 1.00 85.19 412 TYR A N 1
ATOM 3522 C CA . TYR A 1 412 ? 2.997 0.821 22.932 1.00 85.19 412 TYR A CA 1
ATOM 3523 C C . TYR A 1 412 ? 3.332 2.320 22.920 1.00 85.19 412 TYR A C 1
ATOM 3525 O O . TYR A 1 412 ? 2.428 3.152 22.996 1.00 85.19 412 TYR A O 1
ATOM 3533 N N . LEU A 1 413 ? 4.615 2.677 22.779 1.00 84.69 413 LEU A N 1
ATOM 3534 C CA . LEU A 1 413 ? 5.051 4.077 22.695 1.00 84.69 413 LEU A CA 1
ATOM 3535 C C . LEU A 1 413 ? 4.473 4.772 21.459 1.00 84.69 413 LEU A C 1
ATOM 3537 O O . LEU A 1 413 ? 4.003 5.900 21.551 1.00 84.69 413 LEU A O 1
ATOM 3541 N N . TYR A 1 414 ? 4.427 4.074 20.330 1.00 87.12 414 TYR A N 1
ATOM 3542 C CA . TYR A 1 414 ? 3.807 4.548 19.103 1.00 87.12 414 TYR A CA 1
ATOM 3543 C C . TYR A 1 414 ? 2.303 4.795 19.261 1.00 87.12 414 TYR A C 1
ATOM 3545 O O . TYR A 1 414 ? 1.797 5.845 18.885 1.00 87.12 414 TYR A O 1
ATOM 3553 N N . LEU A 1 415 ? 1.569 3.880 19.894 1.00 86.19 415 LEU A N 1
ATOM 3554 C CA . LEU A 1 415 ? 0.147 4.090 20.156 1.00 86.19 415 LEU A CA 1
ATOM 3555 C C . LEU A 1 415 ? -0.097 5.325 21.046 1.00 86.19 415 LEU A C 1
ATOM 3557 O O . LEU A 1 415 ? -1.090 6.027 20.862 1.00 86.19 415 LEU A O 1
ATOM 3561 N N . ILE A 1 416 ? 0.826 5.642 21.964 1.00 83.62 416 ILE A N 1
ATOM 3562 C CA . ILE A 1 416 ? 0.778 6.890 22.739 1.00 83.62 416 ILE A CA 1
ATOM 3563 C C . ILE A 1 416 ? 0.983 8.120 21.842 1.00 83.62 416 ILE A C 1
ATOM 3565 O O . ILE A 1 416 ? 0.307 9.127 22.057 1.00 83.62 416 ILE A O 1
ATOM 3569 N N . THR A 1 417 ? 1.871 8.073 20.841 1.00 82.56 417 THR A N 1
ATOM 3570 C CA . THR A 1 417 ? 2.083 9.213 19.923 1.00 82.56 417 THR A CA 1
ATOM 3571 C C . THR A 1 417 ? 0.912 9.430 18.963 1.00 82.56 417 THR A C 1
ATOM 3573 O O . THR A 1 417 ? 0.704 10.552 18.503 1.00 82.56 417 THR A O 1
ATOM 3576 N N . LEU A 1 418 ? 0.113 8.393 18.688 1.00 79.44 418 LEU A N 1
ATOM 3577 C CA . LEU A 1 418 ? -1.087 8.472 17.848 1.00 79.44 418 LEU A CA 1
ATOM 3578 C C . LEU A 1 418 ? -2.327 9.020 18.561 1.00 79.44 418 LEU A C 1
ATOM 3580 O O . LEU A 1 418 ? -3.356 9.220 17.917 1.00 79.44 418 LEU A O 1
ATOM 3584 N N . LYS A 1 419 ? -2.260 9.251 19.875 1.00 72.31 419 LYS A N 1
ATOM 3585 C CA . LYS A 1 419 ? -3.453 9.401 20.715 1.00 72.31 419 LYS A CA 1
ATOM 3586 C C . LYS A 1 419 ? -4.428 10.511 20.284 1.00 72.31 419 LYS A C 1
ATOM 3588 O O . LYS A 1 419 ? -5.627 10.409 20.518 1.00 72.31 419 LYS A O 1
ATOM 3593 N N . ASP A 1 420 ? -3.917 11.553 19.638 1.00 69.94 420 ASP A N 1
ATOM 3594 C CA . ASP A 1 420 ? -4.703 12.719 19.239 1.00 69.94 420 ASP A CA 1
ATOM 3595 C C . ASP A 1 420 ? -5.296 12.583 17.815 1.00 69.94 420 ASP A C 1
ATOM 3597 O O . ASP A 1 420 ? -6.074 13.434 17.388 1.00 69.94 420 ASP A O 1
ATOM 3601 N N . ASN A 1 421 ? -4.973 11.506 17.078 1.00 72.44 421 ASN A N 1
ATOM 3602 C CA . ASN A 1 421 ? -5.471 11.240 15.725 1.00 72.44 421 ASN A CA 1
ATOM 3603 C C . ASN A 1 421 ? -6.236 9.907 15.646 1.00 72.44 421 ASN A C 1
ATOM 3605 O O . ASN A 1 421 ? -5.667 8.838 15.417 1.00 72.44 421 ASN A O 1
ATOM 3609 N N . HIS A 1 422 ? -7.564 9.982 15.773 1.00 68.50 422 HIS A N 1
ATOM 3610 C CA . HIS A 1 422 ? -8.457 8.817 15.741 1.00 68.50 422 HIS A CA 1
ATOM 3611 C C . HIS A 1 422 ? -8.329 7.962 14.478 1.00 68.50 422 HIS A C 1
ATOM 3613 O O . HIS A 1 422 ? -8.491 6.742 14.557 1.00 68.50 422 HIS A O 1
ATOM 3619 N N . LYS A 1 423 ? -8.030 8.586 13.329 1.00 71.38 423 LYS A N 1
ATOM 3620 C CA . LYS A 1 423 ? -7.803 7.866 12.078 1.00 71.38 423 LYS A CA 1
ATOM 3621 C C . LYS A 1 423 ? -6.605 6.944 12.262 1.00 71.38 423 LYS A C 1
ATOM 3623 O O . LYS A 1 423 ? -6.786 5.738 12.203 1.00 71.38 423 LYS A O 1
ATOM 3628 N N . ASP A 1 424 ? -5.432 7.477 12.586 1.00 76.00 424 ASP A N 1
ATOM 3629 C CA . ASP A 1 424 ? -4.201 6.688 12.733 1.00 76.00 424 ASP A CA 1
ATOM 3630 C C . ASP A 1 424 ? -4.328 5.592 13.801 1.00 76.00 424 ASP A C 1
ATOM 3632 O O . ASP A 1 424 ? -3.831 4.482 13.610 1.00 76.00 424 ASP A O 1
ATOM 3636 N N . VAL A 1 425 ? -5.056 5.858 14.893 1.00 76.12 425 VAL A N 1
ATOM 3637 C CA . VAL A 1 425 ? -5.373 4.827 15.890 1.00 76.12 425 VAL A CA 1
ATOM 3638 C C . VAL A 1 425 ? -6.186 3.696 15.267 1.00 76.12 425 VAL A C 1
ATOM 3640 O O . VAL A 1 425 ? -5.832 2.538 15.453 1.00 76.12 425 VAL A O 1
ATOM 3643 N N . LEU A 1 426 ? -7.240 3.979 14.496 1.00 71.81 426 LEU A N 1
ATOM 3644 C CA . LEU A 1 426 ? -8.003 2.929 13.815 1.00 71.81 426 LEU A CA 1
ATOM 3645 C C . LEU A 1 426 ? -7.096 2.068 12.920 1.00 71.81 426 LEU A C 1
ATOM 3647 O O . LEU A 1 426 ? -7.212 0.841 12.951 1.00 71.81 426 LEU A O 1
ATOM 3651 N N . TYR A 1 427 ? -6.169 2.690 12.178 1.00 72.81 427 TYR A N 1
ATOM 3652 C CA . TYR A 1 427 ? -5.170 1.954 11.395 1.00 72.81 427 TYR A CA 1
ATOM 3653 C C . TYR A 1 427 ? -4.347 1.045 12.309 1.00 72.81 427 TYR A C 1
ATOM 3655 O O . TYR A 1 427 ? -4.277 -0.153 12.061 1.00 72.81 427 TYR A O 1
ATOM 3663 N N . PHE A 1 428 ? -3.793 1.574 13.399 1.00 79.31 428 PHE A N 1
ATOM 3664 C CA . PHE A 1 428 ? -3.020 0.787 14.355 1.00 79.31 428 PHE A CA 1
ATOM 3665 C C . PHE A 1 428 ? -3.798 -0.432 14.873 1.00 79.31 428 PHE A C 1
ATOM 3667 O O . PHE A 1 428 ? -3.275 -1.543 14.892 1.00 79.31 428 PHE A O 1
ATOM 3674 N N . VAL A 1 429 ? -5.064 -0.240 15.253 1.00 76.81 429 VAL A N 1
ATOM 3675 C CA . VAL A 1 429 ? -5.923 -1.281 15.834 1.00 76.81 429 VAL A CA 1
ATOM 3676 C C . VAL A 1 429 ? -6.168 -2.432 14.864 1.00 76.81 429 VAL A C 1
ATOM 3678 O O . VAL A 1 429 ? -6.131 -3.591 15.276 1.00 76.81 429 VAL A O 1
ATOM 3681 N N . VAL A 1 430 ? -6.386 -2.131 13.581 1.00 72.69 430 VAL A N 1
ATOM 3682 C CA . VAL A 1 430 ? -6.567 -3.154 12.540 1.00 72.69 430 VAL A CA 1
ATOM 3683 C C . VAL A 1 430 ? -5.343 -4.064 12.445 1.00 72.69 430 VAL A C 1
ATOM 3685 O O . VAL A 1 430 ? -5.499 -5.283 12.418 1.00 72.69 430 VAL A O 1
ATOM 3688 N N . TYR A 1 431 ? -4.133 -3.495 12.432 1.00 73.81 431 TYR A N 1
ATOM 3689 C CA . TYR A 1 431 ? -2.900 -4.290 12.390 1.00 73.81 431 TYR A CA 1
ATOM 3690 C C . TYR A 1 431 ? -2.713 -5.066 13.686 1.00 73.81 431 TYR A C 1
ATOM 3692 O O . TYR A 1 431 ? -2.456 -6.265 13.656 1.00 73.81 431 TYR A O 1
ATOM 3700 N N . PHE A 1 432 ? -2.908 -4.392 14.816 1.00 79.50 432 PHE A N 1
ATOM 3701 C CA . PHE A 1 432 ? -2.673 -4.950 16.137 1.00 79.50 432 PHE A CA 1
ATOM 3702 C C . PHE A 1 432 ? -3.535 -6.178 16.439 1.00 79.50 432 PHE A C 1
ATOM 3704 O O . PHE A 1 432 ? -3.014 -7.173 16.929 1.00 79.50 432 PHE A O 1
ATOM 3711 N N . ILE A 1 433 ? -4.827 -6.135 16.098 1.00 73.00 433 ILE A N 1
ATOM 3712 C CA . ILE A 1 433 ? -5.770 -7.242 16.322 1.00 73.00 433 ILE A CA 1
ATOM 3713 C C . ILE A 1 433 ? -5.456 -8.460 15.442 1.00 73.00 433 ILE A C 1
ATOM 3715 O O . ILE A 1 433 ? -5.724 -9.591 15.838 1.00 73.00 433 ILE A O 1
ATOM 3719 N N . ASN A 1 434 ? -4.925 -8.246 14.239 1.00 69.44 434 ASN A N 1
ATOM 3720 C CA . ASN A 1 434 ? -4.652 -9.327 13.291 1.00 69.44 434 ASN A CA 1
ATOM 3721 C C . ASN A 1 434 ? -3.312 -10.034 13.551 1.00 69.44 434 ASN A C 1
ATOM 3723 O O . ASN A 1 434 ? -2.996 -11.005 12.865 1.00 69.44 434 ASN A O 1
ATOM 3727 N N . MET A 1 435 ? -2.512 -9.546 14.497 1.00 69.38 435 MET A N 1
ATOM 3728 C CA . MET A 1 435 ? -1.212 -10.121 14.810 1.00 69.38 435 MET A CA 1
ATOM 3729 C C . MET A 1 435 ? -1.313 -11.220 15.864 1.00 69.38 435 MET A C 1
ATOM 3731 O O . MET A 1 435 ? -1.966 -11.060 16.893 1.00 69.38 435 MET A O 1
ATOM 3735 N N . ASP A 1 436 ? -0.605 -12.322 15.619 1.00 62.78 436 ASP A N 1
ATOM 3736 C CA . ASP A 1 436 ? -0.503 -13.448 16.545 1.00 62.78 436 ASP A CA 1
ATOM 3737 C C . ASP A 1 436 ? 0.571 -13.156 17.605 1.00 62.78 436 ASP A C 1
ATOM 3739 O O . ASP A 1 436 ? 1.724 -13.590 17.523 1.00 62.78 436 ASP A O 1
ATOM 3743 N N . PHE A 1 437 ? 0.223 -12.316 18.578 1.00 65.00 437 PHE A N 1
ATOM 3744 C CA . PHE A 1 437 ? 1.070 -12.104 19.744 1.00 65.00 437 PHE A CA 1
ATOM 3745 C C . PHE A 1 437 ? 0.830 -13.215 20.765 1.00 65.00 437 PHE A C 1
ATOM 3747 O O . PHE A 1 437 ? -0.304 -13.477 21.164 1.00 65.00 437 PHE A O 1
ATOM 3754 N N . ARG A 1 438 ? 1.913 -13.804 21.292 1.00 59.97 438 ARG A N 1
ATOM 3755 C CA . ARG A 1 438 ? 1.822 -14.576 22.541 1.00 59.97 438 ARG A CA 1
ATOM 3756 C C . ARG A 1 438 ? 1.214 -13.673 23.617 1.00 59.97 438 ARG A C 1
ATOM 3758 O O . ARG A 1 438 ? 1.662 -12.534 23.766 1.00 59.97 438 ARG A O 1
ATOM 3765 N N . ASN A 1 439 ? 0.226 -14.191 24.351 1.00 58.28 439 ASN A N 1
ATOM 3766 C CA . ASN A 1 439 ? -0.496 -13.502 25.428 1.00 58.28 439 ASN A CA 1
ATOM 3767 C C . ASN A 1 439 ? 0.478 -12.928 26.467 1.00 58.28 439 ASN A C 1
ATOM 3769 O O . ASN A 1 439 ? 0.861 -13.595 27.423 1.00 58.28 439 ASN A O 1
ATOM 3773 N N . THR A 1 440 ? 0.900 -11.687 26.260 1.00 69.19 440 THR A N 1
ATOM 3774 C CA . THR A 1 440 ? 1.764 -10.939 27.171 1.00 69.19 440 THR A CA 1
ATOM 3775 C C . THR A 1 440 ? 0.947 -9.820 27.797 1.00 69.19 440 THR A C 1
ATOM 3777 O O . THR A 1 440 ? 0.058 -9.255 27.158 1.00 69.19 440 THR A O 1
ATOM 3780 N N . GLU A 1 441 ? 1.271 -9.468 29.040 1.00 72.69 441 GLU A N 1
ATOM 3781 C CA . GLU A 1 441 ? 0.632 -8.374 29.786 1.00 72.69 441 GLU A CA 1
ATOM 3782 C C . GLU A 1 441 ? 0.540 -7.089 28.944 1.00 72.69 441 GLU A C 1
ATOM 3784 O O . GLU A 1 441 ? -0.507 -6.453 28.869 1.00 72.69 441 GLU A O 1
ATOM 3789 N N . LYS A 1 442 ? 1.609 -6.782 28.201 1.00 76.81 442 LYS A N 1
ATOM 3790 C CA . LYS A 1 442 ? 1.730 -5.592 27.354 1.00 76.81 442 LYS A CA 1
ATOM 3791 C C . LYS A 1 442 ? 0.791 -5.587 26.143 1.00 76.81 442 LYS A C 1
ATOM 3793 O O . LYS A 1 442 ? 0.258 -4.537 25.792 1.00 76.81 442 LYS A O 1
ATOM 3798 N N . TYR A 1 443 ? 0.556 -6.748 25.525 1.00 78.88 443 TYR A N 1
ATOM 3799 C CA . TYR A 1 443 ? -0.433 -6.881 24.449 1.00 78.88 443 TYR A CA 1
ATOM 3800 C C . TYR A 1 443 ? -1.830 -6.527 24.970 1.00 78.88 443 TYR A C 1
ATOM 3802 O O . TYR A 1 443 ? -2.561 -5.734 24.373 1.00 78.88 443 TYR A O 1
ATOM 3810 N N . PHE A 1 444 ? -2.167 -7.054 26.146 1.00 77.56 444 PHE A N 1
ATOM 3811 C CA . PHE A 1 444 ? -3.448 -6.792 26.776 1.00 77.56 444 PHE A CA 1
ATOM 3812 C C . PHE A 1 444 ? -3.574 -5.337 27.276 1.00 77.56 444 PHE A C 1
ATOM 3814 O O . PHE A 1 444 ? -4.614 -4.718 27.060 1.00 77.56 444 PHE A O 1
ATOM 3821 N N . GLU A 1 445 ? -2.514 -4.733 27.830 1.00 79.31 445 GLU A N 1
ATOM 3822 C CA . GLU A 1 445 ? -2.470 -3.297 28.176 1.00 79.31 445 GLU A CA 1
ATOM 3823 C C . GLU A 1 445 ? -2.789 -2.407 26.970 1.00 79.31 445 GLU A C 1
ATOM 3825 O O . GLU A 1 445 ? -3.584 -1.472 27.072 1.00 79.31 445 GLU A O 1
ATOM 3830 N N . MET A 1 446 ? -2.215 -2.714 25.808 1.00 82.69 446 MET A N 1
ATOM 3831 C CA . MET A 1 446 ? -2.477 -1.971 24.578 1.00 82.69 446 MET A CA 1
ATOM 3832 C C . MET A 1 446 ? -3.920 -2.137 24.097 1.00 82.69 446 MET A C 1
ATOM 3834 O O . MET A 1 446 ? -4.542 -1.135 23.743 1.00 82.69 446 MET A O 1
ATOM 3838 N N . LEU A 1 447 ? -4.488 -3.353 24.135 1.00 81.50 447 LEU A N 1
ATOM 3839 C CA . LEU A 1 447 ? -5.912 -3.574 23.834 1.00 81.50 447 LEU A CA 1
ATOM 3840 C C . LEU A 1 447 ? -6.807 -2.716 24.736 1.00 81.50 447 LEU A C 1
ATOM 3842 O O . LEU A 1 447 ? -7.769 -2.113 24.258 1.00 81.50 447 LEU A O 1
ATOM 3846 N N . MET A 1 448 ? -6.484 -2.629 26.029 1.00 80.38 448 MET A N 1
ATOM 3847 C CA . MET A 1 448 ? -7.241 -1.820 26.986 1.00 80.38 448 MET A CA 1
ATOM 3848 C C . MET A 1 448 ? -7.077 -0.325 26.726 1.00 80.38 448 MET A C 1
ATOM 3850 O O . MET A 1 448 ? -8.070 0.405 26.717 1.00 80.38 448 MET A O 1
ATOM 3854 N N . MET A 1 449 ? -5.856 0.133 26.448 1.00 80.06 449 MET A N 1
ATOM 3855 C CA . MET A 1 449 ? -5.592 1.525 26.090 1.00 80.06 449 MET A CA 1
ATOM 3856 C C . MET A 1 449 ? -6.373 1.923 24.833 1.00 80.06 449 MET A C 1
ATOM 3858 O O . MET A 1 449 ? -7.005 2.980 24.820 1.00 80.06 449 MET A O 1
ATOM 3862 N N . ILE A 1 450 ? -6.415 1.039 23.827 1.00 79.19 450 ILE A N 1
ATOM 3863 C CA . ILE A 1 450 ? -7.244 1.206 22.632 1.00 79.19 450 ILE A CA 1
ATOM 3864 C C . ILE A 1 450 ? -8.715 1.356 23.012 1.00 79.19 450 ILE A C 1
ATOM 3866 O O . ILE A 1 450 ? -9.379 2.324 22.639 1.00 79.19 450 ILE A O 1
ATOM 3870 N N . TYR A 1 451 ? -9.216 0.376 23.760 1.00 76.56 451 TYR A N 1
ATOM 3871 C CA . TYR A 1 451 ? -10.623 0.241 24.098 1.00 76.56 451 TYR A CA 1
ATOM 3872 C C . TYR A 1 451 ? -11.164 1.430 24.910 1.00 76.56 451 TYR A C 1
ATOM 3874 O O . TYR A 1 451 ? -12.301 1.877 24.689 1.00 76.56 451 TYR A O 1
ATOM 3882 N N . PHE A 1 452 ? -10.350 1.945 25.836 1.00 73.00 452 PHE A N 1
ATOM 3883 C CA . PHE A 1 452 ? -10.717 3.032 26.735 1.00 73.00 452 PHE A CA 1
ATOM 3884 C C . PHE A 1 452 ? -10.430 4.420 26.162 1.00 73.00 452 PHE A C 1
ATOM 3886 O O . PHE A 1 452 ? -11.345 5.232 26.130 1.00 73.00 452 PHE A O 1
ATOM 3893 N N . MET A 1 453 ? -9.220 4.720 25.679 1.00 70.19 453 MET A N 1
ATOM 3894 C CA . MET A 1 453 ? -8.879 6.111 25.331 1.00 70.19 453 MET A CA 1
ATOM 3895 C C . MET A 1 453 ? -9.491 6.589 24.020 1.00 70.19 453 MET A C 1
ATOM 3897 O O . MET A 1 453 ? -9.797 7.770 23.889 1.00 70.19 453 MET A O 1
ATOM 3901 N N . PHE A 1 454 ? -9.662 5.703 23.038 1.00 63.44 454 PHE A N 1
ATOM 3902 C CA . PHE A 1 454 ? -9.867 6.161 21.660 1.00 63.44 454 PHE A CA 1
ATOM 3903 C C . PHE A 1 454 ? -11.280 5.998 21.134 1.00 63.44 454 PHE A C 1
ATOM 3905 O O . PHE A 1 454 ? -11.579 6.508 20.059 1.00 63.44 454 PHE A O 1
ATOM 3912 N N . ILE A 1 455 ? -12.164 5.327 21.874 1.00 57.19 455 ILE A N 1
ATOM 3913 C CA . ILE A 1 455 ? -13.464 4.907 21.340 1.00 57.19 455 ILE A CA 1
ATOM 3914 C C . ILE A 1 455 ? -14.645 5.651 22.000 1.00 57.19 455 ILE A C 1
ATOM 3916 O O . ILE A 1 455 ? -15.802 5.247 21.906 1.00 57.19 455 ILE A O 1
ATOM 3920 N N . GLU A 1 456 ? -14.414 6.767 22.693 1.00 52.84 456 GLU A N 1
ATOM 3921 C CA . GLU A 1 456 ? -15.517 7.617 23.189 1.00 52.84 456 GLU A CA 1
ATOM 3922 C C . GLU A 1 456 ? -16.274 8.363 22.067 1.00 52.84 456 GLU A C 1
ATOM 3924 O O . GLU A 1 456 ? -17.334 8.935 22.312 1.00 52.84 456 GLU A O 1
ATOM 3929 N N . VAL A 1 457 ? -15.780 8.304 20.826 1.00 51.62 457 VAL A N 1
ATOM 3930 C CA . VAL A 1 457 ? -16.350 8.976 19.652 1.00 51.62 457 VAL A CA 1
ATOM 3931 C C . VAL A 1 457 ? -17.517 8.174 19.055 1.00 51.62 457 VAL A C 1
ATOM 3933 O O . VAL A 1 457 ? -17.489 6.943 18.996 1.00 51.62 457 VAL A O 1
ATOM 3936 N N . GLU A 1 458 ? -18.540 8.866 18.539 1.00 53.06 458 GLU A N 1
ATOM 3937 C CA . GLU A 1 458 ? -19.658 8.283 17.774 1.00 53.06 458 GLU A CA 1
ATOM 3938 C C . GLU A 1 458 ? -19.240 7.734 16.385 1.00 53.06 458 GLU A C 1
ATOM 3940 O O . GLU A 1 458 ? -20.012 7.812 15.425 1.00 53.06 458 GLU A O 1
ATOM 3945 N N . ASP A 1 459 ? -18.015 7.237 16.239 1.00 53.03 459 ASP A N 1
ATOM 3946 C CA . ASP A 1 459 ? -17.484 6.672 15.002 1.00 53.03 459 ASP A CA 1
ATOM 3947 C C . ASP A 1 459 ? -17.768 5.169 14.957 1.00 53.03 459 ASP A C 1
ATOM 3949 O O . ASP A 1 459 ? -17.392 4.417 15.861 1.00 53.03 459 ASP A O 1
ATOM 3953 N N . ILE A 1 460 ? -18.435 4.718 13.897 1.00 53.38 460 ILE A N 1
ATOM 3954 C CA . ILE A 1 460 ? -18.831 3.322 13.767 1.00 53.38 460 ILE A CA 1
ATOM 3955 C C . ILE A 1 460 ? -17.643 2.362 13.640 1.00 53.38 460 ILE A C 1
ATOM 3957 O O . ILE A 1 460 ? -17.697 1.252 14.166 1.00 53.38 460 ILE A O 1
ATOM 3961 N N . TYR A 1 461 ? -16.561 2.767 12.979 1.00 54.91 461 TYR A N 1
ATOM 3962 C CA . TYR A 1 461 ? -15.417 1.899 12.718 1.00 54.91 461 TYR A CA 1
ATOM 3963 C C . TYR A 1 461 ? -14.676 1.590 14.012 1.00 54.91 461 TYR A C 1
ATOM 3965 O O . TYR A 1 461 ? -14.256 0.453 14.256 1.00 54.91 461 TYR A O 1
ATOM 3973 N N . LEU A 1 462 ? -14.608 2.583 14.897 1.00 58.19 462 LEU A N 1
ATOM 3974 C CA . LEU A 1 462 ? -14.089 2.400 16.242 1.00 58.19 462 LEU A CA 1
ATOM 3975 C C . LEU A 1 462 ? -15.038 1.530 17.088 1.00 58.19 462 LEU A C 1
ATOM 3977 O O . LEU A 1 462 ? -14.561 0.652 17.808 1.00 58.19 462 LEU A O 1
ATOM 3981 N N . GLN A 1 463 ? -16.368 1.659 16.950 1.00 56.09 463 GLN A N 1
ATOM 3982 C CA . GLN A 1 463 ? -17.312 0.740 17.617 1.00 56.09 463 GLN A CA 1
ATOM 3983 C C . GLN A 1 463 ? -17.173 -0.714 17.127 1.00 56.09 463 GLN A C 1
ATOM 3985 O O . GLN A 1 463 ? -17.161 -1.631 17.945 1.00 56.09 463 GLN A O 1
ATOM 3990 N N . MET A 1 464 ? -17.002 -0.959 15.822 1.00 57.69 464 MET A N 1
ATOM 3991 C CA . MET A 1 464 ? -16.725 -2.309 15.301 1.00 57.69 464 MET A CA 1
ATOM 3992 C C . MET A 1 464 ? -15.398 -2.854 15.838 1.00 57.69 464 MET A C 1
ATOM 3994 O O . MET A 1 464 ? -15.294 -4.031 16.192 1.00 57.69 464 MET A O 1
ATOM 3998 N N . SER A 1 465 ? -14.393 -1.987 15.958 1.00 62.19 465 SER A N 1
ATOM 3999 C CA . SER A 1 465 ? -13.104 -2.348 16.546 1.00 62.19 465 SER A CA 1
ATOM 4000 C C . SER A 1 465 ? -13.239 -2.750 18.019 1.00 62.19 465 SER A C 1
ATOM 4002 O O . SER A 1 465 ? -12.581 -3.700 18.433 1.00 62.19 465 SER A O 1
ATOM 4004 N N . ARG A 1 466 ? -14.157 -2.150 18.799 1.00 65.31 466 ARG A N 1
ATOM 4005 C CA . ARG A 1 466 ? -14.461 -2.619 20.171 1.00 65.31 466 ARG A CA 1
ATOM 4006 C C . ARG A 1 466 ? -14.940 -4.050 20.206 1.00 65.31 466 ARG A C 1
ATOM 4008 O O . ARG A 1 466 ? -14.482 -4.810 21.049 1.00 65.31 466 ARG A O 1
ATOM 4015 N N . VAL A 1 467 ? -15.873 -4.402 19.325 1.00 64.62 467 VAL A N 1
ATOM 4016 C CA . VAL A 1 467 ? -16.419 -5.762 19.277 1.00 64.62 467 VAL A CA 1
ATOM 4017 C C . VAL A 1 467 ? -15.302 -6.750 18.958 1.00 64.62 467 VAL A C 1
ATOM 4019 O O . VAL A 1 467 ? -15.186 -7.775 19.621 1.00 64.62 467 VAL A O 1
ATOM 4022 N N . LYS A 1 468 ? -14.416 -6.408 18.015 1.00 66.50 468 LYS A N 1
ATOM 4023 C CA . LYS A 1 468 ? -13.234 -7.222 17.710 1.00 66.50 468 LYS A CA 1
ATOM 4024 C C . LYS A 1 468 ? -12.282 -7.352 18.901 1.00 66.50 468 LYS A C 1
ATOM 4026 O O . LYS A 1 468 ? -11.844 -8.463 19.174 1.00 66.50 468 LYS A O 1
ATOM 4031 N N . ILE A 1 469 ? -12.003 -6.267 19.630 1.00 72.62 469 ILE A N 1
ATOM 4032 C CA . ILE A 1 469 ? -11.166 -6.297 20.845 1.00 72.62 469 ILE A CA 1
ATOM 4033 C C . ILE A 1 469 ? -11.807 -7.175 21.920 1.00 72.62 469 ILE A C 1
ATOM 4035 O O . ILE A 1 469 ? -11.132 -8.014 22.501 1.00 72.62 469 ILE A O 1
ATOM 4039 N N . ILE A 1 470 ? -13.112 -7.034 22.156 1.00 71.56 470 ILE A N 1
ATOM 4040 C CA . ILE A 1 470 ? -13.845 -7.870 23.112 1.00 71.56 470 ILE A CA 1
ATOM 4041 C C . ILE A 1 470 ? -13.752 -9.343 22.705 1.00 71.56 470 ILE A C 1
ATOM 4043 O O . ILE A 1 470 ? -13.394 -10.172 23.535 1.00 71.56 470 ILE A O 1
ATOM 4047 N N . ASN A 1 471 ? -14.013 -9.672 21.438 1.00 68.31 471 ASN A N 1
ATOM 4048 C CA . ASN A 1 471 ? -13.921 -11.043 20.931 1.00 68.31 471 ASN A CA 1
ATOM 4049 C C . ASN A 1 471 ? -12.502 -11.609 21.066 1.00 68.31 471 ASN A C 1
ATOM 4051 O O . ASN A 1 471 ? -12.337 -12.754 21.475 1.00 68.31 471 ASN A O 1
ATOM 4055 N N . GLN A 1 472 ? -11.482 -10.803 20.772 1.00 73.81 472 GLN A N 1
ATOM 4056 C CA . GLN A 1 472 ? -10.079 -11.147 21.001 1.00 73.81 472 GLN A CA 1
ATOM 4057 C C . GLN A 1 472 ? -9.832 -11.472 22.472 1.00 73.81 472 GLN A C 1
ATOM 4059 O O . GLN A 1 472 ? -9.379 -12.570 22.772 1.00 73.81 472 GLN A O 1
ATOM 4064 N N . CYS A 1 473 ? -10.211 -10.577 23.390 1.00 72.38 473 CYS A N 1
ATOM 4065 C CA . CYS A 1 473 ? -10.072 -10.785 24.830 1.00 72.38 473 CYS A CA 1
ATOM 4066 C C . CYS A 1 473 ? -10.818 -12.038 25.317 1.00 72.38 473 CYS A C 1
ATOM 4068 O O . CYS A 1 473 ? -10.286 -12.782 26.139 1.00 72.38 473 CYS A O 1
ATOM 4070 N N . ILE A 1 474 ? -12.021 -12.303 24.795 1.00 70.62 474 ILE A N 1
ATOM 4071 C CA . ILE A 1 474 ? -12.779 -13.527 25.086 1.00 70.62 474 ILE A CA 1
ATOM 4072 C C . ILE A 1 474 ? -12.041 -14.757 24.563 1.00 70.62 474 ILE A C 1
ATOM 4074 O O . ILE A 1 474 ? -12.110 -15.793 25.202 1.00 70.62 474 ILE A O 1
ATOM 4078 N N . ASN A 1 475 ? -11.328 -14.692 23.445 1.00 71.00 475 ASN A N 1
ATOM 4079 C CA . ASN A 1 475 ? -10.627 -15.851 22.890 1.00 71.00 475 ASN A CA 1
ATOM 4080 C C . ASN A 1 475 ? -9.255 -16.113 23.533 1.00 71.00 475 ASN A C 1
ATOM 4082 O O . ASN A 1 475 ? -8.683 -17.178 23.306 1.00 71.00 475 ASN A O 1
ATOM 4086 N N . LEU A 1 476 ? -8.746 -15.205 24.375 1.00 72.00 476 LEU A N 1
ATOM 4087 C CA . LEU A 1 476 ? -7.510 -15.437 25.126 1.00 72.00 476 LEU A CA 1
ATOM 4088 C C . LEU A 1 476 ? -7.666 -16.637 26.077 1.00 72.00 476 LEU A C 1
ATOM 4090 O O . LEU A 1 476 ? -8.728 -16.851 26.681 1.00 72.00 476 LEU A O 1
ATOM 4094 N N . GLN A 1 477 ? -6.591 -17.423 26.199 1.00 67.38 477 GLN A N 1
ATOM 4095 C CA . GLN A 1 477 ? -6.521 -18.572 27.110 1.00 67.38 477 GLN A CA 1
ATOM 4096 C C . GLN A 1 477 ? -6.564 -18.120 28.573 1.00 67.38 477 GLN A C 1
ATOM 4098 O O . GLN A 1 477 ? -7.322 -18.676 29.362 1.00 67.38 477 GLN A O 1
ATOM 4103 N N . GLU A 1 478 ? -5.815 -17.067 28.902 1.00 68.06 478 GLU A N 1
ATOM 4104 C CA . GLU A 1 478 ? -5.799 -16.425 30.214 1.00 68.06 478 GLU A CA 1
ATOM 4105 C C . GLU A 1 478 ? -5.877 -14.908 30.044 1.00 68.06 478 GLU A C 1
ATOM 4107 O O . GLU A 1 478 ? -5.288 -14.336 29.124 1.00 68.06 478 GLU A O 1
ATOM 4112 N N . ILE A 1 479 ? -6.625 -14.259 30.934 1.00 70.44 479 ILE A N 1
ATOM 4113 C CA . ILE A 1 479 ? -6.761 -12.805 30.986 1.00 70.44 479 ILE A CA 1
ATOM 4114 C C . ILE A 1 479 ? -6.047 -12.329 32.247 1.00 70.44 479 ILE A C 1
ATOM 4116 O O . ILE A 1 479 ? -6.458 -12.695 33.350 1.00 70.44 479 ILE A O 1
ATOM 4120 N N . ASP A 1 480 ? -5.019 -11.485 32.104 1.00 70.94 480 ASP A N 1
ATOM 4121 C CA . ASP A 1 480 ? -4.390 -10.852 33.264 1.00 70.94 480 ASP A CA 1
ATOM 4122 C C . ASP A 1 480 ? -5.330 -9.787 33.833 1.00 70.94 480 ASP A C 1
ATOM 4124 O O . ASP A 1 480 ? -5.428 -8.651 33.354 1.00 70.94 480 ASP A O 1
ATOM 4128 N N . THR A 1 481 ? -6.052 -10.170 34.882 1.00 71.06 481 THR A N 1
ATOM 4129 C CA . THR A 1 481 ? -7.028 -9.301 35.527 1.00 71.06 481 THR A CA 1
ATOM 4130 C C . THR A 1 481 ? -6.371 -8.040 36.090 1.00 71.06 481 THR A C 1
ATOM 4132 O O . THR A 1 481 ? -7.017 -6.993 36.118 1.00 71.06 481 THR A O 1
ATOM 4135 N N . ARG A 1 482 ? -5.085 -8.089 36.485 1.00 72.44 482 ARG A N 1
ATOM 4136 C CA . ARG A 1 482 ? -4.354 -6.954 37.084 1.00 72.44 482 ARG A CA 1
ATOM 4137 C C . ARG A 1 482 ? -4.277 -5.765 36.138 1.00 72.44 482 ARG A C 1
ATOM 4139 O O . ARG A 1 482 ? -4.426 -4.629 36.582 1.00 72.44 482 ARG A O 1
ATOM 4146 N N . VAL A 1 483 ? -4.127 -6.016 34.840 1.00 71.94 483 VAL A N 1
ATOM 4147 C CA . VAL A 1 483 ? -4.113 -4.968 33.814 1.00 71.94 483 VAL A CA 1
ATOM 4148 C C . VAL A 1 483 ? -5.479 -4.299 33.682 1.00 71.94 483 VAL A C 1
ATOM 4150 O O . VAL A 1 483 ? -5.552 -3.072 33.628 1.00 71.94 483 VAL A O 1
ATOM 4153 N N . ILE A 1 484 ? -6.571 -5.077 33.706 1.00 71.19 484 ILE A N 1
ATOM 4154 C CA . ILE A 1 484 ? -7.936 -4.518 33.709 1.00 71.19 484 ILE A CA 1
ATOM 4155 C C . ILE A 1 484 ? -8.100 -3.598 34.916 1.00 71.19 484 ILE A C 1
ATOM 4157 O O . ILE A 1 484 ? -8.544 -2.461 34.773 1.00 71.19 484 ILE A O 1
ATOM 4161 N N . PHE A 1 485 ? -7.696 -4.063 36.101 1.00 73.56 485 PHE A N 1
ATOM 4162 C CA . PHE A 1 485 ? -7.774 -3.281 37.333 1.00 73.56 485 PHE A CA 1
ATOM 4163 C C . PHE A 1 485 ? -6.935 -2.008 37.279 1.00 73.56 485 PHE A C 1
ATOM 4165 O O . PHE A 1 485 ? -7.413 -0.945 37.674 1.00 73.56 485 PHE A O 1
ATOM 4172 N N . LYS A 1 486 ? -5.698 -2.103 36.789 1.00 74.81 486 LYS A N 1
ATOM 4173 C CA . LYS A 1 486 ? -4.780 -0.974 36.622 1.00 74.81 486 LYS A CA 1
ATOM 4174 C C . LYS A 1 486 ? -5.381 0.088 35.703 1.00 74.81 486 LYS A C 1
ATOM 4176 O O . LYS A 1 486 ? -5.447 1.254 36.091 1.00 74.81 486 LYS A O 1
ATOM 4181 N N . GLU A 1 487 ? -5.904 -0.306 34.544 1.00 68.44 487 GLU A N 1
ATOM 4182 C CA . GLU A 1 487 ? -6.527 0.631 33.604 1.00 68.44 487 GLU A CA 1
ATOM 4183 C C . GLU A 1 487 ? -7.863 1.182 34.145 1.00 68.44 487 GLU A C 1
ATOM 4185 O O . GLU A 1 487 ? -8.115 2.382 34.055 1.00 68.44 487 GLU A O 1
ATOM 4190 N N . MET A 1 488 ? -8.686 0.377 34.830 1.00 68.12 488 MET A N 1
ATOM 4191 C CA . MET A 1 488 ? -9.890 0.868 35.522 1.00 68.12 488 MET A CA 1
ATOM 4192 C C . MET A 1 488 ? -9.565 1.916 36.596 1.00 68.12 488 MET A C 1
ATOM 4194 O O . MET A 1 488 ? -10.266 2.924 36.712 1.00 68.12 488 MET A O 1
ATOM 4198 N N . LYS A 1 489 ? -8.506 1.694 37.385 1.00 72.31 489 LYS A N 1
ATOM 4199 C CA . LYS A 1 489 ? -8.035 2.643 38.406 1.00 72.31 489 LYS A CA 1
ATOM 4200 C C . LYS A 1 489 ? -7.528 3.941 37.755 1.00 72.31 489 LYS A C 1
ATOM 4202 O O . LYS A 1 489 ? -7.814 5.015 38.277 1.00 72.31 489 LYS A O 1
ATOM 4207 N N . LYS A 1 490 ? -6.863 3.855 36.596 1.00 71.62 490 LYS A N 1
ATOM 4208 C CA . LYS A 1 490 ? -6.341 4.995 35.814 1.00 71.62 490 LYS A CA 1
ATOM 4209 C C . LYS A 1 490 ? -7.439 5.881 35.212 1.00 71.62 490 LYS A C 1
ATOM 4211 O O . LYS A 1 490 ? -7.335 7.100 35.304 1.00 71.62 490 LYS A O 1
ATOM 4216 N N . TYR A 1 491 ? -8.495 5.300 34.634 1.00 62.62 491 TYR A N 1
ATOM 4217 C CA . TYR A 1 491 ? -9.603 6.066 34.026 1.00 62.62 491 TYR A CA 1
ATOM 4218 C C . TYR A 1 491 ? -10.730 6.425 35.010 1.00 62.62 491 TYR A C 1
ATOM 4220 O O . TYR A 1 491 ? -11.616 7.224 34.695 1.00 62.62 491 TYR A O 1
ATOM 4228 N N . GLY A 1 492 ? -10.689 5.876 36.225 1.00 58.28 492 GLY A N 1
ATOM 4229 C CA . GLY A 1 492 ? -11.615 6.194 37.304 1.00 58.28 492 GLY A CA 1
ATOM 4230 C C . GLY A 1 492 ? -13.063 5.742 37.060 1.00 58.28 492 GLY A C 1
ATOM 4231 O O . GLY A 1 492 ? -13.436 5.166 36.039 1.00 58.28 492 GLY A O 1
ATOM 4232 N N . LYS A 1 493 ? -13.927 6.038 38.036 1.00 53.22 493 LYS A N 1
ATOM 4233 C CA . LYS A 1 493 ? -15.331 5.584 38.135 1.00 53.22 493 LYS A CA 1
ATOM 4234 C C . LYS A 1 493 ? -16.308 6.137 37.075 1.00 53.22 493 LYS A C 1
ATOM 4236 O O . LYS A 1 493 ? -17.513 6.096 37.284 1.00 53.22 493 LYS A O 1
ATOM 4241 N N . ARG A 1 494 ? -15.830 6.729 35.972 1.00 54.69 494 ARG A N 1
ATOM 4242 C CA . ARG A 1 494 ? -16.666 7.544 35.060 1.00 54.69 494 ARG A CA 1
ATOM 4243 C C . ARG A 1 494 ? -16.700 7.091 33.601 1.00 54.69 494 ARG A C 1
ATOM 4245 O O . ARG A 1 494 ? -17.518 7.608 32.843 1.00 54.69 494 ARG A O 1
ATOM 4252 N N . HIS A 1 495 ? -15.870 6.130 33.197 1.00 62.34 495 HIS A N 1
ATOM 4253 C CA . HIS A 1 495 ? -15.824 5.692 31.804 1.00 62.34 495 HIS A CA 1
ATOM 4254 C C . HIS A 1 495 ? -16.850 4.579 31.519 1.00 62.34 495 HIS A C 1
ATOM 4256 O O . HIS A 1 495 ? -16.661 3.428 31.912 1.00 62.34 495 HIS A O 1
ATOM 4262 N N . LYS A 1 496 ? -17.925 4.907 30.786 1.00 60.56 496 LYS A N 1
ATOM 4263 C CA . LYS A 1 496 ? -19.090 4.023 30.533 1.00 60.56 496 LYS A CA 1
ATOM 4264 C C . LYS A 1 496 ? -18.736 2.658 29.926 1.00 60.56 496 LYS A C 1
ATOM 4266 O O . LYS A 1 496 ? -19.487 1.698 30.077 1.00 60.56 496 LYS A O 1
ATOM 4271 N N . ASN A 1 497 ? -17.600 2.559 29.238 1.00 64.81 497 ASN A N 1
ATOM 4272 C CA . ASN A 1 497 ? -17.205 1.340 28.531 1.00 64.81 497 ASN A CA 1
ATOM 4273 C C . ASN A 1 497 ? -16.502 0.312 29.431 1.00 64.81 497 ASN A C 1
ATOM 4275 O O . ASN A 1 497 ? -16.410 -0.850 29.038 1.00 64.81 497 ASN A O 1
ATOM 4279 N N . ILE A 1 498 ? -16.052 0.709 30.631 1.00 67.69 498 ILE A N 1
ATOM 4280 C CA . ILE A 1 498 ? -15.476 -0.201 31.642 1.00 67.69 498 ILE A CA 1
ATOM 4281 C C . ILE A 1 498 ? -16.472 -1.304 31.976 1.00 67.69 498 ILE A C 1
ATOM 4283 O O . ILE A 1 498 ? -16.139 -2.486 31.945 1.00 67.69 498 ILE A O 1
ATOM 4287 N N . PHE A 1 499 ? -17.718 -0.913 32.216 1.00 66.12 499 PHE A N 1
ATOM 4288 C CA . PHE A 1 499 ? -18.781 -1.845 32.539 1.00 66.12 499 PHE A CA 1
ATOM 4289 C C . PHE A 1 499 ? -19.082 -2.832 31.394 1.00 66.12 499 PHE A C 1
ATOM 4291 O O . PHE A 1 499 ? -19.254 -4.025 31.642 1.00 66.12 499 PHE A O 1
ATOM 4298 N N . ILE A 1 500 ? -19.096 -2.353 30.143 1.00 66.75 500 ILE A N 1
ATOM 4299 C CA . ILE A 1 500 ? -19.336 -3.190 28.954 1.00 66.75 500 ILE A CA 1
ATOM 4300 C C . ILE A 1 500 ? -18.239 -4.247 28.814 1.00 66.75 500 ILE A C 1
ATOM 4302 O O . ILE A 1 500 ? -18.546 -5.426 28.656 1.00 66.75 500 ILE A O 1
ATOM 4306 N N . LEU A 1 501 ? -16.971 -3.845 28.931 1.00 70.19 501 LEU A N 1
ATOM 4307 C CA . LEU A 1 501 ? -15.842 -4.771 28.871 1.00 70.19 501 LEU A CA 1
ATOM 4308 C C . LEU A 1 501 ? -15.956 -5.825 29.971 1.00 70.19 501 LEU A C 1
ATOM 4310 O O . LEU A 1 501 ? -15.851 -7.023 29.718 1.00 70.19 501 LEU A O 1
ATOM 4314 N N . PHE A 1 502 ? -16.205 -5.367 31.195 1.00 69.69 502 PHE A N 1
ATOM 4315 C CA . PHE A 1 502 ? -16.264 -6.237 32.352 1.00 69.69 502 PHE A CA 1
ATOM 4316 C C . PHE A 1 502 ? -17.406 -7.250 32.253 1.00 69.69 502 PHE A C 1
ATOM 4318 O O . PHE A 1 502 ? -17.212 -8.402 32.616 1.00 69.69 502 PHE A O 1
ATOM 4325 N N . TYR A 1 503 ? -18.565 -6.876 31.704 1.00 69.38 503 TYR A N 1
ATOM 4326 C CA . TYR A 1 503 ? -19.637 -7.834 31.426 1.00 69.38 503 TYR A CA 1
ATOM 4327 C C . TYR A 1 503 ? -19.145 -8.999 30.561 1.00 69.38 503 TYR A C 1
ATOM 4329 O O . TYR A 1 503 ? -19.290 -10.154 30.962 1.00 69.38 503 TYR A O 1
ATOM 4337 N N . PHE A 1 504 ? -18.521 -8.697 29.420 1.00 67.62 504 PHE A N 1
ATOM 4338 C CA . PHE A 1 504 ? -18.068 -9.717 28.474 1.00 67.62 504 PHE A CA 1
ATOM 4339 C C . PHE A 1 504 ? -16.924 -10.573 29.011 1.00 67.62 504 PHE A C 1
ATOM 4341 O O . PHE A 1 504 ? -16.841 -11.752 28.680 1.00 67.62 504 PHE A O 1
ATOM 4348 N N . LEU A 1 505 ? -16.057 -10.003 29.849 1.00 71.56 505 LEU A N 1
ATOM 4349 C CA . LEU A 1 505 ? -14.926 -10.735 30.412 1.00 71.56 505 LEU A CA 1
ATOM 4350 C C . LEU A 1 505 ? -15.254 -11.424 31.738 1.00 71.56 505 LEU A C 1
ATOM 4352 O O . LEU A 1 505 ? -14.540 -12.352 32.095 1.00 71.56 505 LEU A O 1
ATOM 4356 N N . SER A 1 506 ? -16.323 -11.023 32.443 1.00 69.50 506 SER A N 1
ATOM 4357 C CA . SER A 1 506 ? -16.623 -11.442 33.824 1.00 69.50 506 SER A CA 1
ATOM 4358 C C . SER A 1 506 ? -16.559 -12.949 34.032 1.00 69.50 506 SER A C 1
ATOM 4360 O O . SER A 1 506 ? -16.018 -13.385 35.041 1.00 69.50 506 SER A O 1
ATOM 4362 N N . GLU A 1 507 ? -17.041 -13.732 33.063 1.00 68.38 507 GLU A N 1
ATOM 4363 C CA . GLU A 1 507 ? -17.065 -15.198 33.109 1.00 68.38 507 GLU A CA 1
ATOM 4364 C C . GLU A 1 507 ? -15.672 -15.840 33.033 1.00 68.38 507 GLU A C 1
ATOM 4366 O O . GLU A 1 507 ? -15.494 -16.953 33.521 1.00 68.38 507 GLU A O 1
ATOM 4371 N N . LYS A 1 508 ? -14.681 -15.129 32.486 1.00 69.94 508 LYS A N 1
ATOM 4372 C CA . LYS A 1 508 ? -13.292 -15.578 32.329 1.00 69.94 508 LYS A CA 1
ATOM 4373 C C . LYS A 1 508 ? -12.325 -15.029 33.377 1.00 69.94 508 LYS A C 1
ATOM 4375 O O . LYS A 1 508 ? -11.181 -15.473 33.431 1.00 69.94 508 LYS A O 1
ATOM 4380 N N . LEU A 1 509 ? -12.739 -14.058 34.189 1.00 73.50 509 LEU A N 1
ATOM 4381 C CA . LEU A 1 509 ? -11.850 -13.457 35.183 1.00 73.50 509 LEU A CA 1
ATOM 4382 C C . LEU A 1 509 ? -11.645 -14.409 36.362 1.00 73.50 509 LEU A C 1
ATOM 4384 O O . LEU A 1 509 ? -12.595 -14.729 37.073 1.00 73.50 509 LEU A O 1
ATOM 4388 N N . ASN A 1 510 ? -10.396 -14.803 36.607 1.00 72.31 510 ASN A N 1
ATOM 4389 C CA . ASN A 1 510 ? -10.007 -15.470 37.844 1.00 72.31 510 ASN A CA 1
ATOM 4390 C C . ASN A 1 510 ? -9.595 -14.405 38.870 1.00 72.31 510 ASN A C 1
ATOM 4392 O O . ASN A 1 510 ? -8.477 -13.898 38.825 1.00 72.31 510 ASN A O 1
ATOM 4396 N N . ILE A 1 511 ? -10.514 -14.017 39.757 1.00 75.00 511 ILE A N 1
ATOM 4397 C CA . ILE A 1 511 ? -10.253 -12.978 40.760 1.00 75.00 511 ILE A CA 1
ATOM 4398 C C . ILE A 1 511 ? -9.915 -13.654 42.084 1.00 75.00 511 ILE A C 1
ATOM 4400 O O . ILE A 1 511 ? -10.749 -14.338 42.678 1.00 75.00 511 ILE A O 1
ATOM 4404 N N . GLU A 1 512 ? -8.688 -13.430 42.546 1.00 74.56 512 GLU A N 1
ATOM 4405 C CA . GLU A 1 512 ? -8.167 -13.989 43.801 1.00 74.56 512 GLU A CA 1
ATOM 4406 C C . GLU A 1 512 ? -7.983 -12.901 44.872 1.00 74.56 512 GLU A C 1
ATOM 4408 O O . GLU A 1 512 ? -8.178 -13.147 46.060 1.00 74.56 512 GLU A O 1
ATOM 4413 N N . ASN A 1 513 ? -7.693 -11.660 44.462 1.00 81.31 513 ASN A N 1
ATOM 4414 C CA . ASN A 1 513 ? -7.495 -10.542 45.381 1.00 81.31 513 ASN A CA 1
ATOM 4415 C C . ASN A 1 513 ? -8.830 -9.942 45.868 1.00 81.31 513 ASN A C 1
ATOM 4417 O O . ASN A 1 513 ? -9.662 -9.480 45.082 1.00 81.31 513 ASN A O 1
ATOM 4421 N N . LYS A 1 514 ? -8.994 -9.889 47.195 1.00 82.94 514 LYS A N 1
ATOM 4422 C CA . LYS A 1 514 ? -10.135 -9.288 47.900 1.00 82.94 514 LYS A CA 1
ATOM 4423 C C . LYS A 1 514 ? -10.331 -7.802 47.598 1.00 82.94 514 LYS A C 1
ATOM 4425 O O . LYS A 1 514 ? -11.471 -7.378 47.408 1.00 82.94 514 LYS A O 1
ATOM 4430 N N . GLU A 1 515 ? -9.263 -7.011 47.568 1.00 80.88 515 GLU A N 1
ATOM 4431 C CA . GLU A 1 515 ? -9.370 -5.561 47.346 1.00 80.88 515 GLU A CA 1
ATOM 4432 C C . GLU A 1 515 ? -9.890 -5.249 45.944 1.00 80.88 515 GLU A C 1
ATOM 4434 O O . GLU A 1 515 ? -10.768 -4.405 45.758 1.00 80.88 515 GLU A O 1
ATOM 4439 N N . ASP A 1 516 ? -9.385 -5.990 44.964 1.00 76.50 516 ASP A N 1
ATOM 4440 C CA . ASP A 1 516 ? -9.748 -5.840 43.564 1.00 76.50 516 ASP A CA 1
ATOM 4441 C C . ASP A 1 516 ? -11.204 -6.281 43.314 1.00 76.50 516 ASP A C 1
ATOM 4443 O O . ASP A 1 516 ? -11.969 -5.566 42.658 1.00 76.50 516 ASP A O 1
ATOM 4447 N N . PHE A 1 517 ? -11.643 -7.388 43.928 1.00 82.56 517 PHE A N 1
ATOM 4448 C CA . PHE A 1 517 ? -13.054 -7.795 43.930 1.00 82.56 517 PHE A CA 1
ATOM 4449 C C . PHE A 1 517 ? -13.971 -6.696 44.487 1.00 82.56 517 PHE A C 1
ATOM 4451 O O . PHE A 1 517 ? -14.938 -6.295 43.830 1.00 82.56 517 PHE A O 1
ATOM 4458 N N . LEU A 1 518 ? -13.657 -6.178 45.681 1.00 83.69 518 LEU A N 1
ATOM 4459 C CA . LEU A 1 518 ? -14.460 -5.141 46.332 1.00 83.69 518 LEU A CA 1
ATOM 4460 C C . LEU A 1 518 ? -14.508 -3.858 45.500 1.00 83.69 518 LEU A C 1
ATOM 4462 O O . LEU A 1 518 ? -15.564 -3.231 45.406 1.00 83.69 518 LEU A O 1
ATOM 4466 N N . PHE A 1 519 ? -13.399 -3.492 44.858 1.00 79.94 519 PHE A N 1
ATOM 4467 C CA . PHE A 1 519 ? -13.325 -2.324 43.989 1.00 79.94 519 PHE A CA 1
ATOM 4468 C C . PHE A 1 519 ? -14.308 -2.408 42.810 1.00 79.94 519 PHE A C 1
ATOM 4470 O O . PHE A 1 519 ? -15.106 -1.483 42.625 1.00 79.94 519 PHE A O 1
ATOM 4477 N N . ILE A 1 520 ? -14.312 -3.505 42.035 1.00 77.50 520 ILE A N 1
ATOM 4478 C CA . ILE A 1 520 ? -15.269 -3.647 40.919 1.00 77.50 520 ILE A CA 1
ATOM 4479 C C . ILE A 1 520 ? -16.692 -3.728 41.446 1.00 77.50 520 ILE A C 1
ATOM 4481 O O . ILE A 1 520 ? -17.600 -3.113 40.890 1.00 77.50 520 ILE A O 1
ATOM 4485 N N . TYR A 1 521 ? -16.910 -4.491 42.512 1.00 82.81 521 TYR A N 1
ATOM 4486 C CA . TYR A 1 521 ? -18.253 -4.669 43.030 1.00 82.81 521 TYR A CA 1
ATOM 4487 C C . TYR A 1 521 ? -18.873 -3.330 43.452 1.00 82.81 521 TYR A C 1
ATOM 4489 O O . TYR A 1 521 ? -20.007 -3.011 43.089 1.00 82.81 521 TYR A O 1
ATOM 4497 N N . GLN A 1 522 ? -18.095 -2.487 44.137 1.00 81.88 522 GLN A N 1
ATOM 4498 C CA . GLN A 1 522 ? -18.506 -1.127 44.476 1.00 81.88 522 GLN A CA 1
ATOM 4499 C C . GLN A 1 522 ? -18.722 -0.251 43.237 1.00 81.88 522 GLN A C 1
ATOM 4501 O O . GLN A 1 522 ? -19.654 0.553 43.234 1.00 81.88 522 GLN A O 1
ATOM 4506 N N . TYR A 1 523 ? -17.913 -0.414 42.185 1.00 78.38 523 TYR A N 1
ATOM 4507 C CA . TYR A 1 523 ? -18.109 0.272 40.904 1.00 78.38 523 TYR A CA 1
ATOM 4508 C C . TYR A 1 523 ? -19.485 -0.061 40.298 1.00 78.38 523 TYR A C 1
ATOM 4510 O O . TYR A 1 523 ? -20.249 0.845 39.968 1.00 78.38 523 TYR A O 1
ATOM 4518 N N . LEU A 1 524 ? -19.848 -1.348 40.222 1.00 78.94 524 LEU A N 1
ATOM 4519 C CA . LEU A 1 524 ? -21.146 -1.796 39.692 1.00 78.94 524 LEU A CA 1
ATOM 4520 C C . LEU A 1 524 ? -22.326 -1.238 40.505 1.00 78.94 524 LEU A C 1
ATOM 4522 O O . LEU A 1 524 ? -23.340 -0.817 39.942 1.00 78.94 524 LEU A O 1
ATOM 4526 N N . LEU A 1 525 ? -22.192 -1.205 41.835 1.00 81.31 525 LEU A N 1
ATOM 4527 C CA . LEU A 1 525 ? -23.198 -0.610 42.718 1.00 81.31 525 LEU A CA 1
ATOM 4528 C C . LEU A 1 525 ? -23.326 0.906 42.520 1.00 81.31 525 LEU A C 1
ATOM 4530 O O . LEU A 1 525 ? -24.432 1.447 42.584 1.00 81.31 525 LEU A O 1
ATOM 4534 N N . GLU A 1 526 ? -22.222 1.610 42.285 1.00 78.00 526 GLU A N 1
ATOM 4535 C CA . GLU A 1 526 ? -22.233 3.051 42.036 1.00 78.00 526 GLU A CA 1
ATOM 4536 C C . GLU A 1 526 ? -22.930 3.396 40.713 1.00 78.00 526 GLU A C 1
ATOM 4538 O O . GLU A 1 526 ? -23.755 4.314 40.684 1.00 78.00 526 GLU A O 1
ATOM 4543 N N . ASP A 1 527 ? -22.714 2.605 39.660 1.00 73.25 527 ASP A N 1
ATOM 4544 C CA . ASP A 1 527 ? -23.440 2.740 38.393 1.00 73.25 527 ASP A CA 1
ATOM 4545 C C . ASP A 1 527 ? -24.949 2.521 38.565 1.00 73.25 527 ASP A C 1
ATOM 4547 O O . ASP A 1 527 ? -25.759 3.327 38.094 1.00 73.25 527 ASP A O 1
ATOM 4551 N N . LEU A 1 528 ? -25.356 1.503 39.332 1.00 75.62 528 LEU A N 1
ATOM 4552 C CA . LEU A 1 528 ? -26.765 1.278 39.684 1.00 75.62 528 LEU A CA 1
ATOM 4553 C C . LEU A 1 528 ? -27.380 2.474 40.432 1.00 75.62 528 LEU A C 1
ATOM 4555 O O . LEU A 1 528 ? -28.523 2.868 40.166 1.00 75.62 528 LEU A O 1
ATOM 4559 N N . ARG A 1 529 ? -26.615 3.110 41.326 1.00 75.38 529 ARG A N 1
ATOM 4560 C CA . ARG A 1 529 ? -27.037 4.326 42.042 1.00 75.38 529 ARG A CA 1
ATOM 4561 C C . ARG A 1 529 ? -27.117 5.547 41.123 1.00 75.38 529 ARG A C 1
ATOM 4563 O O . ARG A 1 529 ? -28.054 6.338 41.247 1.00 75.38 529 ARG A O 1
ATOM 4570 N N . ASN A 1 530 ? -26.201 5.700 40.172 1.00 67.62 530 ASN A N 1
ATOM 4571 C CA . ASN A 1 530 ? -26.227 6.792 39.193 1.00 67.62 530 ASN A CA 1
ATOM 4572 C C . ASN A 1 530 ? -27.411 6.665 38.219 1.00 67.62 530 ASN A C 1
ATOM 4574 O O . ASN A 1 530 ? -28.066 7.661 37.891 1.00 67.62 530 ASN A O 1
ATOM 4578 N N . ILE A 1 531 ? -27.776 5.433 37.856 1.00 65.00 531 ILE A N 1
ATOM 4579 C CA . ILE A 1 531 ? -29.004 5.112 37.116 1.00 65.00 531 ILE A CA 1
ATOM 4580 C C . ILE A 1 531 ? -30.261 5.513 37.918 1.00 65.00 531 ILE A C 1
ATOM 4582 O O . ILE A 1 531 ? -31.262 5.941 37.344 1.00 65.00 531 ILE A O 1
ATOM 4586 N N . LYS A 1 532 ? -30.249 5.428 39.257 1.00 60.66 532 LYS A N 1
ATOM 4587 C CA . LYS A 1 532 ? -31.352 5.938 40.101 1.00 60.66 532 LYS A CA 1
ATOM 4588 C C . LYS A 1 532 ? -31.435 7.476 40.099 1.00 60.66 532 LYS A C 1
ATOM 4590 O O . LYS A 1 532 ? -32.549 7.998 40.067 1.00 60.66 532 LYS A O 1
ATOM 4595 N N . LYS A 1 533 ? -30.299 8.191 40.104 1.00 52.78 533 LYS A N 1
ATOM 4596 C CA . LYS A 1 533 ? -30.231 9.672 40.155 1.00 52.78 533 LYS A CA 1
ATOM 4597 C C . LYS A 1 533 ? -30.673 10.369 38.866 1.00 52.78 533 LYS A C 1
ATOM 4599 O O . LYS A 1 533 ? -31.198 11.474 38.924 1.00 52.78 533 LYS A O 1
ATOM 4604 N N . THR A 1 534 ? -30.518 9.728 37.709 1.00 47.75 534 THR A N 1
ATOM 4605 C CA . THR A 1 534 ? -30.910 10.277 36.393 1.00 47.75 534 THR A CA 1
ATOM 4606 C C . THR A 1 534 ? -32.428 10.298 36.144 1.00 47.75 534 THR A C 1
ATOM 4608 O O . THR A 1 534 ? -32.883 10.660 35.062 1.00 47.75 534 THR A O 1
ATOM 4611 N N . LYS A 1 535 ? -33.251 9.989 37.154 1.00 44.19 535 LYS A N 1
ATOM 4612 C CA . LYS A 1 535 ? -34.710 10.108 37.074 1.00 44.19 535 LYS A CA 1
ATOM 4613 C C . LYS A 1 535 ? -35.202 11.511 37.430 1.00 44.19 535 LYS A C 1
ATOM 4615 O O . LYS A 1 535 ? -35.351 11.843 38.602 1.00 44.19 535 LYS A O 1
ATOM 4620 N N . ARG A 1 536 ? -35.665 12.249 36.415 1.00 37.22 536 ARG A N 1
ATOM 4621 C CA . ARG A 1 536 ? -36.967 12.928 36.526 1.00 37.22 536 ARG A CA 1
ATOM 4622 C C . ARG A 1 536 ? -38.053 11.914 36.130 1.00 37.22 536 ARG A C 1
ATOM 4624 O O . ARG A 1 536 ? -38.047 11.469 34.987 1.00 37.22 536 ARG A O 1
ATOM 4631 N N . PRO A 1 537 ? -38.968 11.517 37.031 1.00 39.50 537 PRO A N 1
ATOM 4632 C CA . PRO A 1 537 ? -39.933 10.445 36.765 1.00 39.50 537 PRO A CA 1
ATOM 4633 C C . PRO A 1 537 ? -41.085 10.785 35.804 1.00 39.50 537 PRO A C 1
ATOM 4635 O O . PRO A 1 537 ? -41.905 9.908 35.567 1.00 39.50 537 PRO A O 1
ATOM 4638 N N . ASN A 1 538 ? -41.178 12.004 35.256 1.00 35.62 538 ASN A N 1
ATOM 4639 C CA . ASN A 1 538 ? -42.425 12.483 34.636 1.00 35.62 538 ASN A CA 1
ATOM 4640 C C . ASN A 1 538 ? -42.337 12.890 33.159 1.00 35.62 538 ASN A C 1
ATOM 4642 O O . ASN A 1 538 ? -43.272 13.503 32.655 1.00 35.62 538 ASN A O 1
ATOM 4646 N N . GLN A 1 539 ? -41.274 12.549 32.433 1.00 38.00 539 GLN A N 1
ATOM 4647 C CA . GLN A 1 539 ? -41.324 12.636 30.973 1.00 38.00 539 GLN A CA 1
ATOM 4648 C C . GLN A 1 539 ? -41.247 11.230 30.395 1.00 38.00 539 GLN A C 1
ATOM 4650 O O . GLN A 1 539 ? -40.173 10.695 30.137 1.00 38.00 539 GLN A O 1
ATOM 4655 N N . GLU A 1 540 ? -42.424 10.631 30.194 1.00 39.69 540 GLU A N 1
ATOM 4656 C CA . GLU A 1 540 ? -42.594 9.725 29.065 1.00 39.69 540 GLU A CA 1
ATOM 4657 C C . GLU A 1 540 ? -42.205 10.532 27.822 1.00 39.69 540 GLU A C 1
ATOM 4659 O O . GLU A 1 540 ? -42.982 11.353 27.338 1.00 39.69 540 GLU A O 1
ATOM 4664 N N . ILE A 1 541 ? -40.970 10.380 27.339 1.00 39.03 541 ILE A N 1
ATOM 4665 C CA . ILE A 1 541 ? -40.592 10.959 26.053 1.00 39.03 541 ILE A CA 1
ATOM 4666 C C . ILE A 1 541 ? -41.249 10.070 24.999 1.00 39.03 541 ILE A C 1
ATOM 4668 O O . ILE A 1 541 ? -40.672 9.097 24.518 1.00 39.03 541 ILE A O 1
ATOM 4672 N N . ILE A 1 542 ? -42.510 10.370 24.698 1.00 36.94 542 ILE A N 1
ATOM 4673 C CA . ILE A 1 542 ? -43.190 9.870 23.513 1.00 36.94 542 ILE A CA 1
ATOM 4674 C C . ILE A 1 542 ? -42.573 10.646 22.353 1.00 36.94 542 ILE A C 1
ATOM 4676 O O . ILE A 1 542 ? -42.904 11.808 22.125 1.00 36.94 542 ILE A O 1
ATOM 4680 N N . LYS A 1 543 ? -41.619 10.033 21.650 1.00 35.16 543 LYS A N 1
ATOM 4681 C CA . LYS A 1 543 ? -41.144 10.600 20.389 1.00 35.16 543 LYS A CA 1
ATOM 4682 C C . LYS A 1 543 ? -42.169 10.257 19.326 1.00 35.16 543 LYS A C 1
ATOM 4684 O O . LYS A 1 543 ? -42.304 9.108 18.913 1.00 35.16 543 LYS A O 1
ATOM 4689 N N . THR A 1 544 ? -42.915 11.271 18.925 1.00 31.75 544 THR A N 1
ATOM 4690 C CA . THR A 1 544 ? -43.797 11.212 17.769 1.00 31.75 544 THR A CA 1
ATOM 4691 C C . THR A 1 544 ? -42.939 11.479 16.543 1.00 31.75 544 THR A C 1
ATOM 4693 O O . THR A 1 544 ? -42.389 12.570 16.399 1.00 31.75 544 THR A O 1
ATOM 4696 N N . CYS A 1 545 ? -42.783 10.481 15.681 1.00 27.69 545 CYS A N 1
ATOM 4697 C CA . CYS A 1 545 ? -42.130 10.675 14.395 1.00 27.69 545 CYS A CA 1
ATOM 4698 C C . CYS A 1 545 ? -43.201 10.605 13.308 1.00 27.69 545 CYS A C 1
ATOM 4700 O O . CYS A 1 545 ? -43.953 9.632 13.223 1.00 27.69 545 CYS A O 1
ATOM 4702 N N . THR A 1 546 ? -43.305 11.670 12.521 1.00 27.00 546 THR A N 1
ATOM 4703 C CA . THR A 1 546 ? -44.184 11.747 11.353 1.00 27.00 546 THR A CA 1
ATOM 4704 C C . THR A 1 546 ? -43.404 11.353 10.113 1.00 27.00 546 THR A C 1
ATOM 4706 O O . THR A 1 546 ? -42.429 12.020 9.762 1.00 27.00 546 THR A O 1
ATOM 4709 N N . VAL A 1 547 ? -43.860 10.303 9.433 1.00 25.53 547 VAL A N 1
ATOM 4710 C CA . VAL A 1 547 ? -43.385 9.919 8.101 1.00 25.53 547 VAL A CA 1
ATOM 4711 C C . VAL A 1 547 ? -44.600 9.961 7.176 1.00 25.53 547 VAL A C 1
ATOM 4713 O O . VAL A 1 547 ? -45.469 9.096 7.242 1.00 25.53 547 VAL A O 1
ATOM 4716 N N . GLY A 1 548 ? -44.705 11.008 6.353 1.00 40.97 548 GLY A N 1
ATOM 4717 C CA . GLY A 1 548 ? -45.922 11.276 5.573 1.00 40.97 548 GLY A CA 1
ATOM 4718 C C . GLY A 1 548 ? -47.126 11.628 6.463 1.00 40.97 548 GLY A C 1
ATOM 4719 O O . GLY A 1 548 ? -46.965 12.332 7.457 1.00 40.97 548 GLY A O 1
ATOM 4720 N N . GLU A 1 549 ? -48.324 11.139 6.121 1.00 24.91 549 GLU A N 1
ATOM 4721 C CA . GLU A 1 549 ? -49.565 11.344 6.903 1.00 24.91 549 GLU A CA 1
ATOM 4722 C C . GLU A 1 549 ? -49.689 10.413 8.124 1.00 24.91 549 GLU A C 1
ATOM 4724 O O . GLU A 1 549 ? -50.632 10.525 8.904 1.00 24.91 549 GLU A O 1
ATOM 4729 N N . SER A 1 550 ? -48.745 9.488 8.318 1.00 24.16 550 SER A N 1
ATOM 4730 C CA . SER A 1 550 ? -48.789 8.515 9.410 1.00 24.16 550 SER A CA 1
ATOM 4731 C C . SER A 1 550 ? -47.902 8.939 10.580 1.00 24.16 550 SER A C 1
ATOM 4733 O O . SER A 1 550 ? -46.685 9.108 10.451 1.00 24.16 550 SER A O 1
ATOM 4735 N N . THR A 1 551 ? -48.522 9.085 11.748 1.00 25.64 551 THR A N 1
ATOM 4736 C CA . THR A 1 551 ? -47.859 9.307 13.034 1.00 25.64 551 THR A CA 1
ATOM 4737 C C . THR A 1 551 ? -47.662 7.978 13.749 1.00 25.64 551 THR A C 1
ATOM 4739 O O . THR A 1 551 ? -48.634 7.301 14.080 1.00 25.64 551 THR A O 1
ATOM 4742 N N . PHE A 1 552 ? -46.414 7.637 14.073 1.00 27.41 552 PHE A N 1
ATOM 4743 C CA . PHE A 1 552 ? -46.122 6.521 14.973 1.00 27.41 552 PHE A CA 1
ATOM 4744 C C . PHE A 1 552 ? -45.417 7.025 16.229 1.00 27.41 552 PHE A C 1
ATOM 4746 O O . PHE A 1 552 ? -44.506 7.858 16.180 1.00 27.41 552 PHE A O 1
ATOM 4753 N N . THR A 1 553 ? -45.868 6.512 17.369 1.00 26.86 553 THR A N 1
ATOM 4754 C CA . THR A 1 553 ? -45.350 6.816 18.701 1.00 26.86 553 THR A CA 1
ATOM 4755 C C . THR A 1 553 ? -44.705 5.570 19.287 1.00 26.86 553 THR A C 1
ATOM 4757 O O . THR A 1 553 ? -45.308 4.499 19.317 1.00 26.86 553 THR A O 1
ATOM 4760 N N . TYR A 1 554 ? -43.475 5.698 19.785 1.00 31.83 554 TYR A N 1
ATOM 4761 C CA . TYR A 1 554 ? -42.818 4.629 20.540 1.00 31.83 554 TYR A CA 1
ATOM 4762 C C . TYR A 1 554 ? -42.261 5.154 21.869 1.00 31.83 554 TYR A C 1
ATOM 4764 O O . TYR A 1 554 ? -41.945 6.338 22.005 1.00 31.83 554 TYR A O 1
ATOM 4772 N N . LYS A 1 555 ? -42.219 4.272 22.881 1.00 33.69 555 LYS A N 1
ATOM 4773 C CA . LYS A 1 555 ? -41.895 4.607 24.280 1.00 33.69 555 LYS A CA 1
ATOM 4774 C C . LYS A 1 555 ? -40.457 4.224 24.647 1.00 33.69 555 LYS A C 1
ATOM 4776 O O . LYS A 1 555 ? -40.084 3.057 24.564 1.00 33.69 555 LYS A O 1
ATOM 4781 N N . ASP A 1 556 ? -39.705 5.188 25.173 1.00 33.94 556 ASP A N 1
ATOM 4782 C CA . ASP A 1 556 ? -38.273 5.093 25.519 1.00 33.94 556 ASP A CA 1
ATOM 4783 C C . ASP A 1 556 ? -37.994 4.496 26.930 1.00 33.94 556 ASP A C 1
ATOM 4785 O O . ASP A 1 556 ? -37.041 4.863 27.613 1.00 33.94 556 ASP A O 1
ATOM 4789 N N . SER A 1 557 ? -38.846 3.588 27.441 1.00 40.59 557 SER A N 1
ATOM 4790 C CA . SER A 1 557 ? -38.733 3.053 28.819 1.00 40.59 557 SER A CA 1
ATOM 4791 C C . SER A 1 557 ? -38.013 1.700 28.944 1.00 40.59 557 SER A C 1
ATOM 4793 O O . SER A 1 557 ? -37.815 1.216 30.061 1.00 40.59 557 SER A O 1
ATOM 4795 N N . ALA A 1 558 ? -37.666 1.048 27.830 1.00 41.91 558 ALA A N 1
ATOM 4796 C CA . ALA A 1 558 ? -37.135 -0.319 27.820 1.00 41.91 558 ALA A CA 1
ATOM 4797 C C . ALA A 1 558 ? -35.633 -0.395 28.155 1.00 41.91 558 ALA A C 1
ATOM 4799 O O . ALA A 1 558 ? -35.199 -1.344 28.811 1.00 41.91 558 ALA A O 1
ATOM 4800 N N . ASP A 1 559 ? -34.850 0.613 27.775 1.00 46.66 559 ASP A N 1
ATOM 4801 C CA . ASP A 1 559 ? -33.385 0.546 27.858 1.00 46.66 559 ASP A CA 1
ATOM 4802 C C . ASP A 1 559 ? -32.861 0.692 29.295 1.00 46.66 559 ASP A C 1
ATOM 4804 O O . ASP A 1 559 ? -31.884 0.048 29.675 1.00 46.66 559 ASP A O 1
ATOM 4808 N N . TYR A 1 560 ? -33.600 1.406 30.152 1.00 50.59 560 TYR A N 1
ATOM 4809 C CA . TYR A 1 560 ? -33.319 1.515 31.588 1.00 50.59 560 TYR A CA 1
ATOM 4810 C C . TYR A 1 560 ? -33.348 0.157 32.311 1.00 50.59 560 TYR A C 1
ATOM 4812 O O . TYR A 1 560 ? -32.457 -0.168 33.098 1.00 50.59 560 TYR A O 1
ATOM 4820 N N . TYR A 1 561 ? -34.394 -0.644 32.072 1.00 54.31 561 TYR A N 1
ATOM 4821 C CA . TYR A 1 561 ? -34.549 -1.945 32.731 1.00 54.31 561 TYR A CA 1
ATOM 4822 C C . TYR A 1 561 ? -33.583 -2.986 32.166 1.00 54.31 561 TYR A C 1
ATOM 4824 O O . TYR A 1 561 ? -33.078 -3.808 32.931 1.00 54.31 561 TYR A O 1
ATOM 4832 N N . LYS A 1 562 ? -33.285 -2.920 30.860 1.00 59.00 562 LYS A N 1
ATOM 4833 C CA . LYS A 1 562 ? -32.262 -3.758 30.223 1.00 59.00 562 LYS A CA 1
ATOM 4834 C C . LYS A 1 562 ? -30.885 -3.509 30.839 1.00 59.00 562 LYS A C 1
ATOM 4836 O O . LYS A 1 562 ? -30.261 -4.467 31.278 1.00 59.00 562 LYS A O 1
ATOM 4841 N N . LEU A 1 563 ? -30.466 -2.246 30.976 1.00 61.06 563 LEU A N 1
ATOM 4842 C CA . LEU A 1 563 ? -29.167 -1.896 31.562 1.00 61.06 563 LEU A CA 1
ATOM 4843 C C . LEU A 1 563 ? -29.053 -2.332 33.031 1.00 61.06 563 LEU A C 1
ATOM 4845 O O . LEU A 1 563 ? -28.053 -2.919 33.427 1.00 61.06 563 LEU A O 1
ATOM 4849 N N . ARG A 1 564 ? -30.098 -2.112 33.839 1.00 69.50 564 ARG A N 1
ATOM 4850 C CA . ARG A 1 564 ? -30.107 -2.517 35.256 1.00 69.50 564 ARG A CA 1
ATOM 4851 C C . ARG A 1 564 ? -29.995 -4.034 35.440 1.00 69.50 564 ARG A C 1
ATOM 4853 O O . ARG A 1 564 ? -29.208 -4.487 36.264 1.00 69.50 564 ARG A O 1
ATOM 4860 N N . ASN A 1 565 ? -30.763 -4.811 34.675 1.00 70.12 565 ASN A N 1
ATOM 4861 C CA . ASN A 1 565 ? -30.688 -6.276 34.717 1.00 70.12 565 ASN A CA 1
ATOM 4862 C C . ASN A 1 565 ? -29.325 -6.785 34.243 1.00 70.12 565 ASN A C 1
ATOM 4864 O O . ASN A 1 565 ? -28.800 -7.754 34.785 1.00 70.12 565 ASN A O 1
ATOM 4868 N N . PHE A 1 566 ? -28.755 -6.114 33.249 1.00 66.00 566 PHE A N 1
ATOM 4869 C CA . PHE A 1 566 ? -27.440 -6.426 32.726 1.00 66.00 566 PHE A CA 1
ATOM 4870 C C . PHE A 1 566 ? -26.342 -6.165 33.775 1.00 66.00 566 PHE A C 1
ATOM 4872 O O . PHE A 1 566 ? -25.493 -7.024 33.964 1.00 66.00 566 PHE A O 1
ATOM 4879 N N . ILE A 1 567 ? -26.416 -5.087 34.571 1.00 72.94 567 ILE A N 1
ATOM 4880 C CA . ILE A 1 567 ? -25.485 -4.876 35.703 1.00 72.94 567 ILE A CA 1
ATOM 4881 C C . ILE A 1 567 ? -25.642 -5.953 36.787 1.00 72.94 567 ILE A C 1
ATOM 4883 O O . ILE A 1 567 ? -24.642 -6.430 37.325 1.00 72.94 567 ILE A O 1
ATOM 4887 N N . TYR A 1 568 ? -26.873 -6.377 37.094 1.00 80.00 568 TYR A N 1
ATOM 4888 C CA . TYR A 1 568 ? -27.093 -7.460 38.058 1.00 80.00 568 TYR A CA 1
ATOM 4889 C C . TYR A 1 568 ? -26.436 -8.769 37.626 1.00 80.00 568 TYR A C 1
ATOM 4891 O O . TYR A 1 568 ? -25.771 -9.404 38.438 1.00 80.00 568 TYR A O 1
ATOM 4899 N N . LEU A 1 569 ? -26.576 -9.153 36.356 1.00 75.12 569 LEU A N 1
ATOM 4900 C CA . LEU A 1 569 ? -25.895 -10.321 35.792 1.00 75.12 569 LEU A CA 1
ATOM 4901 C C . LEU A 1 569 ? -24.385 -10.249 35.973 1.00 75.12 569 LEU A C 1
ATOM 4903 O O . LEU A 1 569 ? -23.781 -11.205 36.454 1.00 75.12 569 LEU A O 1
ATOM 4907 N N . THR A 1 570 ? -23.795 -9.108 35.619 1.00 73.94 570 THR A N 1
ATOM 4908 C CA . THR A 1 570 ? -22.358 -8.882 35.746 1.00 73.94 570 THR A CA 1
ATOM 4909 C C . THR A 1 570 ? -21.891 -9.062 37.186 1.00 73.94 570 THR A C 1
ATOM 4911 O O . THR A 1 570 ? -20.903 -9.747 37.437 1.00 73.94 570 THR A O 1
ATOM 4914 N N . ALA A 1 571 ? -22.624 -8.486 38.143 1.00 82.81 571 ALA A N 1
ATOM 4915 C CA . ALA A 1 571 ? -22.307 -8.601 39.562 1.00 82.81 571 ALA A CA 1
ATOM 4916 C C . ALA A 1 571 ? -22.446 -10.047 40.070 1.00 82.81 571 ALA A C 1
ATOM 4918 O O . ALA A 1 571 ? -21.606 -10.516 40.833 1.00 82.81 571 ALA A O 1
ATOM 4919 N N . ILE A 1 572 ? -23.460 -10.784 39.609 1.00 84.44 572 ILE A N 1
ATOM 4920 C CA . ILE A 1 572 ? -23.644 -12.204 39.946 1.00 84.44 572 ILE A CA 1
ATOM 4921 C C . ILE A 1 572 ? -22.491 -13.049 39.393 1.00 84.44 572 ILE A C 1
ATOM 4923 O O . ILE A 1 572 ? -21.966 -13.903 40.108 1.00 84.44 572 ILE A O 1
ATOM 4927 N N . ASN A 1 573 ? -22.087 -12.831 38.139 1.00 80.31 573 ASN A N 1
ATOM 4928 C CA . ASN A 1 573 ? -20.959 -13.536 37.525 1.00 80.31 573 ASN A CA 1
ATOM 4929 C C . ASN A 1 573 ? -19.646 -13.223 38.258 1.00 80.31 573 ASN A C 1
ATOM 4931 O O . ASN A 1 573 ? -18.892 -14.140 38.572 1.00 80.31 573 ASN A O 1
ATOM 4935 N N . LEU A 1 574 ? -19.436 -11.962 38.642 1.00 81.88 574 LEU A N 1
ATOM 4936 C CA . LEU A 1 574 ? -18.302 -11.537 39.462 1.00 81.88 574 LEU A CA 1
ATOM 4937 C C . LEU A 1 574 ? -18.240 -12.270 40.812 1.00 81.88 574 LEU A C 1
ATOM 4939 O O . LEU A 1 574 ? -17.195 -12.813 41.161 1.00 81.88 574 LEU A O 1
ATOM 4943 N N . ILE A 1 575 ? -19.352 -12.339 41.557 1.00 85.69 575 ILE A N 1
ATOM 4944 C CA . ILE A 1 575 ? -19.409 -13.104 42.817 1.00 85.69 575 ILE A CA 1
ATOM 4945 C C . ILE A 1 575 ? -19.164 -14.596 42.546 1.00 85.69 575 ILE A C 1
ATOM 4947 O O . ILE A 1 575 ? -18.466 -15.267 43.302 1.00 85.69 575 ILE A O 1
ATOM 4951 N N . SER A 1 576 ? -19.710 -15.139 41.458 1.00 83.88 576 SER A N 1
ATOM 4952 C CA . SER A 1 576 ? -19.541 -16.558 41.116 1.00 83.88 576 SER A CA 1
ATOM 4953 C C . SER A 1 576 ? -18.065 -16.920 40.933 1.00 83.88 576 SER A C 1
ATOM 4955 O O . SER A 1 576 ? -17.626 -17.928 41.480 1.00 83.88 576 SER A O 1
ATOM 4957 N N . ASN A 1 577 ? -17.305 -16.051 40.266 1.00 79.81 577 ASN A N 1
ATOM 4958 C CA . ASN A 1 577 ? -15.913 -16.292 39.893 1.00 79.81 577 ASN A CA 1
ATOM 4959 C C . ASN A 1 577 ? -14.878 -15.878 40.948 1.00 79.81 577 ASN A C 1
ATOM 4961 O O . ASN A 1 577 ? -13.709 -16.239 40.830 1.00 79.81 577 ASN A O 1
ATOM 4965 N N . PHE A 1 578 ? -15.283 -15.155 41.994 1.00 84.31 578 PHE A N 1
ATOM 4966 C CA . PHE A 1 578 ? -14.400 -14.852 43.117 1.00 84.31 578 PHE A CA 1
ATOM 4967 C C . PHE A 1 578 ? -14.178 -16.111 43.978 1.00 84.31 578 PHE A C 1
ATOM 4969 O O . PHE A 1 578 ? -15.130 -16.678 44.534 1.00 84.31 578 PHE A O 1
ATOM 4976 N N . LYS A 1 579 ? -12.917 -16.558 44.071 1.00 75.62 579 LYS A N 1
ATOM 4977 C CA . LYS A 1 579 ? -12.488 -17.766 44.802 1.00 75.62 579 LYS A CA 1
ATOM 4978 C C . LYS A 1 579 ? -12.288 -17.480 46.296 1.00 75.62 579 LYS A C 1
ATOM 4980 O O . LYS A 1 579 ? -11.186 -17.580 46.821 1.00 75.62 579 LYS A O 1
ATOM 4985 N N . ASN A 1 580 ? -13.358 -17.090 46.981 1.00 78.31 580 ASN A N 1
ATOM 4986 C CA .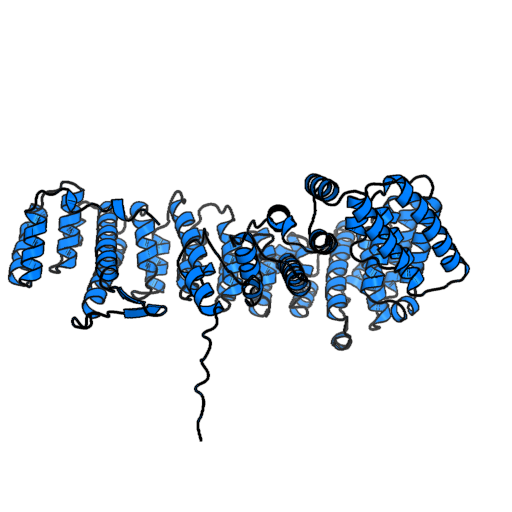 ASN A 1 580 ? -13.364 -16.921 48.433 1.00 78.31 580 ASN A CA 1
ATOM 4987 C C . ASN A 1 580 ? -14.688 -17.435 49.008 1.00 78.31 580 ASN A C 1
ATOM 4989 O O . ASN A 1 580 ? -15.753 -17.143 48.462 1.00 78.31 580 ASN A O 1
ATOM 4993 N N . GLU A 1 581 ? -14.627 -18.198 50.095 1.00 73.38 581 GLU A N 1
ATOM 4994 C CA . GLU A 1 581 ? -15.806 -18.750 50.766 1.00 73.38 581 GLU A CA 1
ATOM 4995 C C . GLU A 1 581 ? -16.630 -17.659 51.475 1.00 73.38 581 GLU A C 1
ATOM 4997 O O . GLU A 1 581 ? -17.858 -17.702 51.457 1.00 73.38 581 GLU A O 1
ATOM 5002 N N . GLU A 1 582 ? -15.984 -16.599 51.970 1.00 76.38 582 GLU A N 1
ATOM 5003 C CA . GLU A 1 582 ? -16.621 -15.467 52.669 1.00 76.38 582 GLU A CA 1
ATOM 5004 C C . GLU A 1 582 ? -17.195 -14.404 51.717 1.00 76.38 582 GLU A C 1
ATOM 5006 O O . GLU A 1 582 ? -17.597 -13.309 52.123 1.00 76.38 582 GLU A O 1
ATOM 5011 N N . LYS A 1 583 ? -17.240 -14.685 50.412 1.00 80.50 583 LYS A N 1
ATOM 5012 C CA . LYS A 1 583 ? -17.622 -13.691 49.403 1.00 80.50 583 LYS A CA 1
ATOM 5013 C C . LYS A 1 583 ? -19.006 -13.089 49.613 1.00 80.50 583 LYS A C 1
ATOM 5015 O O . LYS A 1 583 ? -19.190 -11.920 49.302 1.00 80.50 583 LYS A O 1
ATOM 5020 N N . VAL A 1 584 ? -19.962 -13.845 50.157 1.00 78.19 584 VAL A N 1
ATOM 5021 C CA . VAL A 1 584 ? -21.312 -13.342 50.468 1.00 78.19 584 VAL A CA 1
ATOM 5022 C C . VAL A 1 584 ? -21.265 -12.316 51.601 1.00 78.19 584 VAL A C 1
ATOM 5024 O O . VAL A 1 584 ? -21.927 -11.284 51.511 1.00 78.19 584 VAL A O 1
ATOM 5027 N N . ASP A 1 585 ? -20.447 -12.557 52.625 1.00 74.50 585 ASP A N 1
ATOM 5028 C CA . ASP A 1 585 ? -20.292 -11.658 53.770 1.00 74.50 585 ASP A CA 1
ATOM 5029 C C . ASP A 1 585 ? -19.588 -10.356 53.383 1.00 74.50 585 ASP A C 1
ATOM 5031 O O . ASP A 1 585 ? -19.958 -9.274 53.840 1.00 74.50 585 ASP A O 1
ATOM 5035 N N . MET A 1 586 ? -18.628 -10.443 52.462 1.00 74.56 586 MET A N 1
ATOM 5036 C CA . MET A 1 586 ? -17.841 -9.302 51.994 1.00 74.56 586 MET A CA 1
ATOM 5037 C C . MET A 1 586 ? -18.641 -8.246 51.223 1.00 74.56 586 MET A C 1
ATOM 5039 O O . MET A 1 586 ? -18.219 -7.092 51.161 1.00 74.56 586 MET A O 1
ATOM 5043 N N . VAL A 1 587 ? -19.781 -8.613 50.634 1.00 75.25 587 VAL A N 1
ATOM 5044 C CA . VAL A 1 587 ? -20.644 -7.692 49.875 1.00 75.25 587 VAL A CA 1
ATOM 5045 C C . VAL A 1 587 ? -21.957 -7.364 50.578 1.00 75.25 587 VAL A C 1
ATOM 5047 O O . VAL A 1 587 ? -22.869 -6.816 49.959 1.00 75.25 587 VAL A O 1
ATOM 5050 N N . LYS A 1 588 ? -22.071 -7.617 51.885 1.00 68.75 588 LYS A N 1
ATOM 5051 C CA . LYS A 1 588 ? -23.244 -7.210 52.670 1.00 68.75 588 LYS A CA 1
ATOM 5052 C C . LYS A 1 588 ? -23.381 -5.683 52.713 1.00 68.75 588 LYS A C 1
ATOM 5054 O O . LYS A 1 588 ? -22.484 -4.954 53.123 1.00 68.75 588 LYS A O 1
ATOM 5059 N N . SER A 1 589 ? -24.536 -5.181 52.276 1.00 67.31 589 SER A N 1
ATOM 5060 C CA . SER A 1 589 ? -24.927 -3.771 52.407 1.00 67.31 589 SER A CA 1
ATOM 5061 C C . SER A 1 589 ? -26.449 -3.631 52.397 1.00 67.31 589 SER A C 1
ATOM 5063 O O . SER A 1 589 ? -27.141 -4.414 51.742 1.00 67.31 589 SER A O 1
ATOM 5065 N N . GLN A 1 590 ? -26.962 -2.605 53.082 1.00 67.81 590 GLN A N 1
ATOM 5066 C CA . GLN A 1 590 ? -28.395 -2.304 53.213 1.00 67.81 590 GLN A CA 1
ATOM 5067 C C . GLN A 1 590 ? -28.972 -1.533 52.006 1.00 67.81 590 GLN A C 1
ATOM 5069 O O . GLN A 1 590 ? -29.851 -0.688 52.163 1.00 67.81 590 GLN A O 1
ATOM 5074 N N . ASP A 1 591 ? -28.469 -1.771 50.793 1.00 78.25 591 ASP A N 1
ATOM 5075 C CA . ASP A 1 591 ? -29.015 -1.179 49.565 1.00 78.25 591 ASP A CA 1
ATOM 5076 C C . ASP A 1 591 ? -29.920 -2.189 48.845 1.00 78.25 591 ASP A C 1
ATOM 5078 O O . ASP A 1 591 ? -29.571 -3.364 48.714 1.00 78.25 591 ASP A O 1
ATOM 5082 N N . PHE A 1 592 ? -31.056 -1.719 48.319 1.00 81.38 592 PHE A N 1
ATOM 5083 C CA . PHE A 1 592 ? -31.975 -2.518 47.504 1.00 81.38 592 PHE A CA 1
ATOM 5084 C C . PHE A 1 592 ? -31.246 -3.275 46.397 1.00 81.38 592 PHE A C 1
ATOM 5086 O O . PHE A 1 592 ? -31.479 -4.460 46.186 1.00 81.38 592 PHE A O 1
ATOM 5093 N N . ASP A 1 593 ? -30.390 -2.571 45.654 1.00 83.38 593 ASP A N 1
ATOM 5094 C CA . ASP A 1 593 ? -29.739 -3.133 44.473 1.00 83.38 593 ASP A CA 1
ATOM 5095 C C . ASP A 1 593 ? -28.767 -4.250 44.839 1.00 83.38 593 ASP A C 1
ATOM 5097 O O . ASP A 1 593 ? -28.677 -5.254 44.139 1.00 83.38 593 ASP A O 1
ATOM 5101 N N . ASN A 1 594 ? -28.103 -4.098 45.977 1.00 84.75 594 ASN A N 1
ATOM 5102 C CA . ASN A 1 594 ? -27.177 -5.078 46.500 1.00 84.75 594 ASN A CA 1
ATOM 5103 C C . ASN A 1 594 ? -27.894 -6.343 46.993 1.00 84.75 594 ASN A C 1
ATOM 5105 O O . ASN A 1 594 ? -27.495 -7.455 46.661 1.00 84.75 594 ASN A O 1
ATOM 5109 N N . LEU A 1 595 ? -29.006 -6.180 47.717 1.00 83.88 595 LEU A N 1
ATOM 5110 C CA . LEU A 1 595 ? -29.848 -7.302 48.145 1.00 83.88 595 LEU A CA 1
ATOM 5111 C C . LEU A 1 595 ? -30.420 -8.072 46.955 1.00 83.88 595 LEU A C 1
ATOM 5113 O O . LEU A 1 595 ? -30.456 -9.297 46.971 1.00 83.88 595 LEU A O 1
ATOM 5117 N N . MET A 1 596 ? -30.825 -7.367 45.901 1.00 83.75 596 MET A N 1
ATOM 5118 C CA . MET A 1 596 ? -31.297 -7.985 44.663 1.00 83.75 596 MET A CA 1
ATOM 5119 C C . MET A 1 596 ? -30.216 -8.844 43.996 1.00 83.75 596 MET A C 1
ATOM 5121 O O . MET A 1 596 ? -30.503 -9.974 43.606 1.00 83.75 596 MET A O 1
ATOM 5125 N N . ILE A 1 597 ? -28.980 -8.338 43.899 1.00 85.69 597 ILE A N 1
ATOM 5126 C CA . ILE A 1 597 ? -27.830 -9.092 43.370 1.00 85.69 597 ILE A CA 1
ATOM 5127 C C . ILE A 1 597 ? -27.593 -10.358 44.201 1.00 85.69 597 ILE A C 1
ATOM 5129 O O . ILE A 1 597 ? -27.492 -11.442 43.629 1.00 85.69 597 ILE A O 1
ATOM 5133 N N . LEU A 1 598 ? -27.565 -10.241 45.533 1.00 86.31 598 LEU A N 1
ATOM 5134 C CA . LEU A 1 598 ? -27.340 -11.372 46.438 1.00 86.31 598 LEU A CA 1
ATOM 5135 C C . LEU A 1 598 ? -28.452 -12.422 46.342 1.00 86.31 598 LEU A C 1
ATOM 5137 O O . LEU A 1 598 ? -28.160 -13.605 46.205 1.00 86.31 598 LEU A O 1
ATOM 5141 N N . ILE A 1 599 ? -29.723 -12.010 46.338 1.00 83.00 599 ILE A N 1
ATOM 5142 C CA . ILE A 1 599 ? -30.860 -12.933 46.192 1.00 83.00 599 ILE A CA 1
ATOM 5143 C C . ILE A 1 599 ? -30.779 -13.681 44.857 1.00 83.00 599 ILE A C 1
ATOM 5145 O O . ILE A 1 599 ? -30.988 -14.893 44.818 1.00 83.00 599 ILE A O 1
ATOM 5149 N N . PHE A 1 600 ? -30.462 -12.988 43.760 1.00 83.88 600 PHE A N 1
ATOM 5150 C CA . PHE A 1 600 ? -30.305 -13.636 42.459 1.00 83.88 600 PHE A CA 1
ATOM 5151 C C . PHE A 1 600 ? -29.089 -14.559 42.394 1.00 83.88 600 PHE A C 1
ATOM 5153 O O . PHE A 1 600 ? -29.184 -15.618 41.780 1.00 83.88 600 PHE A O 1
ATOM 5160 N N . TYR A 1 601 ? -27.980 -14.195 43.036 1.00 85.12 601 TYR A N 1
ATOM 5161 C CA . TYR A 1 601 ? -26.808 -15.055 43.160 1.00 85.12 601 TYR A CA 1
ATOM 5162 C C . TYR A 1 601 ? -27.144 -16.347 43.918 1.00 85.12 601 TYR A C 1
ATOM 5164 O O . TYR A 1 601 ? -26.910 -17.434 43.393 1.00 85.12 601 TYR A O 1
ATOM 5172 N N . LEU A 1 602 ? -27.767 -16.239 45.096 1.00 83.50 602 LEU A N 1
ATOM 5173 C CA . LEU A 1 602 ? -28.152 -17.393 45.914 1.00 83.50 602 LEU A CA 1
ATOM 5174 C C . LEU A 1 602 ? -29.131 -18.306 45.163 1.00 83.50 602 LEU A C 1
ATOM 5176 O O . LEU A 1 602 ? -28.924 -19.513 45.113 1.00 83.50 602 LEU A O 1
ATOM 5180 N N . LYS A 1 603 ? -30.130 -17.729 44.479 1.00 79.75 603 LYS A N 1
ATOM 5181 C CA . LYS A 1 603 ? -31.067 -18.494 43.639 1.00 79.75 603 LYS A CA 1
ATOM 5182 C C . LYS A 1 603 ? -30.422 -19.131 42.402 1.00 79.75 603 LYS A C 1
ATOM 5184 O O . LYS A 1 603 ? -30.900 -20.168 41.965 1.00 79.75 603 LYS A O 1
ATOM 5189 N N . LYS A 1 604 ? -29.390 -18.525 41.797 1.00 81.50 604 LYS A N 1
ATOM 5190 C CA . LYS A 1 604 ? -28.692 -19.083 40.617 1.00 81.50 604 LYS A CA 1
ATOM 5191 C C . LYS A 1 604 ? -27.894 -20.342 40.970 1.00 81.50 604 LYS A C 1
ATOM 5193 O O . LYS A 1 604 ? -27.753 -21.210 40.115 1.00 81.50 604 LYS A O 1
ATOM 5198 N N . HIS A 1 605 ? -27.374 -20.409 42.194 1.00 78.31 605 HIS A N 1
ATOM 5199 C CA . HIS A 1 605 ? -26.495 -21.479 42.676 1.00 78.31 605 HIS A CA 1
ATOM 5200 C C . HIS A 1 605 ? -27.168 -22.416 43.689 1.00 78.31 605 HIS A C 1
ATOM 5202 O O . HIS A 1 605 ? -26.474 -23.171 44.360 1.00 78.31 605 HIS A O 1
ATOM 5208 N N . ASP A 1 606 ? -28.497 -22.350 43.824 1.00 78.81 606 ASP A N 1
ATOM 5209 C CA . ASP A 1 606 ? -29.287 -23.146 44.776 1.00 78.81 606 ASP A CA 1
ATOM 5210 C C . ASP A 1 606 ? -28.784 -23.064 46.238 1.00 78.81 606 ASP A C 1
ATOM 5212 O O . ASP A 1 606 ? -28.864 -24.017 47.011 1.00 78.81 606 ASP A O 1
ATOM 5216 N N . ILE A 1 607 ? -28.283 -21.891 46.640 1.00 81.31 607 ILE A N 1
ATOM 5217 C CA . ILE A 1 607 ? -27.815 -21.609 48.004 1.00 81.31 607 ILE A CA 1
ATOM 5218 C C . ILE A 1 607 ? -28.975 -21.032 48.830 1.00 81.31 607 ILE A C 1
ATOM 5220 O O . ILE A 1 607 ? -29.752 -20.206 48.342 1.00 81.31 607 ILE A O 1
ATOM 5224 N N . SER A 1 608 ? -29.090 -21.429 50.105 1.00 80.50 608 SER A N 1
ATOM 5225 C CA . SER A 1 608 ? -30.163 -20.942 50.985 1.00 80.50 608 SER A CA 1
ATOM 5226 C C . SER A 1 608 ? -30.139 -19.417 51.164 1.00 80.50 608 SER A C 1
ATOM 5228 O O . SER A 1 608 ? -29.106 -18.815 51.466 1.00 80.50 608 SER A O 1
ATOM 5230 N N . ILE A 1 609 ? -31.323 -18.800 51.056 1.00 79.44 609 ILE A N 1
ATOM 5231 C CA . ILE A 1 609 ? -31.560 -17.371 51.333 1.00 79.44 609 ILE A CA 1
ATOM 5232 C C . ILE A 1 609 ? -31.367 -17.045 52.826 1.00 79.44 609 ILE A C 1
ATOM 5234 O O . ILE A 1 609 ? -31.167 -15.879 53.173 1.00 79.44 609 ILE A O 1
ATOM 5238 N N . ASP A 1 610 ? -31.361 -18.047 53.713 1.00 78.81 610 ASP A N 1
ATOM 5239 C CA . ASP A 1 610 ? -31.176 -17.837 55.154 1.00 78.81 610 ASP A CA 1
ATOM 5240 C C . ASP A 1 610 ? -29.869 -17.090 55.486 1.00 78.81 610 ASP A C 1
ATOM 5242 O O . ASP A 1 610 ? -29.850 -16.304 56.431 1.00 78.81 610 ASP A O 1
ATOM 5246 N N . LEU A 1 611 ? -28.830 -17.220 54.647 1.00 77.00 611 LEU A N 1
ATOM 5247 C CA . LEU A 1 611 ? -27.539 -16.523 54.783 1.00 77.00 611 LEU A CA 1
ATOM 5248 C C . LEU A 1 611 ? -27.640 -14.986 54.799 1.00 77.00 611 LEU A C 1
ATOM 5250 O O . LEU A 1 611 ? -26.749 -14.312 55.316 1.00 77.00 611 LEU A O 1
ATOM 5254 N N . ILE A 1 612 ? -28.708 -14.426 54.224 1.00 79.88 612 ILE A N 1
ATOM 5255 C CA . ILE A 1 612 ? -28.942 -12.974 54.122 1.00 79.88 612 ILE A CA 1
ATOM 5256 C C . ILE A 1 612 ? -30.287 -12.552 54.732 1.00 79.88 612 ILE A C 1
ATOM 5258 O O . ILE A 1 612 ? -30.752 -11.429 54.528 1.00 79.88 612 ILE A O 1
ATOM 5262 N N . LYS A 1 613 ? -30.950 -13.444 55.474 1.00 79.12 613 LYS A N 1
ATOM 5263 C CA . LYS A 1 613 ? -32.306 -13.225 55.999 1.00 79.12 613 LYS A CA 1
ATOM 5264 C C . LYS A 1 613 ? -32.389 -12.048 56.962 1.00 79.12 613 LYS A C 1
ATOM 5266 O O . LYS A 1 613 ? -33.346 -11.278 56.891 1.00 79.12 613 LYS A O 1
ATOM 5271 N N . GLU A 1 614 ? -31.388 -11.880 57.822 1.00 79.56 614 GLU A N 1
ATOM 5272 C CA . GLU A 1 614 ? -31.317 -10.731 58.728 1.00 79.56 614 GLU A CA 1
ATOM 5273 C C . GLU A 1 614 ? -31.185 -9.408 57.968 1.00 79.56 614 GLU A C 1
ATOM 5275 O O . GLU A 1 614 ? -31.853 -8.433 58.312 1.00 79.56 614 GLU A O 1
ATOM 5280 N N . ASP A 1 615 ? -30.384 -9.377 56.902 1.00 79.19 615 ASP A N 1
ATOM 5281 C CA . ASP A 1 615 ? -30.190 -8.183 56.077 1.00 79.19 615 ASP A CA 1
ATOM 5282 C C . ASP A 1 615 ? -31.461 -7.826 55.299 1.00 79.19 615 ASP A C 1
ATOM 5284 O O . ASP A 1 615 ? -31.861 -6.659 55.260 1.00 79.19 615 ASP A O 1
ATOM 5288 N N . ILE A 1 616 ? -32.150 -8.833 54.745 1.00 78.50 616 ILE A N 1
ATOM 5289 C CA . ILE A 1 616 ? -33.469 -8.662 54.121 1.00 78.50 616 ILE A CA 1
ATOM 5290 C C . ILE A 1 616 ? -34.455 -8.095 55.144 1.00 78.50 616 ILE A C 1
ATOM 5292 O O . ILE A 1 616 ? -35.149 -7.121 54.850 1.00 78.50 616 ILE A O 1
ATOM 5296 N N . PHE A 1 617 ? -34.507 -8.675 56.347 1.00 79.12 617 PHE A N 1
ATOM 5297 C CA . PHE A 1 617 ? -35.421 -8.240 57.398 1.00 79.12 617 PHE A CA 1
ATOM 5298 C C . PHE A 1 617 ? -35.161 -6.784 57.786 1.00 79.12 617 PHE A C 1
ATOM 5300 O O . PHE A 1 617 ? -36.085 -5.975 57.746 1.00 79.12 617 PHE A O 1
ATOM 5307 N N . ARG A 1 618 ? -33.902 -6.417 58.057 1.00 80.38 618 ARG A N 1
ATOM 5308 C CA . ARG A 1 618 ? -33.498 -5.035 58.365 1.00 80.38 618 ARG A CA 1
ATOM 5309 C C . ARG A 1 618 ? -33.880 -4.069 57.241 1.00 80.38 618 ARG A C 1
ATOM 5311 O O . ARG A 1 618 ? -34.433 -3.004 57.508 1.00 80.38 618 ARG A O 1
ATOM 5318 N N . TYR A 1 619 ? -33.656 -4.451 55.984 1.00 80.62 619 TYR A N 1
ATOM 5319 C CA . TYR A 1 619 ? -33.952 -3.601 54.833 1.00 80.62 619 TYR A CA 1
ATOM 5320 C C . TYR A 1 619 ? -35.455 -3.386 54.598 1.00 80.62 619 TYR A C 1
ATOM 5322 O O . TYR A 1 619 ? -35.885 -2.292 54.222 1.00 80.62 619 TYR A O 1
ATOM 5330 N N . VAL A 1 620 ? -36.286 -4.401 54.856 1.00 78.00 620 VAL A N 1
ATOM 5331 C CA . VAL A 1 620 ? -37.745 -4.320 54.683 1.00 78.00 620 VAL A CA 1
ATOM 5332 C C . VAL A 1 620 ? -38.352 -3.152 55.473 1.00 78.00 620 VAL A C 1
ATOM 5334 O O . VAL A 1 620 ? -39.283 -2.512 54.967 1.00 78.00 620 VAL A O 1
ATOM 5337 N N . PHE A 1 621 ? -37.802 -2.812 56.644 1.00 77.62 621 PHE A N 1
ATOM 5338 C CA . PHE A 1 621 ? -38.275 -1.696 57.474 1.00 77.62 621 PHE A CA 1
ATOM 5339 C C . PHE A 1 621 ? -37.934 -0.311 56.924 1.00 77.62 621 PHE A C 1
ATOM 5341 O O . PHE A 1 621 ? -38.693 0.625 57.159 1.00 77.62 621 PHE A O 1
ATOM 5348 N N . ILE A 1 622 ? -36.846 -0.183 56.165 1.00 77.38 622 ILE A N 1
ATOM 5349 C CA . ILE A 1 622 ? -36.351 1.105 55.654 1.00 77.38 622 ILE A CA 1
ATOM 5350 C C . ILE A 1 622 ? -36.658 1.329 54.164 1.00 77.38 622 ILE A C 1
ATOM 5352 O O . ILE A 1 622 ? -36.481 2.432 53.652 1.00 77.38 622 ILE A O 1
ATOM 5356 N N . CYS A 1 623 ? -37.128 0.302 53.453 1.00 75.62 623 CYS A N 1
ATOM 5357 C CA . CYS A 1 623 ? -37.405 0.365 52.017 1.00 75.62 623 CYS A CA 1
ATOM 5358 C C . CYS A 1 623 ? -38.792 0.920 51.661 1.00 75.62 623 CYS A C 1
ATOM 5360 O O . CYS A 1 623 ? -39.734 0.917 52.460 1.00 75.62 623 CYS A O 1
ATOM 5362 N N . THR A 1 624 ? -38.959 1.341 50.404 1.00 80.31 624 THR A N 1
ATOM 5363 C CA . THR A 1 624 ? -40.259 1.805 49.902 1.00 80.31 624 THR A CA 1
ATOM 5364 C C . THR A 1 624 ? -41.254 0.650 49.730 1.00 80.31 624 THR A C 1
ATOM 5366 O O . THR A 1 624 ? -40.884 -0.490 49.445 1.00 80.31 624 THR A O 1
ATOM 5369 N N . LYS A 1 625 ? -42.563 0.942 49.784 1.00 76.00 625 LYS A N 1
ATOM 5370 C CA . LYS A 1 625 ? -43.632 -0.054 49.539 1.00 76.00 625 LYS A CA 1
ATOM 5371 C C . LYS A 1 625 ? -43.455 -0.807 48.209 1.00 76.00 625 LYS A C 1
ATOM 5373 O O . LYS A 1 625 ? -43.770 -1.992 48.116 1.00 76.00 625 LYS A O 1
ATOM 5378 N N . ARG A 1 626 ? -42.937 -0.129 47.177 1.00 74.31 626 ARG A N 1
ATOM 5379 C CA . ARG A 1 626 ? -42.682 -0.713 45.850 1.00 74.31 626 ARG A CA 1
ATOM 5380 C C . ARG A 1 626 ? -41.500 -1.685 45.857 1.00 74.31 626 ARG A C 1
ATOM 5382 O O . ARG A 1 626 ? -41.578 -2.724 45.208 1.00 74.31 626 ARG A O 1
ATOM 5389 N N . GLU A 1 627 ? -40.425 -1.351 46.562 1.00 77.94 627 GLU A N 1
ATOM 5390 C CA . GLU A 1 627 ? -39.253 -2.219 46.737 1.00 77.94 627 GLU A CA 1
ATOM 5391 C C . GLU A 1 627 ? -39.601 -3.447 47.575 1.00 77.94 627 GLU A C 1
ATOM 5393 O O . GLU A 1 627 ? -39.296 -4.565 47.167 1.00 77.94 627 GLU A O 1
ATOM 5398 N N . ARG A 1 628 ? -40.351 -3.253 48.667 1.00 76.81 628 ARG A N 1
ATOM 5399 C CA . ARG A 1 628 ? -40.855 -4.337 49.516 1.00 76.81 628 ARG A CA 1
ATOM 5400 C C . ARG A 1 628 ? -41.671 -5.358 48.725 1.00 76.81 628 ARG A C 1
ATOM 5402 O O . ARG A 1 628 ? -41.431 -6.554 48.841 1.00 76.81 628 ARG A O 1
ATOM 5409 N N . LYS A 1 629 ? -42.598 -4.883 47.882 1.00 74.12 629 LYS A N 1
ATOM 5410 C CA . LYS A 1 629 ? -43.408 -5.751 47.015 1.00 74.12 629 LYS A CA 1
ATOM 5411 C C . LYS A 1 629 ? -42.536 -6.558 46.049 1.00 74.12 629 LYS A C 1
ATOM 5413 O O . LYS A 1 629 ? -42.721 -7.759 45.935 1.00 74.12 629 LYS A O 1
ATOM 5418 N N . LYS A 1 630 ? -41.547 -5.924 45.409 1.00 75.38 630 LYS A N 1
ATOM 5419 C CA . LYS A 1 630 ? -40.624 -6.619 44.497 1.00 75.38 630 LYS A CA 1
ATOM 5420 C C . LYS A 1 630 ? -39.770 -7.677 45.191 1.00 75.38 630 LYS A C 1
ATOM 5422 O O . LYS A 1 630 ? -39.593 -8.749 44.627 1.00 75.38 630 LYS A O 1
ATOM 5427 N N . LEU A 1 631 ? -39.234 -7.378 46.376 1.00 75.31 631 LEU A N 1
ATOM 5428 C CA . LEU A 1 631 ? -38.470 -8.353 47.161 1.00 75.31 631 LEU A CA 1
ATOM 5429 C C . LEU A 1 631 ? -39.340 -9.555 47.516 1.00 75.31 631 LEU A C 1
ATOM 5431 O O . LEU A 1 631 ? -38.916 -10.687 47.319 1.00 75.31 631 LEU A O 1
ATOM 5435 N N . TYR A 1 632 ? -40.570 -9.304 47.968 1.00 73.81 632 TYR A N 1
ATOM 5436 C CA . TYR A 1 632 ? -41.530 -10.359 48.269 1.00 73.81 632 TYR A CA 1
ATOM 5437 C C . TYR A 1 632 ? -41.823 -11.223 47.036 1.00 73.81 632 TYR A C 1
ATOM 5439 O O . TYR A 1 632 ? -41.672 -12.441 47.093 1.00 73.81 632 TYR A O 1
ATOM 5447 N N . ASP A 1 633 ? -42.151 -10.593 45.905 1.00 72.44 633 ASP A N 1
ATOM 5448 C CA . ASP A 1 633 ? -42.411 -11.303 44.654 1.00 72.44 633 ASP A CA 1
ATOM 5449 C C . ASP A 1 633 ? -41.213 -12.191 44.288 1.00 72.44 633 ASP A C 1
ATOM 5451 O O . ASP A 1 633 ? -41.384 -13.368 44.005 1.00 72.44 633 ASP A O 1
ATOM 5455 N N . ILE A 1 634 ? -39.984 -11.679 44.359 1.00 72.94 634 ILE A N 1
ATOM 5456 C CA . ILE A 1 634 ? -38.789 -12.429 43.955 1.00 72.94 634 ILE A CA 1
ATOM 5457 C C . ILE A 1 634 ? -38.449 -13.551 44.925 1.00 72.94 634 ILE A C 1
ATOM 5459 O O . ILE A 1 634 ? -38.050 -14.614 44.463 1.00 72.94 634 ILE A O 1
ATOM 5463 N N . ILE A 1 635 ? -38.572 -13.340 46.235 1.00 73.38 635 ILE A N 1
ATOM 5464 C CA . ILE A 1 635 ? -38.238 -14.351 47.245 1.00 73.38 635 ILE A CA 1
ATOM 5465 C C . ILE A 1 635 ? -39.239 -15.507 47.167 1.00 73.38 635 ILE A C 1
ATOM 5467 O O . ILE A 1 635 ? -38.809 -16.656 47.068 1.00 73.38 635 ILE A O 1
ATOM 5471 N N . PHE A 1 636 ? -40.537 -15.195 47.116 1.00 70.44 636 PHE A N 1
ATOM 5472 C CA . PHE A 1 636 ? -41.622 -16.159 47.317 1.00 70.44 636 PHE A CA 1
ATOM 5473 C C . PHE A 1 636 ? -42.310 -16.654 46.035 1.00 70.44 636 PHE A C 1
ATOM 5475 O O . PHE A 1 636 ? -43.134 -17.559 46.121 1.00 70.44 636 PHE A O 1
ATOM 5482 N N . THR A 1 637 ? -42.009 -16.117 44.841 1.00 63.94 637 THR A N 1
ATOM 5483 C CA . THR A 1 637 ? -42.472 -16.763 43.598 1.00 63.94 637 THR A CA 1
ATOM 5484 C C . THR A 1 637 ? -41.499 -17.846 43.127 1.00 63.94 637 THR A C 1
ATOM 5486 O O . THR A 1 637 ? -40.355 -17.574 42.763 1.00 63.94 637 THR A O 1
ATOM 5489 N N . ASP A 1 638 ? -42.003 -19.081 43.056 1.00 51.47 638 ASP A N 1
ATOM 5490 C CA . ASP A 1 638 ? -41.307 -20.297 42.588 1.00 51.47 638 ASP A CA 1
ATOM 5491 C C . ASP A 1 638 ? -41.032 -20.339 41.079 1.00 51.47 638 ASP A C 1
ATOM 5493 O O . ASP A 1 638 ? -40.542 -21.331 40.527 1.00 51.47 638 ASP A O 1
ATOM 5497 N N . LYS A 1 639 ? -41.350 -19.273 40.340 1.00 44.22 639 LYS A N 1
ATOM 5498 C CA . LYS A 1 639 ? -41.157 -19.309 38.898 1.00 44.22 639 LYS A CA 1
ATOM 5499 C C . LYS A 1 639 ? -39.674 -19.166 38.563 1.00 44.22 639 LYS A C 1
ATOM 5501 O O . LYS A 1 639 ? -39.132 -18.063 38.519 1.00 44.22 639 LYS A O 1
ATOM 5506 N N . LYS A 1 640 ? -39.105 -20.278 38.085 1.00 41.53 640 LYS A N 1
ATOM 5507 C CA . LYS A 1 640 ? -37.935 -20.374 37.182 1.00 41.53 640 LYS A CA 1
ATOM 5508 C C . LYS A 1 640 ? -37.932 -19.349 36.016 1.00 41.53 640 LYS A C 1
ATOM 5510 O O . LYS A 1 640 ? -36.966 -19.271 35.266 1.00 41.53 640 LYS A O 1
ATOM 5515 N N . SER A 1 641 ? -38.987 -18.545 35.830 1.00 38.91 641 SER A N 1
ATOM 5516 C CA . SER A 1 641 ? -39.141 -17.542 34.772 1.00 38.91 641 SER A CA 1
ATOM 5517 C C . SER A 1 641 ? -38.454 -16.197 35.022 1.00 38.91 641 SER A C 1
ATOM 5519 O O . SER A 1 641 ? -38.481 -15.359 34.123 1.00 38.91 641 SER A O 1
ATOM 5521 N N . ILE A 1 642 ? -37.845 -15.949 36.186 1.00 42.88 642 ILE A N 1
ATOM 5522 C CA . ILE A 1 642 ? -37.108 -14.688 36.406 1.00 42.88 642 ILE A CA 1
ATOM 5523 C C . ILE A 1 642 ? -35.801 -14.655 35.587 1.00 42.88 642 ILE A C 1
ATOM 5525 O O . ILE A 1 642 ? -35.269 -13.587 35.298 1.00 42.88 642 ILE A O 1
ATOM 5529 N N . ILE A 1 643 ? -35.355 -15.809 35.077 1.00 42.50 643 ILE A N 1
ATOM 5530 C CA . ILE A 1 643 ? -34.175 -15.934 34.222 1.00 42.50 643 ILE A CA 1
ATOM 5531 C C . ILE A 1 643 ? -34.566 -16.495 32.839 1.00 42.50 643 ILE A C 1
ATOM 5533 O O . ILE A 1 643 ? -34.019 -17.478 32.353 1.00 42.50 643 ILE A O 1
ATOM 5537 N N . LYS A 1 644 ? -35.459 -15.814 32.106 1.00 38.41 644 LYS A N 1
ATOM 5538 C CA . LYS A 1 644 ? -35.351 -15.794 30.628 1.00 38.41 644 LYS A CA 1
ATOM 5539 C C . LYS A 1 644 ? -34.236 -14.815 30.217 1.00 38.41 644 LYS A C 1
ATOM 5541 O O . LYS A 1 644 ? -34.440 -13.919 29.411 1.00 38.41 644 LYS A O 1
ATOM 5546 N N . LEU A 1 645 ? -33.034 -14.988 30.773 1.00 40.47 645 LEU A N 1
ATOM 5547 C CA . LEU A 1 645 ? -31.836 -14.245 30.353 1.00 40.47 645 LEU A CA 1
ATOM 5548 C C . LEU A 1 645 ? -31.284 -14.755 29.014 1.00 40.47 645 LEU A C 1
ATOM 5550 O O . LEU A 1 645 ? -30.530 -14.056 28.354 1.00 40.47 645 LEU A O 1
ATOM 5554 N N . LYS A 1 646 ? -31.759 -15.917 28.540 1.00 31.14 646 LYS A N 1
ATOM 5555 C CA . LYS A 1 646 ? -31.444 -16.452 27.206 1.00 31.14 646 LYS A CA 1
ATOM 5556 C C . LYS A 1 646 ? -32.069 -15.674 26.032 1.00 31.14 646 LYS A C 1
ATOM 5558 O O . LYS A 1 646 ? -31.701 -15.911 24.891 1.00 31.14 646 LYS A O 1
ATOM 5563 N N . GLY A 1 647 ? -32.992 -14.739 26.280 1.00 30.97 647 GLY A N 1
ATOM 5564 C CA . GLY A 1 647 ? -33.624 -13.932 25.223 1.00 30.97 647 GLY A CA 1
ATOM 5565 C C . GLY A 1 647 ? -32.808 -12.724 24.743 1.00 30.97 647 GLY A C 1
ATOM 5566 O O . GLY A 1 647 ? -33.229 -12.060 23.804 1.00 30.97 647 GLY A O 1
ATOM 5567 N N . LEU A 1 648 ? -31.668 -12.433 25.377 1.00 30.30 648 LEU A N 1
ATOM 5568 C CA . LEU A 1 648 ? -30.777 -11.315 25.034 1.00 30.30 648 LEU A CA 1
ATOM 5569 C C . LEU A 1 648 ? -29.650 -11.708 24.054 1.00 30.30 648 LEU A C 1
ATOM 5571 O O . LEU A 1 648 ? -28.823 -10.869 23.725 1.00 30.30 648 LEU A O 1
ATOM 5575 N N . TYR A 1 649 ? -29.632 -12.958 23.570 1.00 30.05 649 TYR A N 1
ATOM 5576 C CA . TYR A 1 649 ? -28.582 -13.520 22.701 1.00 30.05 649 TYR A CA 1
ATOM 5577 C C . TYR A 1 649 ? -28.857 -13.409 21.192 1.00 30.05 649 TYR A C 1
ATOM 5579 O O . TYR A 1 649 ? -28.229 -14.105 20.400 1.00 30.05 649 TYR A O 1
ATOM 5587 N N . ARG A 1 650 ? -29.789 -12.557 20.762 1.00 24.52 650 ARG A N 1
ATOM 5588 C CA . ARG A 1 650 ? -29.829 -12.134 19.356 1.00 24.52 650 ARG A CA 1
ATOM 5589 C C . ARG A 1 650 ? -29.270 -10.721 19.281 1.00 24.52 650 ARG A C 1
ATOM 5591 O O . ARG A 1 650 ? -30.007 -9.760 19.495 1.00 24.52 650 ARG A O 1
ATOM 5598 N N . ILE A 1 651 ? -27.946 -10.683 19.117 1.00 26.89 651 ILE A N 1
ATOM 5599 C CA . ILE A 1 651 ? -27.187 -9.550 18.575 1.00 26.89 651 ILE A CA 1
ATOM 5600 C C . ILE A 1 651 ? -27.700 -9.278 17.164 1.00 26.89 651 ILE A C 1
ATOM 5602 O O . ILE A 1 651 ? -27.969 -10.281 16.458 1.00 26.89 651 ILE A O 1
#